Protein AF-A0A5B8XNS3-F1 (afdb_monomer_lite)

Secondary structure (DSSP, 8-state):
---------------SS---HHHHHHHHHHHHHHHTTS---------TTS-HHHHHHHHHHHHHHHHHHTT-HHHHHHHHHHHHHHHSTTS-HHHHTSTHHHHHHHHHHHHHHHHHTTS-HHHHHHHT----BS---HHHHHHHHHHHHHHHHHHH-S-HHHHHHHHHHHHHHHHHHHHH-GGGGGBEEE-SSSS-EEEHHHHHHHHHHHHHHHHHHHHHSPPPPP--PEEEEEEEEEEEEEEEEEEETTEEPPPEEEEE-SS--TT----GGGS-SS--S-HHHHHHHHHH-TT--TT-EEEESSPPEEEESSSEEEEEEEEEEEEEEEEEEBHHHHS-TTEE-GGGT-HHHHHHHHHHHHHHHHHHHHHTT-HHHHHHHHHHHHHHH----TT--S-EEE-TTS-EEEHHHHHHHHHHHHHHHHHHHHSSGGGS--

pLDDT: mean 73.72, std 17.29, range [24.98, 94.31]

Organism: NCBI:txid2600177

Structure (mmCIF, N/CA/C/O backbone):
data_AF-A0A5B8XNS3-F1
#
_entry.id   AF-A0A5B8XNS3-F1
#
loop_
_atom_site.group_PDB
_atom_site.id
_atom_site.type_symbol
_atom_site.label_atom_id
_atom_site.label_alt_id
_atom_site.label_comp_id
_atom_site.label_asym_id
_atom_site.label_entity_id
_atom_site.label_seq_id
_atom_site.pdbx_PDB_ins_code
_atom_site.Cartn_x
_atom_site.Cartn_y
_atom_site.Cartn_z
_atom_site.occupancy
_atom_site.B_iso_or_equiv
_atom_site.auth_seq_id
_atom_site.auth_comp_id
_atom_site.auth_asym_id
_atom_site.auth_atom_id
_atom_site.pdbx_PDB_model_num
ATOM 1 N N . MET A 1 1 ? -44.202 -43.237 -17.912 1.00 30.80 1 MET A N 1
ATOM 2 C CA . MET A 1 1 ? -42.971 -44.054 -17.966 1.00 30.80 1 MET A CA 1
ATOM 3 C C . MET A 1 1 ? -41.785 -43.108 -17.882 1.00 30.80 1 MET A C 1
ATOM 5 O O . MET A 1 1 ? -41.734 -42.214 -18.707 1.00 30.80 1 MET A O 1
ATOM 9 N N . LYS A 1 2 ? -40.957 -43.282 -16.835 1.00 29.45 2 LYS A N 1
ATOM 10 C CA . LYS A 1 2 ? -39.509 -42.985 -16.684 1.00 29.45 2 LYS A CA 1
ATOM 11 C C . LYS A 1 2 ? -38.965 -41.811 -17.534 1.00 29.45 2 LYS A C 1
ATOM 13 O O . LYS A 1 2 ? -38.929 -41.929 -18.744 1.00 29.45 2 LYS A O 1
ATOM 18 N N . GLY A 1 3 ? -38.547 -40.660 -17.005 1.00 25.95 3 GLY A N 1
ATOM 19 C CA . GLY A 1 3 ? -37.703 -40.430 -15.831 1.00 25.95 3 GLY A CA 1
ATOM 20 C C . GLY A 1 3 ? -36.228 -40.412 -16.247 1.00 25.95 3 GLY A C 1
ATOM 21 O O . GLY A 1 3 ? -35.748 -41.456 -16.666 1.00 25.95 3 GLY A O 1
ATOM 22 N N . ILE A 1 4 ? -35.558 -39.257 -16.131 1.00 28.42 4 ILE A N 1
ATOM 23 C CA . ILE A 1 4 ? -34.195 -39.064 -15.592 1.00 28.42 4 ILE A CA 1
ATOM 24 C C . ILE A 1 4 ? -34.043 -37.573 -15.239 1.00 28.42 4 ILE A C 1
ATOM 26 O O . ILE A 1 4 ? -34.190 -36.687 -16.076 1.00 28.42 4 ILE A O 1
ATOM 30 N N . TRP A 1 5 ? -33.792 -37.357 -13.952 1.00 27.88 5 TRP A N 1
ATOM 31 C CA . TRP A 1 5 ? -33.310 -36.152 -13.289 1.00 27.88 5 TRP A CA 1
ATOM 32 C C . TRP A 1 5 ? -31.791 -36.264 -13.155 1.00 27.88 5 TRP A C 1
ATOM 34 O O . TRP A 1 5 ? -31.366 -37.275 -12.608 1.00 27.88 5 TRP A O 1
ATOM 44 N N . ILE A 1 6 ? -31.033 -35.239 -13.560 1.00 28.30 6 ILE A N 1
ATOM 45 C CA . ILE A 1 6 ? -29.702 -34.812 -13.061 1.00 28.30 6 ILE A CA 1
ATOM 46 C C . ILE A 1 6 ? -29.585 -33.343 -13.543 1.00 28.30 6 ILE A C 1
ATOM 48 O O . ILE A 1 6 ? -29.667 -33.118 -14.742 1.00 28.30 6 ILE A O 1
ATOM 52 N N . GLY A 1 7 ? -29.515 -32.258 -12.767 1.00 25.66 7 GLY A N 1
ATOM 53 C CA . GLY A 1 7 ? -29.164 -32.072 -11.367 1.00 25.66 7 GLY A CA 1
ATOM 54 C C . GLY A 1 7 ? -27.653 -31.956 -11.203 1.00 25.66 7 GLY A C 1
ATOM 55 O O . GLY A 1 7 ? -27.042 -32.993 -11.017 1.00 25.66 7 GLY A O 1
ATOM 56 N N . VAL A 1 8 ? -27.078 -30.743 -11.278 1.00 25.08 8 VAL A N 1
ATOM 57 C CA . VAL A 1 8 ? -25.917 -30.267 -10.480 1.00 25.08 8 VAL A CA 1
ATOM 58 C C . VAL A 1 8 ? -25.556 -28.807 -10.839 1.00 25.08 8 VAL A C 1
ATOM 60 O O . VAL A 1 8 ? -25.318 -28.491 -11.999 1.00 25.08 8 VAL A O 1
ATOM 63 N N . ALA A 1 9 ? -25.541 -27.983 -9.777 1.00 25.55 9 ALA A N 1
ATOM 64 C CA . ALA A 1 9 ? -24.765 -26.763 -9.473 1.00 25.55 9 ALA A CA 1
ATOM 65 C C . ALA A 1 9 ? -24.735 -25.616 -10.513 1.00 25.55 9 ALA A C 1
ATOM 67 O O . ALA A 1 9 ? -24.146 -25.751 -11.575 1.00 25.55 9 ALA A O 1
ATOM 68 N N . LEU A 1 10 ? -25.334 -24.433 -10.301 1.00 28.95 10 LEU A N 1
ATOM 69 C CA . LEU A 1 10 ? -25.136 -23.475 -9.190 1.00 28.95 10 LEU A CA 1
ATOM 70 C C . LEU A 1 10 ? -23.656 -23.313 -8.804 1.00 28.95 10 LEU A C 1
ATOM 72 O O . LEU A 1 10 ? -23.165 -23.963 -7.889 1.00 28.95 10 LEU A O 1
ATOM 76 N N . GLY A 1 11 ? -22.975 -22.417 -9.519 1.00 24.98 11 GLY A N 1
ATOM 77 C CA . GLY A 1 11 ? -21.607 -21.971 -9.254 1.00 24.98 11 GLY A CA 1
ATOM 78 C C . GLY A 1 11 ? -21.342 -20.603 -9.886 1.00 24.98 11 GLY A C 1
ATOM 79 O O . GLY A 1 11 ? -20.404 -20.440 -10.653 1.00 24.98 11 GLY A O 1
ATOM 80 N N . ILE A 1 12 ? -22.223 -19.634 -9.629 1.00 31.39 12 ILE A N 1
ATOM 81 C CA . ILE A 1 12 ? -22.000 -18.212 -9.919 1.00 31.39 12 ILE A CA 1
ATOM 82 C C . ILE A 1 12 ? -22.088 -17.507 -8.565 1.00 31.39 12 ILE A C 1
ATOM 84 O O . ILE A 1 12 ? -23.030 -17.765 -7.821 1.00 31.39 12 ILE A O 1
ATOM 88 N N . VAL A 1 13 ? -21.111 -16.634 -8.291 1.00 30.30 13 VAL A N 1
ATOM 89 C CA . VAL A 1 13 ? -20.838 -15.869 -7.051 1.00 30.30 13 VAL A CA 1
ATOM 90 C C . VAL A 1 13 ? -19.699 -16.462 -6.206 1.00 30.30 13 VAL A C 1
ATOM 92 O O . VAL A 1 13 ? -19.932 -17.092 -5.183 1.00 30.30 13 VAL A O 1
ATOM 95 N N . ALA A 1 14 ? -18.457 -16.212 -6.642 1.00 25.92 14 ALA A N 1
ATOM 96 C CA . ALA A 1 14 ? -17.296 -15.909 -5.787 1.00 25.92 14 ALA A CA 1
ATOM 97 C C . ALA A 1 14 ? -16.065 -15.588 -6.663 1.00 25.92 14 ALA A C 1
ATOM 99 O O . ALA A 1 14 ? -15.126 -16.369 -6.755 1.00 25.92 14 ALA A O 1
ATOM 100 N N . SER A 1 15 ? -16.059 -14.434 -7.333 1.00 28.81 15 SER A N 1
ATOM 101 C CA . SER A 1 15 ? -14.832 -13.842 -7.887 1.00 28.81 15 SER A CA 1
ATOM 102 C C . SER A 1 15 ? -14.519 -12.561 -7.117 1.00 28.81 15 SER A C 1
ATOM 104 O O . SER A 1 15 ? -14.557 -11.458 -7.657 1.00 28.81 15 SER A O 1
ATOM 106 N N . ALA A 1 16 ? -14.296 -12.718 -5.814 1.00 28.72 16 ALA A N 1
ATOM 107 C CA . ALA A 1 16 ? -13.692 -11.699 -4.973 1.00 28.72 16 ALA A CA 1
ATOM 108 C C . ALA A 1 16 ? -12.197 -12.023 -4.889 1.00 28.72 16 ALA A C 1
ATOM 110 O O . ALA A 1 16 ? -11.837 -13.098 -4.424 1.00 28.72 16 ALA A O 1
ATOM 111 N N . CYS A 1 17 ? -11.357 -11.119 -5.398 1.00 33.66 17 CYS A N 1
ATOM 112 C CA . CYS A 1 17 ? -9.919 -11.035 -5.120 1.00 33.66 17 CYS A CA 1
ATOM 113 C C . CYS A 1 17 ? -9.168 -12.380 -5.079 1.00 33.66 17 CYS A C 1
ATOM 115 O O . CYS A 1 17 ? -8.578 -12.738 -4.067 1.00 33.66 17 CYS A O 1
ATOM 117 N N . GLY A 1 18 ? -9.184 -13.131 -6.178 1.00 25.58 18 GLY A N 1
ATOM 118 C CA . GLY A 1 18 ? -8.418 -14.367 -6.312 1.00 25.58 18 GLY A CA 1
ATOM 119 C C . GLY A 1 18 ? -7.465 -14.255 -7.486 1.00 25.58 18 GLY A C 1
ATOM 120 O O . GLY A 1 18 ? -7.905 -14.180 -8.633 1.00 25.58 18 GLY A O 1
ATOM 121 N N . VAL A 1 19 ? -6.164 -14.230 -7.206 1.00 32.72 19 VAL A N 1
ATOM 122 C CA . VAL A 1 19 ? -5.131 -14.501 -8.206 1.00 32.72 19 VAL A CA 1
ATOM 123 C C . VAL A 1 19 ? -5.515 -15.806 -8.907 1.00 32.72 19 VAL A C 1
ATOM 125 O O . VAL A 1 19 ? -5.674 -16.832 -8.253 1.00 32.72 19 VAL A O 1
ATOM 128 N N . ASN A 1 20 ? -5.738 -15.753 -10.221 1.00 31.56 20 ASN A N 1
ATOM 129 C CA . ASN A 1 20 ? -6.123 -16.926 -10.998 1.00 31.56 20 ASN A CA 1
ATOM 130 C C . ASN A 1 20 ? -4.999 -17.986 -10.885 1.00 31.56 20 ASN A C 1
ATOM 132 O O . ASN A 1 20 ? -3.880 -17.696 -11.316 1.00 31.56 20 ASN A O 1
ATOM 136 N N . PRO A 1 21 ? -5.247 -19.178 -10.313 1.00 33.03 21 PRO A N 1
ATOM 137 C CA . PRO A 1 21 ? -4.211 -20.192 -10.101 1.00 33.03 21 PRO A CA 1
ATOM 138 C C . PRO A 1 21 ? -3.582 -20.678 -11.417 1.00 33.03 21 PRO A C 1
ATOM 140 O O . PRO A 1 21 ? -2.380 -20.944 -11.451 1.00 33.03 21 PRO A O 1
ATOM 143 N N . ASP A 1 22 ? -4.328 -20.654 -12.527 1.00 34.59 22 ASP A N 1
ATOM 144 C CA . ASP A 1 22 ? -3.790 -20.966 -13.859 1.00 34.59 22 ASP A CA 1
ATOM 145 C C . ASP A 1 22 ? -2.800 -19.896 -14.346 1.00 34.59 22 ASP A C 1
ATOM 147 O O . ASP A 1 22 ? -1.862 -20.193 -15.084 1.00 34.59 22 ASP A O 1
ATOM 151 N N . ARG A 1 23 ? -2.946 -18.641 -13.893 1.00 34.03 23 ARG A N 1
ATOM 152 C CA . ARG A 1 23 ? -1.952 -17.590 -14.159 1.00 34.03 23 ARG A CA 1
ATOM 153 C C . ARG A 1 23 ? -0.684 -17.795 -13.337 1.00 34.03 23 ARG A C 1
ATOM 155 O O . ARG A 1 23 ? 0.389 -17.543 -13.869 1.00 34.03 23 ARG A O 1
ATOM 162 N N . MET A 1 24 ? -0.774 -18.276 -12.095 1.00 35.28 24 MET A N 1
ATOM 163 C CA . MET A 1 24 ? 0.408 -18.528 -11.255 1.00 35.28 24 MET A CA 1
ATOM 164 C C . MET A 1 24 ? 1.273 -19.669 -11.787 1.00 35.28 24 MET A C 1
ATOM 166 O O . MET A 1 24 ? 2.489 -19.525 -11.829 1.00 35.28 24 MET A O 1
ATOM 170 N N . ALA A 1 25 ? 0.666 -20.748 -12.284 1.00 35.47 25 ALA A N 1
ATOM 171 C CA . ALA A 1 25 ? 1.408 -21.851 -12.897 1.00 35.47 25 ALA A CA 1
ATOM 172 C C . ALA A 1 25 ? 2.137 -21.420 -14.186 1.00 35.47 25 ALA A C 1
ATOM 174 O O . ALA A 1 25 ? 3.296 -21.771 -14.401 1.00 35.47 25 ALA A O 1
ATOM 175 N N . VAL A 1 26 ? 1.495 -20.588 -15.017 1.00 38.47 26 VAL A N 1
ATOM 176 C CA . VAL A 1 26 ? 2.131 -19.990 -16.206 1.00 38.47 26 VAL A CA 1
ATOM 177 C C . VAL A 1 26 ? 3.239 -19.005 -15.812 1.00 38.47 26 VAL A C 1
ATOM 179 O O . VAL A 1 26 ? 4.270 -18.947 -16.480 1.00 38.47 26 VAL A O 1
ATOM 182 N N . ILE A 1 27 ? 3.059 -18.256 -14.718 1.00 38.19 27 ILE A N 1
ATOM 183 C CA . ILE A 1 27 ? 4.078 -17.364 -14.148 1.00 38.19 27 ILE A CA 1
ATOM 184 C C . ILE A 1 27 ? 5.279 -18.166 -13.643 1.00 38.19 27 ILE A C 1
ATOM 186 O O . ILE A 1 27 ? 6.401 -17.785 -13.942 1.00 38.19 27 ILE A O 1
ATOM 190 N N . GLU A 1 28 ? 5.086 -19.272 -12.927 1.00 40.06 28 GLU A N 1
ATOM 191 C CA . GLU A 1 28 ? 6.187 -20.111 -12.436 1.00 40.06 28 GLU A CA 1
ATOM 192 C C . GLU A 1 28 ? 6.934 -20.818 -13.567 1.00 40.06 28 GLU A C 1
ATOM 194 O O . GLU A 1 28 ? 8.165 -20.831 -13.575 1.00 40.06 28 GLU A O 1
ATOM 199 N N . GLN A 1 29 ? 6.215 -21.327 -14.569 1.00 38.41 29 GLN A N 1
ATOM 200 C CA . GLN A 1 29 ? 6.833 -21.939 -15.742 1.00 38.41 29 GLN A CA 1
ATOM 201 C C . GLN A 1 29 ? 7.651 -20.915 -16.543 1.00 38.41 29 GLN A C 1
ATOM 203 O O . GLN A 1 29 ? 8.795 -21.187 -16.907 1.00 38.41 29 GLN A O 1
ATOM 208 N N . ARG A 1 30 ? 7.117 -19.703 -16.755 1.00 42.75 30 ARG A N 1
ATOM 209 C CA . ARG A 1 30 ? 7.867 -18.625 -17.416 1.00 42.75 30 ARG A CA 1
ATOM 210 C C . ARG A 1 30 ? 9.005 -18.092 -16.547 1.00 42.75 30 ARG A C 1
ATOM 212 O O . ARG A 1 30 ? 10.066 -17.822 -17.091 1.00 42.75 30 ARG A O 1
ATOM 219 N N . LYS A 1 31 ? 8.849 -18.007 -15.219 1.00 42.84 31 LYS A N 1
ATOM 220 C CA . LYS A 1 31 ? 9.939 -17.695 -14.274 1.00 42.84 31 LYS A CA 1
ATOM 221 C C . LYS A 1 31 ? 11.070 -18.713 -14.384 1.00 42.84 31 LYS A C 1
ATOM 223 O O . LYS A 1 31 ? 12.221 -18.306 -14.430 1.00 42.84 31 LYS A O 1
ATOM 228 N N . ALA A 1 32 ? 10.769 -20.007 -14.485 1.00 39.75 32 ALA A N 1
ATOM 229 C CA . ALA A 1 32 ? 11.778 -21.053 -14.649 1.00 39.75 32 ALA A CA 1
ATOM 230 C C . ALA A 1 32 ? 12.489 -20.977 -16.015 1.00 39.75 32 ALA A C 1
ATOM 232 O O . ALA A 1 32 ? 13.714 -21.075 -16.083 1.00 39.75 32 ALA A O 1
ATOM 233 N N . GLU A 1 33 ? 11.745 -20.735 -17.100 1.00 40.38 33 GLU A N 1
ATOM 234 C CA . GLU A 1 33 ? 12.305 -20.542 -18.448 1.00 40.38 33 GLU A CA 1
ATOM 235 C C . GLU A 1 33 ? 13.146 -19.253 -18.570 1.00 40.38 33 GLU A C 1
ATOM 237 O O . GLU A 1 33 ? 14.108 -19.208 -19.340 1.00 40.38 33 GLU A O 1
ATOM 242 N N . LEU A 1 34 ? 12.812 -18.214 -17.798 1.00 43.25 34 LEU A N 1
ATOM 243 C CA . LEU A 1 34 ? 13.505 -16.922 -17.770 1.00 43.25 34 LEU A CA 1
ATOM 244 C C . LEU A 1 34 ? 14.703 -16.906 -16.806 1.00 43.25 34 LEU A C 1
ATOM 246 O O . LEU A 1 34 ? 15.757 -16.380 -17.163 1.00 43.25 34 LEU A O 1
ATOM 250 N N . ALA A 1 35 ? 14.601 -17.548 -15.640 1.00 40.31 35 ALA A N 1
ATOM 251 C CA . ALA A 1 35 ? 15.712 -17.749 -14.707 1.00 40.31 35 ALA A CA 1
ATOM 252 C C . ALA A 1 35 ? 16.836 -18.582 -15.343 1.00 40.31 35 ALA A C 1
ATOM 254 O O . ALA A 1 35 ? 18.013 -18.312 -15.112 1.00 40.31 35 ALA A O 1
ATOM 255 N N . ALA A 1 36 ? 16.486 -19.527 -16.224 1.00 38.59 36 ALA A N 1
ATOM 256 C CA . ALA A 1 36 ? 17.448 -20.275 -17.032 1.00 38.59 36 ALA A CA 1
ATOM 257 C C . ALA A 1 36 ? 18.176 -19.415 -18.092 1.00 38.59 36 ALA A C 1
ATOM 259 O O . ALA A 1 36 ? 19.214 -19.837 -18.600 1.00 38.59 36 ALA A O 1
ATOM 260 N N . LYS A 1 37 ? 17.667 -18.217 -18.426 1.00 41.91 37 LYS A N 1
ATOM 261 C CA . LYS A 1 37 ? 18.286 -17.272 -19.377 1.00 41.91 37 LYS A CA 1
ATOM 262 C C . LYS A 1 37 ? 19.039 -16.110 -18.710 1.00 41.91 37 LYS A C 1
ATOM 264 O O . LYS A 1 37 ? 19.901 -15.526 -19.358 1.00 41.91 37 LYS A O 1
ATOM 269 N N . ALA A 1 38 ? 18.766 -15.801 -17.440 1.00 47.28 38 ALA A N 1
ATOM 270 C CA . ALA A 1 38 ? 19.292 -14.622 -16.732 1.00 47.28 38 ALA A CA 1
ATOM 271 C C . ALA A 1 38 ? 20.363 -14.930 -15.652 1.00 47.28 38 ALA A C 1
ATOM 273 O O . ALA A 1 38 ? 20.669 -14.083 -14.814 1.00 47.28 38 ALA A O 1
ATOM 274 N N . SER A 1 39 ? 20.948 -16.132 -15.628 1.00 35.75 39 SER A N 1
ATOM 275 C CA . SER A 1 39 ? 21.663 -16.658 -14.449 1.00 35.75 39 SER A CA 1
ATOM 276 C C . SER A 1 39 ? 23.140 -16.243 -14.274 1.00 35.75 39 SER A C 1
ATOM 278 O O . SER A 1 39 ? 23.925 -17.012 -13.720 1.00 35.75 39 SER A O 1
ATOM 280 N N . GLY A 1 40 ? 23.563 -15.060 -14.725 1.00 50.50 40 GLY A N 1
ATOM 281 C CA . GLY A 1 40 ? 24.945 -14.589 -14.547 1.00 50.50 40 GLY A CA 1
ATOM 282 C C . GLY A 1 40 ? 25.022 -13.263 -13.797 1.00 50.50 40 GLY A C 1
ATOM 283 O O . GLY A 1 40 ? 24.508 -12.259 -14.285 1.00 50.50 40 GLY A O 1
ATOM 284 N N . LYS A 1 41 ? 25.708 -13.222 -12.645 1.00 58.50 41 LYS A N 1
ATOM 285 C CA . LYS A 1 41 ? 26.156 -11.956 -12.043 1.00 58.50 41 LYS A CA 1
ATOM 286 C C . LYS A 1 41 ? 27.191 -11.344 -12.990 1.00 58.50 41 LYS A C 1
ATOM 288 O O . LYS A 1 41 ? 28.311 -11.836 -13.083 1.00 58.50 41 LYS A O 1
ATOM 293 N N . ILE A 1 42 ? 26.791 -10.327 -13.752 1.00 64.31 42 ILE A N 1
ATOM 294 C CA . ILE A 1 42 ? 27.698 -9.596 -14.642 1.00 64.31 42 ILE A CA 1
ATOM 295 C C . ILE A 1 42 ? 28.511 -8.636 -13.769 1.00 64.31 42 ILE A C 1
ATOM 297 O O . ILE A 1 42 ? 28.032 -7.563 -13.385 1.00 64.31 42 ILE A O 1
ATOM 301 N N . GLU A 1 43 ? 29.732 -9.042 -13.427 1.00 71.44 43 GLU A N 1
ATOM 302 C CA . GLU A 1 43 ? 30.712 -8.157 -12.801 1.00 71.44 43 GLU A CA 1
ATOM 303 C C . GLU A 1 43 ? 31.215 -7.157 -13.844 1.00 71.44 43 GLU A C 1
ATOM 305 O O . GLU A 1 43 ? 31.685 -7.528 -14.921 1.00 71.44 43 GLU A O 1
ATOM 310 N N . LEU A 1 44 ? 31.036 -5.872 -13.542 1.00 78.81 44 LEU A N 1
ATOM 311 C CA . LEU A 1 44 ? 31.349 -4.777 -14.445 1.00 78.81 44 LEU A CA 1
ATOM 312 C C . LEU A 1 44 ? 32.202 -3.751 -13.704 1.00 78.81 44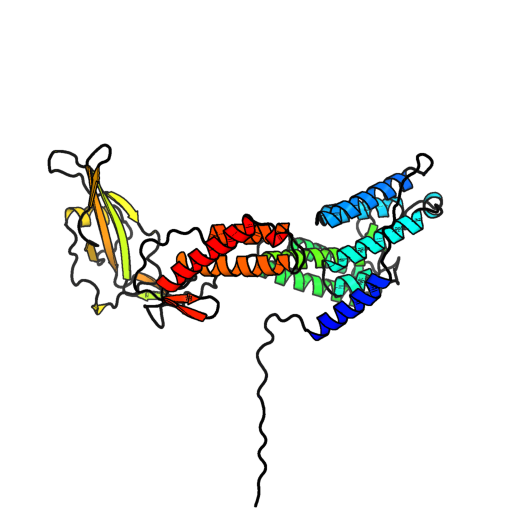 LEU A C 1
ATOM 314 O O . LEU A 1 44 ? 31.711 -3.027 -12.837 1.00 78.81 44 LEU A O 1
ATOM 318 N N . GLU A 1 45 ? 33.476 -3.697 -14.073 1.00 81.25 45 GLU A N 1
ATOM 319 C CA . GLU A 1 45 ? 34.460 -2.771 -13.517 1.00 81.25 45 GLU A CA 1
ATOM 320 C C . GLU A 1 45 ? 34.838 -1.700 -14.545 1.00 81.25 45 GLU A C 1
ATOM 322 O O . GLU A 1 45 ? 34.886 -1.947 -15.761 1.00 81.25 45 GLU A O 1
ATOM 327 N N . TYR A 1 46 ? 35.119 -0.491 -14.061 1.00 77.25 46 TYR A N 1
ATOM 328 C CA . TYR A 1 46 ? 35.671 0.574 -14.889 1.00 77.25 46 TYR A CA 1
ATOM 329 C C . TYR A 1 46 ? 37.203 0.511 -14.892 1.00 77.25 46 TYR A C 1
ATOM 331 O O . TYR A 1 46 ? 37.828 0.014 -13.961 1.00 77.25 46 TYR A O 1
ATOM 339 N N . SER A 1 47 ? 37.807 1.020 -15.961 1.00 80.88 47 SER A N 1
ATOM 340 C CA . SER A 1 47 ? 39.244 1.246 -16.076 1.00 80.88 47 SER A CA 1
ATOM 341 C C . SER A 1 47 ? 39.517 2.742 -16.187 1.00 80.88 47 SER A C 1
ATOM 343 O O . SER A 1 47 ? 38.735 3.476 -16.791 1.00 80.88 47 SER A O 1
ATOM 345 N N . ASP A 1 48 ? 40.651 3.204 -15.665 1.00 79.62 48 ASP A N 1
ATOM 346 C CA . ASP A 1 48 ? 41.065 4.609 -15.786 1.00 79.62 48 ASP A CA 1
ATOM 347 C C . ASP A 1 48 ? 41.279 5.038 -17.250 1.00 79.62 48 ASP A C 1
ATOM 349 O O . ASP A 1 48 ? 41.219 6.227 -17.569 1.00 79.62 48 ASP A O 1
ATOM 353 N N . SER A 1 49 ? 41.480 4.074 -18.156 1.00 83.62 49 SER A N 1
ATOM 354 C CA . SER A 1 49 ? 41.575 4.297 -19.601 1.00 83.62 49 SER A CA 1
ATOM 355 C C . SER A 1 49 ? 40.223 4.363 -20.321 1.00 83.62 49 SER A C 1
ATOM 357 O O . SER A 1 49 ? 40.195 4.772 -21.482 1.00 83.62 49 SER A O 1
ATOM 359 N N . ASP A 1 50 ? 39.111 3.993 -19.672 1.00 87.38 50 ASP A N 1
ATOM 360 C CA . ASP A 1 50 ? 37.782 4.084 -20.283 1.00 87.38 50 ASP A CA 1
ATOM 361 C C . ASP A 1 50 ? 37.385 5.560 -20.482 1.00 87.38 50 ASP A C 1
ATOM 363 O O . ASP A 1 50 ? 37.669 6.390 -19.615 1.00 87.38 50 ASP A O 1
ATOM 367 N N . PRO A 1 51 ? 36.663 5.922 -21.555 1.00 88.88 51 PRO A N 1
ATOM 368 C CA . PRO A 1 51 ? 36.084 7.256 -21.689 1.00 88.88 51 PRO A CA 1
ATOM 369 C C . PRO A 1 51 ? 35.187 7.613 -20.494 1.00 88.88 51 PRO A C 1
ATOM 371 O O . PRO A 1 51 ? 34.479 6.753 -19.969 1.00 88.88 51 PRO A O 1
ATOM 374 N N . GLN A 1 52 ? 35.152 8.893 -20.098 1.00 90.12 52 GLN A N 1
ATOM 375 C CA . GLN A 1 52 ? 34.334 9.353 -18.962 1.00 90.12 52 GLN A CA 1
ATOM 376 C C . GLN A 1 52 ? 32.868 8.868 -19.029 1.00 90.12 52 GLN A C 1
ATOM 378 O O . GLN A 1 52 ? 32.412 8.321 -18.028 1.00 90.12 52 GLN A O 1
ATOM 383 N N . PRO A 1 53 ? 32.160 8.933 -20.180 1.00 87.94 53 PRO A N 1
ATOM 384 C CA . PRO A 1 53 ? 30.786 8.427 -20.267 1.00 87.94 53 PRO A CA 1
ATOM 385 C C . PRO A 1 53 ? 30.656 6.931 -19.948 1.00 87.94 53 PRO A C 1
ATOM 387 O O . PRO A 1 53 ? 29.673 6.506 -19.350 1.00 87.94 53 PRO A O 1
ATOM 390 N N . ILE A 1 54 ? 31.658 6.121 -20.304 1.00 89.62 54 ILE A N 1
ATOM 391 C CA . ILE A 1 54 ? 31.666 4.687 -19.994 1.00 89.62 54 ILE A CA 1
ATOM 392 C C . ILE A 1 54 ? 31.843 4.471 -18.492 1.00 89.62 54 ILE A C 1
ATOM 394 O O . ILE A 1 54 ? 31.130 3.653 -17.915 1.00 89.62 54 ILE A O 1
ATOM 398 N N . ARG A 1 55 ? 32.738 5.223 -17.840 1.00 89.81 55 ARG A N 1
ATOM 399 C CA . ARG A 1 55 ? 32.920 5.145 -16.381 1.00 89.81 55 ARG A CA 1
ATOM 400 C C . ARG A 1 55 ? 31.649 5.533 -15.629 1.00 89.81 55 ARG A C 1
ATOM 402 O O . ARG A 1 55 ? 31.212 4.782 -14.759 1.00 89.81 55 ARG A O 1
ATOM 409 N N . ASP A 1 56 ? 31.029 6.645 -16.019 1.00 89.44 56 ASP A N 1
ATOM 410 C CA . ASP A 1 56 ? 29.790 7.140 -15.409 1.00 89.44 56 ASP A CA 1
ATOM 411 C C . ASP A 1 56 ? 28.646 6.127 -15.561 1.00 89.44 56 ASP A C 1
ATOM 413 O O . ASP A 1 56 ? 27.877 5.895 -14.623 1.00 89.44 56 ASP A O 1
ATOM 417 N N . ALA A 1 57 ? 28.557 5.473 -16.725 1.00 88.31 57 ALA A N 1
ATOM 418 C CA . ALA A 1 57 ? 27.567 4.435 -16.981 1.00 88.31 57 ALA A CA 1
ATOM 419 C C . ALA A 1 57 ? 27.797 3.179 -16.133 1.00 88.31 57 ALA A C 1
ATOM 421 O O . ALA A 1 57 ? 26.847 2.661 -15.549 1.00 88.31 57 ALA A O 1
ATOM 422 N N . VAL A 1 58 ? 29.044 2.705 -16.023 1.00 89.94 58 VAL A N 1
ATOM 423 C CA . VAL A 1 58 ? 29.400 1.553 -15.175 1.00 89.94 58 VAL A CA 1
ATOM 424 C C . VAL A 1 58 ? 29.043 1.831 -13.715 1.00 89.94 58 VAL A C 1
ATOM 426 O O . VAL A 1 58 ? 28.384 1.006 -13.081 1.00 89.94 58 VAL A O 1
ATOM 429 N N . GLN A 1 59 ? 29.422 3.004 -13.196 1.00 91.31 59 GLN A N 1
ATOM 430 C CA . GLN A 1 59 ? 29.080 3.408 -11.833 1.00 91.31 59 GLN A CA 1
ATOM 431 C C . GLN A 1 59 ? 27.561 3.442 -11.632 1.00 91.31 59 GLN A C 1
ATOM 433 O O . GLN A 1 59 ? 27.049 2.832 -10.696 1.00 91.31 59 GLN A O 1
ATOM 438 N N . SER A 1 60 ? 26.835 4.097 -12.540 1.00 91.38 60 SER A N 1
ATOM 439 C CA . SER A 1 60 ? 25.382 4.247 -12.438 1.00 91.38 60 SER A CA 1
ATOM 440 C C . SER A 1 60 ? 24.649 2.901 -12.488 1.00 91.38 60 SER A C 1
ATOM 442 O O . SER A 1 60 ? 23.697 2.693 -11.739 1.00 91.38 60 SER A O 1
ATOM 444 N N . VAL A 1 61 ? 25.088 1.945 -13.314 1.00 89.88 61 VAL A N 1
ATOM 445 C CA . VAL A 1 61 ? 24.483 0.600 -13.350 1.00 89.88 61 VAL A CA 1
ATOM 446 C C . VAL A 1 61 ? 24.755 -0.188 -12.072 1.00 89.88 61 VAL A C 1
ATOM 448 O O . VAL A 1 61 ? 23.850 -0.854 -11.574 1.00 89.88 61 VAL A O 1
ATOM 451 N N . ASN A 1 62 ? 25.964 -0.106 -11.515 1.00 87.56 62 ASN A N 1
ATOM 452 C CA . ASN A 1 62 ? 26.275 -0.775 -10.251 1.00 87.56 62 ASN A CA 1
ATOM 453 C C . ASN A 1 62 ? 25.472 -0.173 -9.086 1.00 87.56 62 ASN A C 1
ATOM 455 O O . ASN A 1 62 ? 24.915 -0.911 -8.282 1.00 87.56 62 ASN A O 1
ATOM 459 N N . GLU A 1 63 ? 25.321 1.153 -9.039 1.00 89.38 63 GLU A N 1
ATOM 460 C CA . GLU A 1 63 ? 24.452 1.814 -8.058 1.00 89.38 63 GLU A CA 1
ATOM 461 C C . GLU A 1 63 ? 22.975 1.433 -8.253 1.00 89.38 63 GLU A C 1
ATOM 463 O O . GLU A 1 63 ? 22.257 1.263 -7.273 1.00 89.38 63 GLU A O 1
ATOM 468 N N . SER A 1 64 ? 22.517 1.250 -9.499 1.00 86.25 64 SER A N 1
ATOM 469 C CA . SER A 1 64 ? 21.150 0.787 -9.795 1.00 86.25 64 SER A CA 1
ATOM 470 C C . SER A 1 64 ? 20.879 -0.602 -9.210 1.00 86.25 64 SER A C 1
ATOM 472 O O . SER A 1 64 ? 19.804 -0.835 -8.667 1.00 86.25 64 SER A O 1
ATOM 474 N N . GLU A 1 65 ? 21.849 -1.515 -9.298 1.00 83.56 65 GLU A N 1
ATOM 475 C CA . GLU A 1 65 ? 21.761 -2.858 -8.713 1.00 83.56 65 GLU A CA 1
ATOM 476 C C . GLU A 1 65 ? 21.601 -2.792 -7.189 1.00 83.56 65 GLU A C 1
ATOM 478 O O . GLU A 1 65 ? 20.657 -3.371 -6.658 1.00 83.56 65 GLU A O 1
ATOM 483 N N . THR A 1 66 ? 22.428 -1.996 -6.501 1.00 81.62 66 THR A N 1
ATOM 484 C CA . THR A 1 66 ? 22.290 -1.767 -5.052 1.00 81.62 66 THR A CA 1
ATOM 485 C C . THR A 1 66 ? 20.936 -1.156 -4.695 1.00 81.62 66 THR A C 1
ATOM 487 O O . THR A 1 66 ? 20.287 -1.604 -3.756 1.00 81.62 66 THR A O 1
ATOM 490 N N . LYS A 1 67 ? 20.457 -0.165 -5.460 1.00 80.31 67 LYS A N 1
ATOM 491 C CA . LYS A 1 67 ? 19.143 0.449 -5.211 1.00 80.31 67 LYS A CA 1
ATOM 492 C C . LYS A 1 67 ? 17.989 -0.527 -5.367 1.00 80.31 67 LYS A C 1
ATOM 494 O O . LYS A 1 67 ? 17.034 -0.470 -4.596 1.00 80.31 67 LYS A O 1
ATOM 499 N N . LEU A 1 68 ? 18.091 -1.437 -6.328 1.00 73.12 68 LEU A N 1
ATOM 500 C CA . LEU A 1 68 ? 17.104 -2.490 -6.503 1.00 73.12 68 LEU A CA 1
ATOM 501 C C . LEU A 1 68 ? 17.105 -3.471 -5.318 1.00 73.12 68 LEU A C 1
ATOM 503 O O . LEU A 1 68 ? 16.033 -3.850 -4.856 1.00 73.12 68 LEU A O 1
ATOM 507 N N . GLU A 1 69 ? 18.280 -3.834 -4.794 1.00 73.12 69 GLU A N 1
ATOM 508 C CA . GLU A 1 69 ? 18.423 -4.674 -3.591 1.00 73.12 69 GLU A CA 1
ATOM 509 C C . GLU A 1 69 ? 17.865 -3.990 -2.328 1.00 73.12 69 GLU A C 1
ATOM 511 O O . GLU A 1 69 ? 17.225 -4.641 -1.507 1.00 73.12 69 GLU A O 1
ATOM 516 N N . GLU A 1 70 ? 18.027 -2.669 -2.207 1.00 71.69 70 GLU A N 1
ATOM 517 C CA . GLU A 1 70 ? 17.462 -1.839 -1.129 1.00 71.69 70 GLU A CA 1
ATOM 518 C C . GLU A 1 70 ? 15.948 -1.578 -1.279 1.00 71.69 70 GLU A C 1
ATOM 520 O O . GLU A 1 70 ? 15.353 -0.905 -0.439 1.00 71.69 70 GLU A O 1
ATOM 525 N N . SER A 1 71 ? 15.305 -2.069 -2.348 1.00 66.75 71 SER A N 1
ATOM 526 C CA . SER A 1 71 ? 13.920 -1.718 -2.717 1.00 66.75 71 SER A CA 1
ATOM 527 C C . SER A 1 71 ? 13.679 -0.205 -2.909 1.00 66.75 71 SER A C 1
ATOM 529 O O . SER A 1 71 ? 12.545 0.272 -2.838 1.00 66.75 71 SER A O 1
ATOM 531 N N . ASP A 1 72 ? 14.732 0.565 -3.193 1.00 70.81 72 ASP A N 1
ATOM 532 C CA . ASP A 1 72 ? 14.679 1.996 -3.506 1.00 70.81 72 ASP A CA 1
ATOM 533 C C . ASP A 1 72 ? 14.405 2.186 -5.005 1.00 70.81 72 ASP A C 1
ATOM 535 O O . ASP A 1 72 ? 15.303 2.421 -5.820 1.00 70.81 72 ASP A O 1
ATOM 539 N N . PHE A 1 73 ? 13.136 2.039 -5.391 1.00 75.50 73 PHE A N 1
ATOM 540 C CA . PHE A 1 73 ? 12.731 2.050 -6.798 1.00 75.50 73 PHE A CA 1
ATOM 541 C C . PHE A 1 73 ? 12.959 3.407 -7.487 1.00 75.50 73 PHE A C 1
ATOM 543 O O . PHE A 1 73 ? 13.368 3.443 -8.650 1.00 75.50 73 PHE A O 1
ATOM 550 N N . ASP A 1 74 ? 12.727 4.522 -6.784 1.00 76.06 74 ASP A N 1
ATOM 551 C CA . ASP A 1 74 ? 12.988 5.869 -7.315 1.00 76.06 74 ASP A CA 1
ATOM 552 C C . ASP A 1 74 ? 14.508 6.081 -7.521 1.00 76.06 74 ASP A C 1
ATOM 554 O O . ASP A 1 74 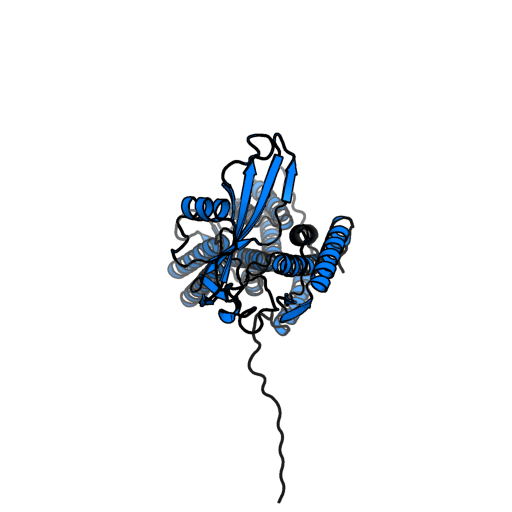? 14.941 6.625 -8.548 1.00 76.06 74 ASP A O 1
ATOM 558 N N . GLY A 1 75 ? 15.336 5.589 -6.588 1.00 80.38 75 GLY A N 1
ATOM 559 C CA . GLY A 1 75 ? 16.792 5.567 -6.712 1.00 80.38 75 GLY A CA 1
ATOM 560 C C . GLY A 1 75 ? 17.274 4.709 -7.884 1.00 80.38 75 GLY A C 1
ATOM 561 O O . GLY A 1 75 ? 18.107 5.165 -8.672 1.00 80.38 75 GLY A O 1
ATOM 562 N N . TYR A 1 76 ? 16.712 3.510 -8.051 1.00 84.88 76 TYR A N 1
ATOM 563 C CA . TYR A 1 76 ? 17.004 2.619 -9.175 1.00 84.88 76 TYR A CA 1
ATOM 564 C C . TYR A 1 76 ? 16.718 3.299 -10.523 1.00 84.88 76 TYR A C 1
ATOM 566 O O . TYR A 1 76 ? 17.616 3.375 -11.362 1.00 84.88 76 TYR A O 1
ATOM 574 N N . MET A 1 77 ? 15.528 3.881 -10.719 1.00 82.12 77 MET A N 1
ATOM 575 C CA . MET A 1 77 ? 15.177 4.550 -11.983 1.00 82.12 77 MET A CA 1
ATOM 576 C C . MET A 1 77 ? 16.084 5.742 -12.293 1.00 82.12 77 MET A C 1
ATOM 578 O O . MET A 1 77 ? 16.491 5.938 -13.441 1.00 82.12 77 MET A O 1
ATOM 582 N N . THR A 1 78 ? 16.440 6.523 -11.273 1.00 85.88 78 THR A N 1
ATOM 583 C CA . THR A 1 78 ? 17.343 7.672 -11.425 1.00 85.88 78 THR A CA 1
ATOM 584 C C . THR A 1 78 ? 18.711 7.231 -11.948 1.00 85.88 78 THR A C 1
ATOM 586 O O . THR A 1 78 ? 19.230 7.800 -12.912 1.00 85.88 78 THR A O 1
ATOM 589 N N . ARG A 1 79 ? 19.290 6.188 -11.343 1.00 90.44 79 ARG A N 1
ATOM 590 C CA . ARG A 1 79 ? 20.606 5.658 -11.725 1.00 90.44 79 ARG A CA 1
ATOM 591 C C . ARG A 1 79 ? 20.567 4.934 -13.067 1.00 90.44 79 ARG A C 1
ATOM 593 O O . ARG A 1 79 ? 21.448 5.142 -13.901 1.00 90.44 79 ARG A O 1
ATOM 600 N N . ARG A 1 80 ? 19.492 4.198 -13.342 1.00 88.56 80 ARG A N 1
ATOM 601 C CA . ARG A 1 80 ? 19.231 3.578 -14.643 1.00 88.56 80 ARG A CA 1
ATOM 602 C C . ARG A 1 80 ? 19.242 4.612 -15.769 1.00 88.56 80 ARG A C 1
ATOM 604 O O . ARG A 1 80 ? 19.919 4.420 -16.779 1.00 88.56 80 ARG A O 1
ATOM 611 N N . TYR A 1 81 ? 18.532 5.730 -15.604 1.00 85.00 81 TYR A N 1
ATOM 612 C CA . TYR A 1 81 ? 18.508 6.784 -16.619 1.00 85.00 81 TYR A CA 1
ATOM 613 C C . TYR A 1 81 ? 19.840 7.508 -16.775 1.00 85.00 81 TYR A C 1
ATOM 615 O O . TYR A 1 81 ? 20.196 7.852 -17.901 1.00 85.00 81 TYR A O 1
ATOM 623 N N . ALA A 1 82 ? 20.594 7.700 -15.690 1.00 86.31 82 ALA A N 1
ATOM 624 C CA . ALA A 1 82 ? 21.948 8.239 -15.773 1.00 86.31 82 ALA A CA 1
ATOM 625 C C . ALA A 1 82 ? 22.857 7.338 -16.630 1.00 86.31 82 ALA A C 1
ATOM 627 O O . ALA A 1 82 ? 23.553 7.834 -17.516 1.00 86.31 82 ALA A O 1
ATOM 628 N N . ALA A 1 83 ? 22.770 6.014 -16.454 1.00 87.94 83 ALA A N 1
ATOM 629 C CA . ALA A 1 83 ? 23.498 5.064 -17.290 1.00 87.94 83 ALA A CA 1
ATOM 630 C C . ALA A 1 83 ? 23.066 5.131 -18.765 1.00 87.94 83 ALA A C 1
ATOM 632 O O . ALA A 1 83 ? 23.907 5.249 -19.656 1.00 87.94 83 ALA A O 1
ATOM 633 N N . LEU A 1 84 ? 21.758 5.114 -19.042 1.00 84.38 84 LEU A N 1
ATOM 634 C CA . LEU A 1 84 ? 21.241 5.184 -20.413 1.00 84.38 84 LEU A CA 1
ATOM 635 C C . LEU A 1 84 ? 21.512 6.530 -21.096 1.00 84.38 84 LEU A C 1
ATOM 637 O O . LEU A 1 84 ? 21.671 6.573 -22.311 1.00 84.38 84 LEU A O 1
ATOM 641 N N . ALA A 1 85 ? 21.590 7.634 -20.357 1.00 81.62 85 ALA A N 1
ATOM 642 C CA . ALA A 1 85 ? 21.983 8.919 -20.928 1.00 81.62 85 ALA A CA 1
ATOM 643 C C . ALA A 1 85 ? 23.445 8.906 -21.406 1.00 81.62 85 ALA A C 1
ATOM 645 O O . ALA A 1 85 ? 23.768 9.554 -22.400 1.00 81.62 85 ALA A O 1
ATOM 646 N N . ALA A 1 86 ? 24.308 8.149 -20.724 1.00 83.31 86 ALA A N 1
ATOM 647 C CA . ALA A 1 86 ? 25.725 8.050 -21.045 1.00 83.31 86 ALA A CA 1
ATOM 648 C C . ALA A 1 86 ? 26.031 7.076 -22.199 1.00 83.31 86 ALA A C 1
ATOM 650 O O . ALA A 1 86 ? 26.946 7.342 -22.976 1.00 83.31 86 ALA A O 1
ATOM 651 N N . VAL A 1 87 ? 25.279 5.972 -22.334 1.00 79.19 87 VAL A N 1
ATOM 652 C CA . VAL A 1 87 ? 25.564 4.909 -23.331 1.00 79.19 87 VAL A CA 1
ATOM 653 C C . VAL A 1 87 ? 24.376 4.484 -24.201 1.00 79.19 87 VAL A C 1
ATOM 655 O O . VAL A 1 87 ? 24.456 3.497 -24.928 1.00 79.19 87 VAL A O 1
ATOM 658 N N . GLY A 1 88 ? 23.251 5.187 -24.112 1.00 70.25 88 GLY A N 1
ATOM 659 C CA . GLY A 1 88 ? 22.048 4.890 -24.884 1.00 70.25 88 GLY A CA 1
ATOM 660 C C . GLY A 1 88 ? 22.088 5.437 -26.315 1.00 70.25 88 GLY A C 1
ATOM 661 O O . GLY A 1 88 ? 23.104 5.977 -26.751 1.00 70.25 88 GLY A O 1
ATOM 662 N N . PRO A 1 89 ? 20.958 5.381 -27.047 1.00 63.66 89 PRO A N 1
ATOM 663 C CA . PRO A 1 89 ? 20.870 5.719 -28.478 1.00 63.66 89 PRO A CA 1
ATOM 664 C C . PRO A 1 89 ? 21.289 7.148 -28.863 1.00 63.66 89 PRO A C 1
ATOM 666 O O . PRO A 1 89 ? 21.336 7.485 -30.041 1.00 63.66 89 PRO A O 1
ATOM 669 N N . LEU A 1 90 ? 21.527 8.010 -27.873 1.00 64.25 90 LEU A N 1
ATOM 670 C CA . LEU A 1 90 ? 21.906 9.412 -28.037 1.00 64.25 90 LEU A CA 1
ATOM 671 C C . LEU A 1 90 ? 23.392 9.675 -27.753 1.00 64.25 90 LEU A C 1
ATOM 673 O O . LEU A 1 90 ? 23.824 10.823 -27.861 1.00 64.25 90 LEU A O 1
ATOM 677 N N . ALA A 1 91 ? 24.155 8.650 -27.367 1.00 73.88 91 ALA A N 1
ATOM 678 C CA . ALA A 1 91 ? 25.593 8.751 -27.164 1.00 73.88 91 ALA A CA 1
ATOM 679 C C . ALA A 1 91 ? 26.332 8.969 -28.500 1.00 73.88 91 ALA A C 1
ATOM 681 O O . ALA A 1 91 ? 25.800 8.697 -29.578 1.00 73.88 91 ALA A O 1
ATOM 682 N N . SER A 1 92 ? 27.564 9.483 -28.438 1.00 77.69 92 SER A N 1
ATOM 683 C CA . SER A 1 92 ? 28.391 9.657 -29.639 1.00 77.69 92 SER A CA 1
ATOM 684 C C . SER A 1 92 ? 28.747 8.306 -30.267 1.00 77.69 92 SER A C 1
ATOM 686 O O . SER A 1 92 ? 28.833 7.298 -29.567 1.00 77.69 92 SER A O 1
ATOM 688 N N . GLU A 1 93 ? 29.017 8.280 -31.577 1.00 78.94 93 GLU A N 1
ATOM 689 C CA . GLU A 1 93 ? 29.443 7.053 -32.275 1.00 78.94 93 GLU A CA 1
ATOM 690 C C . GLU A 1 93 ? 30.681 6.411 -31.627 1.00 78.94 93 GLU A C 1
ATOM 692 O O . GLU A 1 93 ? 30.753 5.191 -31.514 1.00 78.94 93 GLU A O 1
ATOM 697 N N . GLU A 1 94 ? 31.619 7.228 -31.136 1.00 80.06 94 GLU A N 1
ATOM 698 C CA . GLU A 1 94 ? 32.811 6.773 -30.409 1.00 80.06 94 GLU A CA 1
ATOM 699 C C . GLU A 1 94 ? 32.454 6.017 -29.121 1.00 80.06 94 GLU A C 1
ATOM 701 O O . GLU A 1 94 ? 33.026 4.966 -28.836 1.00 80.06 94 GLU A O 1
ATOM 706 N N . VAL A 1 95 ? 31.479 6.521 -28.358 1.00 80.88 95 VAL A N 1
ATOM 707 C CA . VAL A 1 95 ? 30.999 5.856 -27.141 1.00 80.88 95 VAL A CA 1
ATOM 708 C C . VAL A 1 95 ? 30.226 4.592 -27.502 1.00 80.88 95 VAL A C 1
ATOM 710 O O . VAL A 1 95 ? 30.481 3.546 -26.915 1.00 80.88 95 VAL A O 1
ATOM 713 N N . LEU A 1 96 ? 29.331 4.653 -28.493 1.00 76.81 96 LEU A N 1
ATOM 714 C CA . LEU A 1 96 ? 28.523 3.511 -28.935 1.00 76.81 96 LEU A CA 1
ATOM 715 C C . LEU A 1 96 ? 29.367 2.352 -29.485 1.00 76.81 96 LEU A C 1
ATOM 717 O O . LEU A 1 96 ? 28.982 1.194 -29.336 1.00 76.81 96 LEU A O 1
ATOM 721 N N . ALA A 1 97 ? 30.524 2.645 -30.082 1.00 80.31 97 ALA A N 1
ATOM 722 C CA . ALA A 1 97 ? 31.468 1.640 -30.566 1.00 80.31 97 ALA A CA 1
ATOM 723 C C . ALA A 1 97 ? 32.278 0.962 -29.442 1.00 80.31 97 ALA A C 1
ATOM 725 O O . ALA A 1 97 ? 32.994 -0.009 -29.700 1.00 80.31 97 ALA A O 1
ATOM 726 N N . HIS A 1 98 ? 32.197 1.450 -28.199 1.00 85.88 98 HIS A N 1
ATOM 727 C CA . HIS A 1 98 ? 32.989 0.924 -27.094 1.00 85.88 98 HIS A CA 1
ATOM 728 C C . HIS A 1 98 ? 32.517 -0.486 -26.673 1.00 85.88 98 HIS A C 1
ATOM 730 O O . HIS A 1 98 ? 31.324 -0.697 -26.437 1.00 85.88 98 HIS A O 1
ATOM 736 N N . PRO A 1 99 ? 33.426 -1.460 -26.465 1.00 85.44 99 PRO A N 1
ATOM 737 C CA . PRO A 1 99 ? 33.067 -2.862 -26.209 1.00 85.44 99 PRO A CA 1
ATOM 738 C C . PRO A 1 99 ? 32.285 -3.091 -24.908 1.00 85.44 99 PRO A C 1
ATOM 740 O O . PRO A 1 99 ? 31.618 -4.113 -24.762 1.00 85.44 99 PRO A O 1
ATOM 743 N N . LYS A 1 100 ? 32.340 -2.146 -23.960 1.00 85.62 100 LYS A N 1
ATOM 744 C CA . LYS A 1 100 ? 31.554 -2.213 -22.716 1.00 85.62 100 LYS A CA 1
ATOM 745 C C . LYS A 1 100 ? 30.092 -1.794 -22.891 1.00 85.62 100 LYS A C 1
ATOM 747 O O . LYS A 1 100 ? 29.281 -2.182 -22.058 1.00 85.62 100 LYS A O 1
ATOM 752 N N . VAL A 1 101 ? 29.730 -1.053 -23.944 1.00 78.81 101 VAL A N 1
ATOM 753 C CA . VAL A 1 101 ? 28.344 -0.586 -24.142 1.00 78.81 101 VAL A CA 1
ATOM 754 C C . VAL A 1 101 ? 27.349 -1.747 -24.229 1.00 78.81 101 VAL A C 1
ATOM 756 O O . VAL A 1 101 ? 26.397 -1.745 -23.450 1.00 78.81 101 VAL A O 1
ATOM 759 N N . PRO A 1 102 ? 27.569 -2.794 -25.049 1.00 76.44 102 PRO A N 1
ATOM 760 C CA . PRO A 1 102 ? 26.673 -3.951 -25.073 1.00 76.44 102 PRO A CA 1
ATOM 761 C C . PRO A 1 102 ? 26.534 -4.650 -23.712 1.00 76.44 102 PRO A C 1
ATOM 763 O O . PRO A 1 102 ? 25.449 -5.115 -23.365 1.00 76.44 102 PRO A O 1
ATOM 766 N N . ILE A 1 103 ? 27.609 -4.699 -22.917 1.00 81.69 103 ILE A N 1
ATOM 767 C CA . ILE A 1 103 ? 27.615 -5.331 -21.587 1.00 81.69 103 ILE A CA 1
ATOM 768 C C . ILE A 1 103 ? 26.793 -4.497 -20.596 1.00 81.69 103 ILE A C 1
ATOM 770 O O . ILE A 1 103 ? 25.965 -5.047 -19.873 1.00 81.69 103 ILE A O 1
ATOM 774 N N . ILE A 1 104 ? 26.977 -3.172 -20.603 1.00 81.62 104 ILE A N 1
ATOM 775 C CA . ILE A 1 104 ? 26.205 -2.224 -19.788 1.00 81.62 104 ILE A CA 1
ATOM 776 C C . ILE A 1 104 ? 24.712 -2.351 -20.104 1.00 81.62 104 ILE A C 1
ATOM 778 O O . ILE A 1 104 ? 23.908 -2.539 -19.194 1.00 81.62 104 ILE A O 1
ATOM 782 N N . LEU A 1 105 ? 24.341 -2.313 -21.388 1.00 80.12 105 LEU A N 1
ATOM 783 C CA . LEU A 1 105 ? 22.946 -2.429 -21.822 1.00 80.12 105 LEU A CA 1
ATOM 784 C C . LEU A 1 105 ? 22.336 -3.788 -21.448 1.00 80.12 105 LEU A C 1
ATOM 786 O O . LEU A 1 105 ? 21.191 -3.843 -21.009 1.00 80.12 105 LEU A O 1
ATOM 790 N N . THR A 1 106 ? 23.112 -4.872 -21.545 1.00 79.25 106 THR A N 1
ATOM 791 C CA . THR A 1 106 ? 22.681 -6.210 -21.102 1.00 79.25 106 THR A CA 1
ATOM 792 C C . THR A 1 106 ? 22.442 -6.248 -19.593 1.00 79.25 106 THR A C 1
ATOM 794 O O . THR A 1 106 ? 21.440 -6.795 -19.136 1.00 79.25 106 THR A O 1
ATOM 797 N N . LYS A 1 107 ? 23.330 -5.639 -18.797 1.00 84.25 107 LYS A N 1
ATOM 798 C CA . LYS A 1 107 ? 23.160 -5.568 -17.342 1.00 84.25 107 LYS A CA 1
ATOM 799 C C . LYS A 1 107 ? 21.929 -4.739 -16.961 1.00 84.25 107 LYS A C 1
ATOM 801 O O . LYS A 1 107 ? 21.179 -5.175 -16.094 1.00 84.25 107 LYS A O 1
ATOM 806 N N . ILE A 1 108 ? 21.674 -3.615 -17.637 1.00 82.81 108 ILE A N 1
ATOM 807 C CA . ILE A 1 108 ? 20.444 -2.823 -17.453 1.00 82.81 108 ILE A CA 1
ATOM 808 C C . ILE A 1 108 ? 19.213 -3.675 -17.758 1.00 82.81 108 ILE A C 1
ATOM 810 O O . ILE A 1 108 ? 18.339 -3.770 -16.909 1.00 82.81 108 ILE A O 1
ATOM 814 N N . ALA A 1 109 ? 19.173 -4.370 -18.897 1.00 76.31 109 ALA A N 1
ATOM 815 C CA . ALA A 1 109 ? 18.042 -5.229 -19.250 1.00 76.31 109 ALA A CA 1
ATOM 816 C C . ALA A 1 109 ? 17.775 -6.329 -18.201 1.00 76.31 109 ALA A C 1
ATOM 818 O O . ALA A 1 109 ? 16.624 -6.587 -17.855 1.00 76.31 109 ALA A O 1
ATOM 819 N N . ASN A 1 110 ? 18.827 -6.933 -17.636 1.00 79.50 110 ASN A N 1
ATOM 820 C CA . ASN A 1 110 ? 18.688 -7.910 -16.552 1.00 79.50 110 ASN A CA 1
ATOM 821 C C . ASN A 1 110 ? 18.123 -7.281 -15.268 1.00 79.50 110 ASN A C 1
ATOM 823 O O . ASN A 1 110 ? 17.309 -7.902 -14.585 1.00 79.50 110 ASN A O 1
ATOM 827 N N . LEU A 1 111 ? 18.554 -6.065 -14.923 1.00 81.94 111 LEU A N 1
ATOM 828 C CA . LEU A 1 111 ? 18.019 -5.336 -13.772 1.00 81.94 111 LEU A CA 1
ATOM 829 C C . LEU A 1 111 ? 16.563 -4.920 -14.004 1.00 81.94 111 LEU A C 1
ATOM 831 O O . LEU A 1 111 ? 15.754 -5.085 -13.101 1.00 81.94 111 LEU A O 1
ATOM 835 N N . ASP A 1 112 ? 16.215 -4.467 -15.209 1.00 79.81 112 ASP A N 1
ATOM 836 C CA . ASP A 1 112 ? 14.840 -4.140 -15.603 1.00 79.81 112 ASP A CA 1
ATOM 837 C C . ASP A 1 112 ? 13.928 -5.361 -15.482 1.00 79.81 112 ASP A C 1
ATOM 839 O O . ASP A 1 112 ? 12.795 -5.246 -15.023 1.00 79.81 112 ASP A O 1
ATOM 843 N N . GLN A 1 113 ? 14.426 -6.543 -15.851 1.00 74.75 113 GLN A N 1
ATOM 844 C CA . GLN A 1 113 ? 13.688 -7.790 -15.705 1.00 74.75 113 GLN A CA 1
ATOM 845 C C . GLN A 1 113 ? 13.478 -8.159 -14.230 1.00 74.75 113 GLN A C 1
ATOM 847 O O . GLN A 1 113 ? 12.345 -8.425 -13.837 1.00 74.75 113 GLN A O 1
ATOM 852 N N . LYS A 1 114 ? 14.533 -8.117 -13.402 1.00 75.50 114 LYS A N 1
ATOM 853 C CA . LYS A 1 114 ? 14.420 -8.326 -11.944 1.00 75.50 114 LYS A CA 1
ATOM 854 C C . LYS A 1 114 ? 13.457 -7.327 -11.306 1.00 75.50 114 LYS A C 1
ATOM 856 O O . LYS A 1 114 ? 12.670 -7.673 -10.435 1.00 75.50 114 LYS A O 1
ATOM 861 N N . PHE A 1 115 ? 13.504 -6.080 -11.750 1.00 74.25 115 PHE A N 1
ATOM 862 C CA . PHE A 1 115 ? 12.612 -5.038 -11.282 1.00 74.25 115 PHE A CA 1
ATOM 863 C C . PHE A 1 115 ? 11.159 -5.289 -11.726 1.00 74.25 115 PHE A C 1
ATOM 865 O O . PHE A 1 115 ? 10.235 -5.157 -10.927 1.00 74.25 115 PHE A O 1
ATOM 872 N N . ALA A 1 116 ? 10.937 -5.732 -12.966 1.00 68.25 116 ALA A N 1
ATOM 873 C CA . ALA A 1 116 ? 9.612 -6.090 -13.468 1.00 68.25 116 ALA A CA 1
ATOM 874 C C . ALA A 1 116 ? 8.982 -7.275 -12.715 1.00 68.25 116 ALA A C 1
ATOM 876 O O . ALA A 1 116 ? 7.756 -7.349 -12.625 1.00 68.25 116 ALA A O 1
ATOM 877 N N . GLU A 1 117 ? 9.788 -8.168 -12.132 1.00 67.69 117 GLU A N 1
ATOM 878 C CA . GLU A 1 117 ? 9.307 -9.239 -11.246 1.00 67.69 117 GLU A CA 1
ATOM 879 C C . GLU A 1 117 ? 8.665 -8.709 -9.953 1.00 67.69 117 GLU A C 1
ATOM 881 O O . GLU A 1 117 ? 7.823 -9.402 -9.380 1.00 67.69 117 GLU A O 1
ATOM 886 N N . ALA A 1 118 ? 8.994 -7.483 -9.526 1.00 62.28 118 ALA A N 1
ATOM 887 C CA . ALA A 1 118 ? 8.313 -6.791 -8.427 1.00 62.28 118 ALA A CA 1
ATOM 888 C C . ALA A 1 118 ? 6.960 -6.170 -8.845 1.00 62.28 118 ALA A C 1
ATOM 890 O O . ALA A 1 118 ? 6.182 -5.732 -7.995 1.00 62.28 118 ALA A O 1
ATOM 891 N N . GLY A 1 119 ? 6.681 -6.109 -10.150 1.00 63.22 119 GLY A N 1
ATOM 892 C CA . GLY A 1 119 ? 5.415 -5.663 -10.725 1.00 63.22 119 GLY A CA 1
ATOM 893 C C . GLY A 1 119 ? 4.422 -6.802 -10.946 1.00 63.22 119 GLY A C 1
ATOM 894 O O . GLY A 1 119 ? 4.265 -7.703 -10.124 1.00 63.22 119 GLY A O 1
ATOM 895 N N . ASN A 1 120 ? 3.706 -6.752 -12.068 1.00 63.59 120 ASN A N 1
ATOM 896 C CA . ASN A 1 120 ? 2.746 -7.782 -12.459 1.00 63.59 120 ASN A CA 1
ATOM 897 C C . ASN A 1 120 ? 3.167 -8.474 -13.768 1.00 63.59 120 ASN A C 1
ATOM 899 O O . ASN A 1 120 ? 4.173 -8.139 -14.389 1.00 63.59 120 ASN A O 1
ATOM 903 N N . ALA A 1 121 ? 2.379 -9.455 -14.215 1.00 63.59 121 ALA A N 1
ATOM 904 C CA . ALA A 1 121 ? 2.673 -10.197 -15.444 1.00 63.59 121 ALA A CA 1
ATOM 905 C C . ALA A 1 121 ? 2.808 -9.291 -16.686 1.00 63.59 121 ALA A C 1
ATOM 907 O O . ALA A 1 121 ? 3.618 -9.589 -17.562 1.00 63.59 121 ALA A O 1
ATOM 908 N N . ARG A 1 122 ? 2.068 -8.170 -16.737 1.00 66.25 122 ARG A N 1
ATOM 909 C CA . ARG A 1 122 ? 2.163 -7.179 -17.819 1.00 66.25 122 ARG A CA 1
ATOM 910 C C . ARG A 1 122 ? 3.522 -6.474 -17.799 1.00 66.25 122 ARG A C 1
ATOM 912 O O . ARG A 1 122 ? 4.100 -6.296 -18.862 1.00 66.25 122 ARG A O 1
ATOM 919 N N . SER A 1 123 ? 4.063 -6.137 -16.624 1.00 68.62 123 SER A N 1
ATOM 920 C CA . SER A 1 123 ? 5.410 -5.550 -16.467 1.00 68.62 123 SER A CA 1
ATOM 921 C C . SER A 1 123 ? 6.497 -6.432 -17.074 1.00 68.62 123 SER A C 1
ATOM 923 O O . SER A 1 123 ? 7.357 -5.953 -17.809 1.00 68.62 123 SER A O 1
ATOM 925 N N . ILE A 1 124 ? 6.436 -7.732 -16.778 1.00 66.25 124 ILE A N 1
ATOM 926 C CA . ILE A 1 124 ? 7.397 -8.715 -17.285 1.00 66.25 124 ILE A CA 1
ATOM 927 C C . ILE A 1 124 ? 7.285 -8.808 -18.809 1.00 66.25 124 ILE A C 1
ATOM 929 O O . ILE A 1 124 ? 8.298 -8.805 -19.501 1.00 66.25 124 ILE A O 1
ATOM 933 N N . GLU A 1 125 ? 6.060 -8.854 -19.336 1.00 70.56 125 GLU A N 1
ATOM 934 C CA . GLU A 1 125 ? 5.799 -8.954 -20.772 1.00 70.56 125 GLU A CA 1
ATOM 935 C C . GLU A 1 125 ? 6.337 -7.751 -21.558 1.00 70.56 125 GLU A C 1
ATOM 937 O O . GLU A 1 125 ? 7.018 -7.942 -22.566 1.00 70.56 125 GLU A O 1
ATOM 942 N N . VAL A 1 126 ? 6.092 -6.521 -21.089 1.00 72.69 126 VAL A N 1
ATOM 943 C CA . VAL A 1 126 ? 6.541 -5.316 -21.807 1.00 72.69 126 VAL A CA 1
ATOM 944 C C . VAL A 1 126 ? 8.060 -5.143 -21.766 1.00 72.69 126 VAL A C 1
ATOM 946 O O . VAL A 1 126 ? 8.653 -4.774 -22.777 1.00 72.69 126 VAL A O 1
ATOM 949 N N . VAL A 1 127 ? 8.717 -5.457 -20.642 1.00 75.69 127 VAL A N 1
ATOM 950 C CA . VAL A 1 127 ? 10.184 -5.349 -20.519 1.00 75.69 127 VAL A CA 1
ATOM 951 C C . VAL A 1 127 ? 10.893 -6.433 -21.323 1.00 75.69 127 VAL A C 1
ATOM 953 O O . VAL A 1 127 ? 11.902 -6.146 -21.972 1.00 75.69 127 VAL A O 1
ATOM 956 N N . ALA A 1 128 ? 10.347 -7.652 -21.328 1.00 67.06 128 ALA A N 1
ATOM 957 C CA . ALA A 1 128 ? 10.897 -8.786 -22.063 1.00 67.06 128 ALA A CA 1
ATOM 958 C C . ALA A 1 128 ? 10.685 -8.695 -23.582 1.00 67.06 128 ALA A C 1
ATOM 960 O O . ALA A 1 128 ? 11.202 -9.551 -24.302 1.00 67.06 128 ALA A O 1
ATOM 961 N N . ASN A 1 129 ? 9.946 -7.696 -24.080 1.00 68.44 129 ASN A N 1
ATOM 962 C CA . ASN A 1 129 ? 9.761 -7.504 -25.511 1.00 68.44 129 ASN A CA 1
ATOM 963 C C . ASN A 1 129 ? 11.112 -7.164 -26.187 1.00 68.44 129 ASN A C 1
ATOM 965 O O . ASN A 1 129 ? 11.689 -6.103 -25.906 1.00 68.44 129 ASN A O 1
ATOM 969 N N . PRO A 1 130 ? 11.631 -8.041 -27.073 1.00 60.16 130 PRO A N 1
ATOM 970 C CA . PRO A 1 130 ? 12.901 -7.814 -27.756 1.00 60.16 130 PRO A CA 1
ATOM 971 C C . PRO A 1 130 ? 12.788 -6.777 -28.882 1.00 60.16 130 PRO A C 1
ATOM 973 O O . PRO A 1 130 ? 13.802 -6.231 -29.318 1.00 60.16 130 PRO A O 1
ATOM 976 N N . GLU A 1 131 ? 11.578 -6.497 -29.365 1.00 69.56 131 GLU A N 1
ATOM 977 C CA . GLU A 1 131 ? 11.332 -5.513 -30.412 1.00 69.56 131 GLU A CA 1
ATOM 978 C C . GLU A 1 131 ? 11.253 -4.128 -29.771 1.00 69.56 131 GLU A C 1
ATOM 980 O O . GLU A 1 131 ? 10.218 -3.728 -29.247 1.00 69.56 131 GLU A O 1
ATOM 985 N N . ARG A 1 132 ? 12.376 -3.402 -29.773 1.00 78.12 132 ARG A N 1
ATOM 986 C CA . ARG A 1 132 ? 12.433 -1.994 -29.356 1.00 78.12 132 ARG A CA 1
ATOM 987 C C . ARG A 1 132 ? 12.334 -1.087 -30.576 1.00 78.12 132 ARG A C 1
ATOM 989 O O . ARG A 1 132 ? 13.006 -1.315 -31.580 1.00 78.12 132 ARG A O 1
ATOM 996 N N . SER A 1 133 ? 11.516 -0.044 -30.475 1.00 77.88 133 SER A N 1
ATOM 997 C CA . SER A 1 133 ? 11.303 0.937 -31.540 1.00 77.88 133 SER A CA 1
ATOM 998 C C . SER A 1 133 ? 11.914 2.289 -31.180 1.00 77.88 133 SER A C 1
ATOM 1000 O O . SER A 1 133 ? 11.735 2.788 -30.072 1.00 77.88 133 SER A O 1
ATOM 1002 N N . GLY A 1 134 ? 12.590 2.921 -32.141 1.00 77.50 134 GLY A N 1
ATOM 1003 C CA . GLY A 1 134 ? 13.021 4.322 -32.044 1.00 77.50 134 GLY A CA 1
ATOM 1004 C C . GLY A 1 134 ? 11.982 5.324 -32.562 1.00 77.50 134 GLY A C 1
ATOM 1005 O O . GLY A 1 134 ? 12.261 6.521 -32.603 1.00 77.50 134 GLY A O 1
ATOM 1006 N N . ALA A 1 135 ? 10.811 4.852 -32.999 1.00 80.44 135 ALA A N 1
ATOM 1007 C CA . ALA A 1 135 ? 9.767 5.666 -33.609 1.00 80.44 135 ALA A CA 1
ATOM 1008 C C . ALA A 1 135 ? 8.382 5.319 -33.045 1.00 80.44 135 ALA A C 1
ATOM 1010 O O . ALA A 1 135 ? 7.991 4.155 -32.994 1.00 80.44 135 ALA A O 1
ATOM 1011 N N . ALA A 1 136 ? 7.640 6.350 -32.650 1.00 86.69 136 ALA A N 1
ATOM 1012 C CA . ALA A 1 136 ? 6.238 6.271 -32.263 1.00 86.69 136 ALA A CA 1
ATOM 1013 C C . ALA A 1 136 ? 5.556 7.613 -32.565 1.00 86.69 136 ALA A C 1
ATOM 1015 O O . ALA A 1 136 ? 6.216 8.657 -32.623 1.00 86.69 136 ALA A O 1
ATOM 1016 N N . SER A 1 137 ? 4.241 7.599 -32.766 1.00 89.62 137 SER A N 1
ATOM 1017 C CA . SER A 1 137 ? 3.464 8.823 -32.962 1.00 89.62 137 SER A CA 1
ATOM 1018 C C . SER A 1 137 ? 3.479 9.710 -31.710 1.00 89.62 137 SER A C 1
ATOM 1020 O O . SER A 1 137 ? 3.421 9.229 -30.575 1.00 89.62 137 SER A O 1
ATOM 1022 N N . ALA A 1 138 ? 3.530 11.031 -31.911 1.00 87.44 138 ALA A N 1
ATOM 1023 C CA . ALA A 1 138 ? 3.514 11.993 -30.809 1.00 87.44 138 ALA A CA 1
ATOM 1024 C C . ALA A 1 138 ? 2.228 11.882 -29.970 1.00 87.44 138 ALA A C 1
ATOM 1026 O O . ALA A 1 138 ? 2.300 11.918 -28.746 1.00 87.44 138 ALA A O 1
ATOM 1027 N N . ASP A 1 139 ? 1.076 11.670 -30.612 1.00 88.69 139 ASP A N 1
ATOM 1028 C CA . ASP A 1 139 ? -0.217 11.518 -29.933 1.00 88.69 139 ASP A CA 1
ATOM 1029 C C . ASP A 1 139 ? -0.251 10.283 -29.021 1.00 88.69 139 ASP A C 1
ATOM 1031 O O . ASP A 1 139 ? -0.748 10.357 -27.894 1.00 88.69 139 ASP A O 1
ATOM 1035 N N . ALA A 1 140 ? 0.325 9.157 -29.461 1.00 91.81 140 ALA A N 1
ATOM 1036 C CA . ALA A 1 140 ? 0.456 7.977 -28.614 1.00 91.81 140 ALA A CA 1
ATOM 1037 C C . ALA A 1 140 ? 1.415 8.229 -27.441 1.00 91.81 140 ALA A C 1
ATOM 1039 O O . ALA A 1 140 ? 1.116 7.830 -26.316 1.00 91.81 140 ALA A O 1
ATOM 1040 N N . LEU A 1 141 ? 2.528 8.937 -27.665 1.00 90.12 141 LEU A N 1
ATOM 1041 C CA . LEU A 1 141 ? 3.470 9.289 -26.597 1.00 90.12 141 LEU A CA 1
ATOM 1042 C C . LEU A 1 141 ? 2.856 10.240 -25.561 1.00 90.12 141 LEU A C 1
ATOM 1044 O O . LEU A 1 141 ? 3.095 10.059 -24.368 1.00 90.12 141 LEU A O 1
ATOM 1048 N N . TYR A 1 142 ? 2.027 11.201 -25.976 1.00 89.56 142 TYR A N 1
ATOM 1049 C CA . TYR A 1 142 ? 1.275 12.041 -25.041 1.00 89.56 142 TYR A CA 1
ATOM 1050 C C . TYR A 1 142 ? 0.266 11.224 -24.228 1.00 89.56 142 TYR A C 1
ATOM 1052 O O . TYR A 1 142 ? 0.170 11.413 -23.020 1.00 89.56 142 TYR A O 1
ATOM 1060 N N . ALA A 1 143 ? -0.427 10.263 -24.846 1.00 90.12 143 ALA A N 1
ATOM 1061 C CA . ALA A 1 143 ? -1.329 9.371 -24.120 1.00 90.12 143 ALA A CA 1
ATOM 1062 C C . ALA A 1 143 ? -0.590 8.466 -23.113 1.00 90.12 143 ALA A C 1
ATOM 1064 O O . ALA A 1 143 ? -1.099 8.250 -22.011 1.00 90.12 143 ALA A O 1
ATOM 1065 N N . VAL A 1 144 ? 0.614 7.980 -23.447 1.00 90.94 144 VAL A N 1
ATOM 1066 C CA . VAL A 1 144 ? 1.487 7.282 -22.487 1.00 90.94 144 VAL A CA 1
ATOM 1067 C C . VAL A 1 144 ? 1.862 8.211 -21.339 1.00 90.94 144 VAL A C 1
ATOM 1069 O O . VAL A 1 144 ? 1.746 7.813 -20.183 1.00 90.94 144 VAL A O 1
ATOM 1072 N N . GLN A 1 145 ? 2.271 9.444 -21.634 1.00 89.31 145 GLN A N 1
ATOM 1073 C CA . GLN A 1 145 ? 2.670 10.404 -20.610 1.00 89.31 145 GLN A CA 1
ATOM 1074 C C . GLN A 1 145 ? 1.511 10.757 -19.664 1.00 89.31 145 GLN A C 1
ATOM 1076 O O . GLN A 1 145 ? 1.692 10.683 -18.452 1.00 89.31 145 GLN A O 1
ATOM 1081 N N . ASP A 1 146 ? 0.303 10.996 -20.188 1.00 88.50 146 ASP A N 1
ATOM 1082 C CA . ASP A 1 146 ? -0.921 11.148 -19.383 1.00 88.50 146 ASP A CA 1
ATOM 1083 C C . ASP A 1 146 ? -1.148 9.933 -18.465 1.00 88.50 146 ASP A C 1
ATOM 1085 O O . ASP A 1 146 ? -1.564 10.063 -17.309 1.00 88.50 146 ASP A O 1
ATOM 1089 N N . GLY A 1 147 ? -0.900 8.726 -18.985 1.00 91.75 147 GLY A N 1
ATOM 1090 C CA . GLY A 1 147 ? -0.954 7.484 -18.222 1.00 91.75 147 GLY A CA 1
ATOM 1091 C C . GLY A 1 147 ? 0.050 7.481 -17.071 1.00 91.75 147 GLY A C 1
ATOM 1092 O O . GLY A 1 147 ? -0.343 7.296 -15.919 1.00 91.75 147 GLY A O 1
ATOM 1093 N N . LEU A 1 148 ? 1.329 7.704 -17.365 1.00 90.25 148 LEU A N 1
ATOM 1094 C CA . LEU A 1 148 ? 2.408 7.695 -16.375 1.00 90.25 148 LEU A CA 1
ATOM 1095 C C . LEU A 1 148 ? 2.202 8.763 -15.291 1.00 90.25 148 LEU A C 1
ATOM 1097 O O . LEU A 1 148 ? 2.342 8.458 -14.107 1.00 90.25 148 LEU A O 1
ATOM 1101 N N . ASP A 1 149 ? 1.766 9.969 -15.661 1.00 89.69 149 ASP A N 1
ATOM 1102 C CA . ASP A 1 149 ? 1.424 11.034 -14.711 1.00 89.69 149 ASP A CA 1
ATOM 1103 C C . ASP A 1 149 ? 0.251 10.618 -13.806 1.00 89.69 149 ASP A C 1
ATOM 1105 O O . ASP A 1 149 ? 0.253 10.855 -12.593 1.00 89.69 149 ASP A O 1
ATOM 1109 N N . THR A 1 150 ? -0.748 9.934 -14.370 1.00 90.75 150 THR A N 1
ATOM 1110 C CA . THR A 1 150 ? -1.864 9.369 -13.599 1.00 90.75 150 THR A CA 1
ATOM 1111 C C . THR A 1 150 ? -1.383 8.289 -12.630 1.00 90.75 150 THR A C 1
ATOM 1113 O O . THR A 1 150 ? -1.834 8.246 -11.484 1.00 90.75 150 THR A O 1
ATOM 1116 N N . CYS A 1 151 ? -0.437 7.449 -13.045 1.00 89.50 151 CYS A N 1
ATOM 1117 C CA . CYS A 1 151 ? 0.151 6.440 -12.176 1.00 89.50 151 CYS A CA 1
ATOM 1118 C C . CYS A 1 151 ? 0.978 7.043 -11.035 1.00 89.50 151 CYS A C 1
ATOM 1120 O O . CYS A 1 151 ? 0.851 6.614 -9.888 1.00 89.50 151 CYS A O 1
ATOM 1122 N N . ALA A 1 152 ? 1.772 8.079 -11.313 1.00 87.00 152 ALA A N 1
ATOM 1123 C CA . ALA A 1 152 ? 2.505 8.807 -10.281 1.00 87.00 152 ALA A CA 1
ATOM 1124 C C . ALA A 1 152 ? 1.546 9.368 -9.216 1.00 87.00 152 ALA A C 1
ATOM 1126 O O . ALA A 1 152 ? 1.800 9.243 -8.016 1.00 87.00 152 ALA A O 1
ATOM 1127 N N . ARG A 1 153 ? 0.392 9.902 -9.642 1.00 86.06 153 ARG A N 1
ATOM 1128 C CA . ARG A 1 153 ? -0.679 10.338 -8.733 1.00 86.06 153 ARG A CA 1
ATOM 1129 C C . ARG A 1 153 ? -1.306 9.179 -7.960 1.00 86.06 153 ARG A C 1
ATOM 1131 O O . ARG A 1 153 ? -1.568 9.338 -6.774 1.00 86.06 153 ARG A O 1
ATOM 1138 N N . ALA A 1 154 ? -1.522 8.026 -8.595 1.00 83.31 154 ALA A N 1
ATOM 1139 C CA . ALA A 1 154 ? -2.033 6.831 -7.924 1.00 83.31 154 ALA A CA 1
ATOM 1140 C C . ALA A 1 154 ? -1.080 6.363 -6.813 1.00 83.31 154 ALA A C 1
ATOM 1142 O O . ALA A 1 154 ? -1.514 6.099 -5.699 1.00 83.31 154 ALA A O 1
ATOM 1143 N N . TYR A 1 155 ? 0.229 6.338 -7.072 1.00 80.31 155 TYR A N 1
ATOM 1144 C CA . TYR A 1 155 ? 1.224 5.986 -6.058 1.00 80.31 155 TYR A CA 1
ATOM 1145 C C . TYR A 1 155 ? 1.284 6.995 -4.897 1.00 80.31 155 TYR A C 1
ATOM 1147 O O . TYR A 1 155 ? 1.418 6.602 -3.731 1.00 80.31 155 TYR A O 1
ATOM 1155 N N . ALA A 1 156 ? 1.178 8.289 -5.214 1.00 82.19 156 ALA A N 1
ATOM 1156 C CA . ALA A 1 156 ? 1.177 9.377 -4.238 1.00 82.19 156 ALA A CA 1
ATOM 1157 C C . ALA A 1 156 ? -0.139 9.495 -3.449 1.00 82.19 156 ALA A C 1
ATOM 1159 O O . ALA A 1 156 ? -0.171 10.184 -2.430 1.00 82.19 156 ALA A O 1
ATOM 1160 N N . SER A 1 157 ? -1.212 8.834 -3.895 1.00 80.75 157 SER A N 1
ATOM 1161 C CA . SER A 1 157 ? -2.494 8.856 -3.199 1.00 80.75 157 SER A CA 1
ATOM 1162 C C . SER A 1 157 ? -2.373 8.261 -1.794 1.00 80.75 157 SER A C 1
ATOM 1164 O O . SER A 1 157 ? -1.615 7.318 -1.526 1.00 80.75 157 SER A O 1
ATOM 1166 N N . THR A 1 158 ? -3.153 8.834 -0.883 1.00 75.94 158 THR A N 1
ATOM 1167 C CA . THR A 1 158 ? -3.303 8.370 0.497 1.00 75.94 158 THR A CA 1
ATOM 1168 C C . THR A 1 158 ? -4.504 7.441 0.677 1.00 75.94 158 THR A C 1
ATOM 1170 O O . THR A 1 158 ? -4.670 6.871 1.750 1.00 75.94 158 THR A O 1
ATOM 1173 N N . SER A 1 159 ? -5.322 7.238 -0.362 1.00 77.50 159 SER A N 1
ATOM 1174 C CA . SER A 1 159 ? -6.542 6.429 -0.313 1.00 77.50 159 SER A CA 1
ATOM 1175 C C . SER A 1 159 ? -6.478 5.249 -1.279 1.00 77.50 159 SER A C 1
ATOM 1177 O O . SER A 1 159 ? -6.110 5.394 -2.447 1.00 77.50 159 SER A O 1
ATOM 1179 N N . ARG A 1 160 ? -6.917 4.071 -0.817 1.00 75.25 160 ARG A N 1
ATOM 1180 C CA . ARG A 1 160 ? -7.044 2.875 -1.662 1.00 75.25 160 ARG A CA 1
ATOM 1181 C C . ARG A 1 160 ? -8.015 3.103 -2.823 1.00 75.25 160 ARG A C 1
ATOM 1183 O O . ARG A 1 160 ? -7.707 2.744 -3.954 1.00 75.25 160 ARG A O 1
ATOM 1190 N N . THR A 1 161 ? -9.162 3.730 -2.556 1.00 74.12 161 THR A N 1
ATOM 1191 C CA . THR A 1 161 ? -10.196 3.983 -3.573 1.00 74.12 161 THR A CA 1
ATOM 1192 C C . THR A 1 161 ? -9.683 4.910 -4.669 1.00 74.12 161 THR A C 1
ATOM 1194 O O . THR A 1 161 ? -9.860 4.618 -5.850 1.00 74.12 161 THR A O 1
ATOM 1197 N N . GLU A 1 162 ? -9.012 5.997 -4.286 1.00 79.19 162 GLU A N 1
ATOM 1198 C CA . GLU A 1 162 ? -8.419 6.931 -5.247 1.00 79.19 162 GLU A CA 1
ATOM 1199 C C . GLU A 1 162 ? -7.277 6.264 -6.029 1.00 79.19 162 GLU A C 1
ATOM 1201 O O . GLU A 1 162 ? -7.211 6.407 -7.249 1.00 79.19 162 GLU A O 1
ATOM 1206 N N . THR A 1 163 ? -6.434 5.461 -5.369 1.00 80.38 163 THR A N 1
ATOM 1207 C CA . THR A 1 163 ? -5.393 4.668 -6.043 1.00 80.38 163 THR A CA 1
ATOM 1208 C C . THR A 1 163 ? -5.991 3.747 -7.106 1.00 80.38 163 THR A C 1
ATOM 1210 O O . THR A 1 163 ? -5.520 3.735 -8.242 1.00 80.38 163 THR A O 1
ATOM 1213 N N . ASP A 1 164 ? -7.039 2.989 -6.772 1.00 81.88 164 ASP A N 1
ATOM 1214 C CA . ASP A 1 164 ? -7.675 2.047 -7.697 1.00 81.88 164 ASP A CA 1
ATOM 1215 C C . ASP A 1 164 ? -8.416 2.746 -8.848 1.00 81.88 164 ASP A C 1
ATOM 1217 O O . ASP A 1 164 ? -8.522 2.190 -9.946 1.00 81.88 164 ASP A O 1
ATOM 1221 N N . GLU A 1 165 ? -8.945 3.950 -8.622 1.00 84.12 165 GLU A N 1
ATOM 1222 C CA . GLU A 1 165 ? -9.542 4.773 -9.674 1.00 84.12 165 GLU A CA 1
ATOM 1223 C C . GLU A 1 165 ? -8.478 5.332 -10.625 1.00 84.12 165 GLU A C 1
ATOM 1225 O O . GLU A 1 165 ? -8.599 5.198 -11.845 1.00 84.12 165 GLU A O 1
ATOM 1230 N N . LEU A 1 166 ? -7.420 5.937 -10.080 1.00 89.06 166 LEU A N 1
ATOM 1231 C CA . LEU A 1 166 ? -6.324 6.492 -10.868 1.00 89.06 166 LEU A CA 1
ATOM 1232 C C . LEU A 1 166 ? -5.594 5.389 -11.641 1.00 89.06 166 LEU A C 1
ATOM 1234 O O . LEU A 1 166 ? -5.299 5.568 -12.819 1.00 89.06 166 LEU A O 1
ATOM 1238 N N . TYR A 1 167 ? -5.393 4.214 -11.043 1.00 87.88 167 TYR A N 1
ATOM 1239 C CA . TYR A 1 167 ? -4.802 3.079 -11.746 1.00 87.88 167 TYR A CA 1
ATOM 1240 C C . TYR A 1 167 ? -5.650 2.635 -12.948 1.00 87.88 167 TYR A C 1
ATOM 1242 O O . TYR A 1 167 ? -5.113 2.462 -14.037 1.00 87.88 167 TYR A O 1
ATOM 1250 N N . ARG A 1 168 ? -6.983 2.563 -12.814 1.00 86.31 168 ARG A N 1
ATOM 1251 C CA . ARG A 1 168 ? -7.877 2.278 -13.956 1.00 86.31 168 ARG A CA 1
ATOM 1252 C C . ARG A 1 168 ? -7.770 3.323 -15.070 1.00 86.31 168 ARG A C 1
ATOM 1254 O O . ARG A 1 168 ? -7.813 2.981 -16.253 1.00 86.31 168 ARG A O 1
ATOM 1261 N N . ARG A 1 169 ? -7.619 4.602 -14.712 1.00 88.56 169 ARG A N 1
ATOM 1262 C CA . ARG A 1 169 ? -7.403 5.683 -15.690 1.00 88.56 169 ARG A CA 1
ATOM 1263 C C . ARG A 1 169 ? -6.052 5.550 -16.396 1.00 88.56 169 ARG A C 1
ATOM 1265 O O . ARG A 1 169 ? -5.983 5.771 -17.601 1.00 88.56 169 ARG A O 1
ATOM 1272 N N . TYR A 1 170 ? -5.006 5.152 -15.674 1.00 93.12 170 TYR A N 1
ATOM 1273 C CA . TYR A 1 170 ? -3.709 4.817 -16.261 1.00 93.12 170 TYR A CA 1
ATOM 1274 C C . TYR A 1 170 ? -3.837 3.682 -17.290 1.00 93.12 170 TYR A C 1
ATOM 1276 O O . TYR A 1 170 ? -3.387 3.850 -18.422 1.00 93.12 170 TYR A O 1
ATOM 1284 N N . GLU A 1 171 ? -4.532 2.589 -16.958 1.00 90.06 171 GLU A N 1
ATOM 1285 C CA . GLU A 1 171 ? -4.752 1.473 -17.893 1.00 90.06 171 GLU A CA 1
ATOM 1286 C C . GLU A 1 171 ? -5.503 1.921 -19.152 1.00 90.06 171 GLU A C 1
ATOM 1288 O O . GLU A 1 171 ? -5.080 1.628 -20.268 1.00 90.06 171 GLU A O 1
ATOM 1293 N N . THR A 1 172 ? -6.550 2.732 -18.980 1.00 90.44 172 THR A N 1
ATOM 1294 C CA . THR A 1 172 ? -7.320 3.305 -20.098 1.00 90.44 172 THR A CA 1
ATOM 1295 C C . THR A 1 172 ? -6.440 4.166 -21.016 1.00 90.44 172 THR A C 1
ATOM 1297 O O . THR A 1 172 ? -6.582 4.139 -22.239 1.00 90.44 172 THR A O 1
ATOM 1300 N N . ASN A 1 173 ? -5.510 4.938 -20.446 1.00 90.50 173 ASN A N 1
ATOM 1301 C CA . ASN A 1 173 ? -4.581 5.762 -21.217 1.00 90.50 173 ASN A CA 1
ATOM 1302 C C . ASN A 1 173 ? -3.572 4.922 -22.008 1.00 90.50 173 ASN A C 1
ATOM 1304 O O . ASN A 1 173 ? -3.282 5.265 -23.156 1.00 90.50 173 ASN A O 1
ATOM 1308 N N . LEU A 1 174 ? -3.083 3.816 -21.440 1.00 92.38 174 LEU A N 1
ATOM 1309 C CA . LEU A 1 174 ? -2.216 2.885 -22.162 1.00 92.38 174 LEU A CA 1
ATOM 1310 C C . LEU A 1 174 ? -2.956 2.183 -23.304 1.00 92.38 174 LEU A C 1
ATOM 1312 O O . LEU A 1 174 ? -2.427 2.094 -24.410 1.00 92.38 174 LEU A O 1
ATOM 1316 N N . GLU A 1 175 ? -4.192 1.739 -23.076 1.00 90.69 175 GLU A N 1
ATOM 1317 C CA . GLU A 1 175 ? -5.028 1.154 -24.130 1.00 90.69 175 GLU A CA 1
ATOM 1318 C C . GLU A 1 175 ? -5.257 2.147 -25.274 1.00 90.69 175 GLU A C 1
ATOM 1320 O O . GLU A 1 175 ? -5.084 1.799 -26.444 1.00 90.69 175 GLU A O 1
ATOM 1325 N N . ARG A 1 176 ? -5.564 3.408 -24.941 1.00 90.31 176 ARG A N 1
ATOM 1326 C CA . ARG A 1 176 ? -5.686 4.500 -25.915 1.00 90.31 176 ARG A CA 1
ATOM 1327 C C . ARG A 1 176 ? -4.389 4.709 -26.696 1.00 90.31 176 ARG A C 1
ATOM 1329 O O . ARG A 1 176 ? -4.440 4.821 -27.916 1.00 90.31 176 ARG A O 1
ATOM 1336 N N . ALA A 1 177 ? -3.241 4.752 -26.022 1.00 92.81 177 ALA A N 1
ATOM 1337 C CA . ALA A 1 177 ? -1.949 4.933 -26.676 1.00 92.81 177 ALA A CA 1
ATOM 1338 C C . ALA A 1 177 ? -1.646 3.792 -27.660 1.00 92.81 177 ALA A C 1
ATOM 1340 O O . ALA A 1 177 ? -1.299 4.054 -28.810 1.00 92.81 177 ALA A O 1
ATOM 1341 N N . ASN A 1 178 ? -1.851 2.543 -27.234 1.00 90.94 178 ASN A N 1
ATOM 1342 C CA . ASN A 1 178 ? -1.635 1.357 -28.061 1.00 90.94 178 ASN A CA 1
ATOM 1343 C C . ASN A 1 178 ? -2.589 1.296 -29.268 1.00 90.94 178 ASN A C 1
ATOM 1345 O O . ASN A 1 178 ? -2.202 0.840 -30.340 1.00 90.94 178 ASN A O 1
ATOM 1349 N N . ALA A 1 179 ? -3.832 1.763 -29.108 1.00 92.69 179 ALA A N 1
ATOM 1350 C CA . ALA A 1 179 ? -4.796 1.855 -30.203 1.00 92.69 179 ALA A CA 1
ATOM 1351 C C . ALA A 1 179 ? -4.427 2.938 -31.230 1.00 92.69 179 ALA A C 1
ATOM 1353 O O . ALA A 1 179 ? -4.696 2.768 -32.419 1.00 92.69 179 ALA A O 1
ATOM 1354 N N . THR A 1 180 ? -3.818 4.040 -30.783 1.00 93.56 180 THR A N 1
ATOM 1355 C CA . THR A 1 180 ? -3.309 5.101 -31.664 1.00 93.56 180 THR A CA 1
ATOM 1356 C C . THR A 1 180 ? -2.073 4.640 -32.435 1.00 93.56 180 THR A C 1
ATOM 1358 O O . THR A 1 180 ? -1.985 4.858 -33.641 1.00 93.56 180 THR A O 1
ATOM 1361 N N . ASP A 1 181 ? -1.120 4.009 -31.749 1.00 92.12 181 ASP A N 1
ATOM 1362 C CA . ASP A 1 181 ? 0.096 3.464 -32.348 1.00 92.12 181 ASP A CA 1
ATOM 1363 C C . ASP A 1 181 ? 0.638 2.306 -31.505 1.00 92.12 181 ASP A C 1
ATOM 1365 O O . ASP A 1 181 ? 1.162 2.508 -30.409 1.00 92.12 181 ASP A O 1
ATOM 1369 N N . SER A 1 182 ? 0.571 1.085 -32.035 1.00 87.50 182 SER A N 1
ATOM 1370 C CA . SER A 1 182 ? 1.026 -0.106 -31.315 1.00 87.50 182 SER A CA 1
ATOM 1371 C C . SER A 1 182 ? 2.539 -0.131 -31.073 1.00 87.50 182 SER A C 1
ATOM 1373 O O . SER A 1 182 ? 3.004 -0.835 -30.180 1.00 87.50 182 SER A O 1
ATOM 1375 N N . GLN A 1 183 ? 3.329 0.633 -31.841 1.00 88.19 183 GLN A N 1
ATOM 1376 C CA . GLN A 1 183 ? 4.780 0.735 -31.645 1.00 88.19 183 GLN A CA 1
ATOM 1377 C C . GLN A 1 183 ? 5.140 1.538 -30.386 1.00 88.19 183 GLN A C 1
ATOM 1379 O O . GLN A 1 183 ? 6.263 1.427 -29.891 1.00 88.19 183 GLN A O 1
ATOM 1384 N N . VAL A 1 184 ? 4.201 2.312 -29.822 1.00 88.88 184 VAL A N 1
ATOM 1385 C CA . VAL A 1 184 ? 4.456 3.144 -28.636 1.00 88.88 184 VAL A CA 1
ATOM 1386 C C . VAL A 1 184 ? 4.858 2.313 -27.418 1.00 88.88 184 VAL A C 1
ATOM 1388 O O . VAL A 1 184 ? 5.706 2.735 -26.636 1.00 88.88 184 VAL A O 1
ATOM 1391 N N . MET A 1 185 ? 4.316 1.098 -27.289 1.00 87.62 185 MET A N 1
ATOM 1392 C CA . MET A 1 185 ? 4.614 0.195 -26.175 1.00 87.62 185 MET A CA 1
ATOM 1393 C C . MET A 1 185 ? 6.021 -0.394 -26.252 1.00 87.62 185 MET A C 1
ATOM 1395 O O . MET A 1 185 ? 6.479 -0.960 -25.273 1.00 87.62 185 MET A O 1
ATOM 1399 N N . ALA A 1 186 ? 6.709 -0.248 -27.384 1.00 86.69 186 ALA A N 1
ATOM 1400 C CA . ALA A 1 186 ? 8.090 -0.662 -27.606 1.00 86.69 186 ALA A CA 1
ATOM 1401 C C . ALA A 1 186 ? 9.067 0.529 -27.653 1.00 86.69 186 ALA A C 1
ATOM 1403 O O . ALA A 1 186 ? 10.259 0.341 -27.917 1.00 86.69 186 ALA A O 1
ATOM 1404 N N . TYR A 1 187 ? 8.578 1.757 -27.451 1.00 87.31 187 TYR A N 1
ATOM 1405 C CA . TYR A 1 187 ? 9.338 2.967 -27.746 1.00 87.31 187 TYR A CA 1
ATOM 1406 C C . TYR A 1 187 ? 10.477 3.222 -26.753 1.00 87.31 187 TYR A C 1
ATOM 1408 O O . TYR A 1 187 ? 10.270 3.288 -25.538 1.00 87.31 187 TYR A O 1
ATOM 1416 N N . VAL A 1 188 ? 11.671 3.454 -27.301 1.00 85.12 188 VAL A N 1
ATOM 1417 C CA . VAL A 1 188 ? 12.857 3.939 -26.593 1.00 85.12 188 VAL A CA 1
ATOM 1418 C C . VAL A 1 188 ? 13.464 5.081 -27.405 1.00 85.12 188 VAL A C 1
ATOM 1420 O O . VAL A 1 188 ? 13.988 4.875 -28.500 1.00 85.12 188 VAL A O 1
ATOM 1423 N N . GLY A 1 189 ? 13.408 6.306 -26.889 1.00 79.88 189 GLY A N 1
ATOM 1424 C CA . GLY A 1 189 ? 13.840 7.471 -27.659 1.00 79.88 189 GLY A CA 1
ATOM 1425 C C . GLY A 1 189 ? 13.769 8.780 -26.890 1.00 79.88 189 GLY A C 1
ATOM 1426 O O . GLY A 1 189 ? 13.757 8.795 -25.663 1.00 79.88 189 GLY A O 1
ATOM 1427 N N . LYS A 1 190 ? 13.757 9.912 -27.601 1.00 79.00 190 LYS A N 1
ATOM 1428 C CA . LYS A 1 190 ? 13.622 11.231 -26.963 1.00 79.00 190 LYS A CA 1
ATOM 1429 C C . LYS A 1 190 ? 12.183 11.476 -26.518 1.00 79.00 190 LYS A C 1
ATOM 1431 O O . LYS A 1 190 ? 11.241 11.073 -27.201 1.00 79.00 190 LYS A O 1
ATOM 1436 N N . LYS A 1 191 ? 12.019 12.178 -25.397 1.00 73.62 191 LYS A N 1
ATOM 1437 C CA . LYS A 1 191 ? 10.711 12.679 -24.959 1.00 73.62 191 LYS A CA 1
ATOM 1438 C C . LYS A 1 191 ? 10.141 13.677 -25.984 1.00 73.62 191 LYS A C 1
ATOM 1440 O O . LYS A 1 191 ? 10.913 14.468 -26.529 1.00 73.62 191 LYS A O 1
ATOM 1445 N N . PRO A 1 192 ? 8.813 13.697 -26.215 1.00 70.81 192 PRO A N 1
ATOM 1446 C CA . PRO A 1 192 ? 8.178 14.672 -27.109 1.00 70.81 192 PRO A CA 1
ATOM 1447 C C . PRO A 1 192 ? 8.338 16.120 -26.627 1.00 70.81 192 PRO A C 1
ATOM 1449 O O . PRO A 1 192 ? 8.552 17.029 -27.424 1.00 70.81 192 PRO A O 1
ATOM 1452 N N . SER A 1 193 ? 8.247 16.341 -25.311 1.00 64.31 193 SER A N 1
ATOM 1453 C CA . SER A 1 193 ? 8.316 17.659 -24.678 1.00 64.31 193 SER A CA 1
ATOM 1454 C C . SER A 1 193 ? 9.551 17.777 -23.778 1.00 64.31 193 SER A C 1
ATOM 1456 O O . SER A 1 193 ? 9.465 17.607 -22.562 1.00 64.31 193 SER A O 1
ATOM 1458 N N . GLY A 1 194 ? 10.716 18.053 -24.367 1.00 61.91 194 GLY A N 1
ATOM 1459 C CA . GLY A 1 194 ? 11.933 18.413 -23.628 1.00 61.91 194 GLY A CA 1
ATOM 1460 C C . GLY A 1 194 ? 13.184 17.621 -24.009 1.00 61.91 194 GLY A C 1
ATOM 1461 O O . GLY A 1 194 ? 13.181 16.790 -24.914 1.00 61.91 194 GLY A O 1
ATOM 1462 N N . ALA A 1 195 ? 14.282 17.901 -23.304 1.00 58.91 195 ALA A N 1
ATOM 1463 C CA . ALA A 1 195 ? 15.514 17.127 -23.400 1.00 58.91 195 ALA A CA 1
ATOM 1464 C C . ALA A 1 195 ? 15.441 15.931 -22.437 1.00 58.91 195 ALA A C 1
ATOM 1466 O O . ALA A 1 195 ? 15.273 16.117 -21.235 1.00 58.91 195 ALA A O 1
ATOM 1467 N N . GLY A 1 196 ? 15.549 14.707 -22.953 1.00 68.94 196 GLY A N 1
ATOM 1468 C CA . GLY A 1 196 ? 15.600 13.496 -22.130 1.00 68.94 196 GLY A CA 1
ATOM 1469 C C . GLY A 1 196 ? 15.235 12.232 -22.904 1.00 68.94 196 GLY A C 1
ATOM 1470 O O . GLY A 1 196 ? 14.489 12.298 -23.882 1.00 68.94 196 GLY A O 1
ATOM 1471 N N . LEU A 1 197 ? 15.773 11.094 -22.463 1.00 75.38 197 LEU A N 1
ATOM 1472 C CA . LEU A 1 197 ? 15.389 9.766 -22.940 1.00 75.38 197 LEU A CA 1
ATOM 1473 C C . LEU A 1 197 ? 14.087 9.326 -22.240 1.00 75.38 197 LEU A C 1
ATOM 1475 O O . LEU A 1 197 ? 13.866 9.662 -21.077 1.00 75.38 197 LEU A O 1
ATOM 1479 N N . ILE A 1 198 ? 13.239 8.577 -22.936 1.00 81.31 198 ILE A N 1
ATOM 1480 C CA . ILE A 1 198 ? 12.131 7.806 -22.370 1.00 81.31 198 ILE A CA 1
ATOM 1481 C C . ILE A 1 198 ? 12.221 6.374 -22.887 1.00 81.31 198 ILE A C 1
ATOM 1483 O O . ILE A 1 198 ? 12.461 6.151 -24.074 1.00 81.31 198 ILE A O 1
ATOM 1487 N N . ASP A 1 199 ? 12.037 5.425 -21.978 1.00 86.19 199 ASP A N 1
ATOM 1488 C CA . ASP A 1 199 ? 11.888 4.003 -22.268 1.00 86.19 199 ASP A CA 1
ATOM 1489 C C . ASP A 1 199 ? 10.503 3.586 -21.774 1.00 86.19 199 ASP A C 1
ATOM 1491 O O . ASP A 1 199 ? 10.295 3.396 -20.576 1.00 86.19 199 ASP A O 1
ATOM 1495 N N . VAL A 1 200 ? 9.537 3.533 -22.693 1.00 87.94 200 VAL A N 1
ATOM 1496 C CA . VAL A 1 200 ? 8.126 3.309 -22.351 1.00 87.94 200 VAL A CA 1
ATOM 1497 C C . VAL A 1 200 ? 7.922 1.971 -21.628 1.00 87.94 200 VAL A C 1
ATOM 1499 O O . VAL A 1 200 ? 7.301 1.991 -20.564 1.00 87.94 200 VAL A O 1
ATOM 1502 N N . PRO A 1 201 ? 8.470 0.832 -22.102 1.00 86.44 201 PRO A N 1
ATOM 1503 C CA . PRO A 1 201 ? 8.445 -0.424 -21.350 1.00 86.44 201 PRO A CA 1
ATOM 1504 C C . PRO A 1 201 ? 8.913 -0.311 -19.900 1.00 86.44 201 PRO A C 1
ATOM 1506 O O . PRO A 1 201 ? 8.246 -0.824 -19.000 1.00 86.44 201 PRO A O 1
ATOM 1509 N N . ALA A 1 202 ? 10.043 0.361 -19.667 1.00 81.94 202 ALA A N 1
ATOM 1510 C CA . ALA A 1 202 ? 10.602 0.490 -18.327 1.00 81.94 202 ALA A CA 1
ATOM 1511 C C . ALA A 1 202 ? 9.737 1.381 -17.424 1.00 81.94 202 ALA A C 1
ATOM 1513 O O . ALA A 1 202 ? 9.513 1.040 -16.267 1.00 81.94 202 ALA A O 1
ATOM 1514 N N . GLU A 1 203 ? 9.198 2.483 -17.949 1.00 86.56 203 GLU A N 1
ATOM 1515 C CA . GLU A 1 203 ? 8.293 3.374 -17.209 1.00 86.56 203 GLU A CA 1
ATOM 1516 C C . GLU A 1 203 ? 6.967 2.696 -16.844 1.00 86.56 203 GLU A C 1
ATOM 1518 O O . GLU A 1 203 ? 6.461 2.857 -15.732 1.00 86.56 203 GLU A O 1
ATOM 1523 N N . ILE A 1 204 ? 6.418 1.894 -17.760 1.00 87.62 204 ILE A N 1
ATOM 1524 C CA . ILE A 1 204 ? 5.237 1.070 -17.497 1.00 87.62 204 ILE A CA 1
ATOM 1525 C C . ILE A 1 204 ? 5.561 0.078 -16.383 1.00 87.62 204 ILE A C 1
ATOM 1527 O O . ILE A 1 204 ? 4.881 0.077 -15.361 1.00 87.62 204 ILE A O 1
ATOM 1531 N N . ALA A 1 205 ? 6.629 -0.715 -16.518 1.00 81.81 205 ALA A N 1
ATOM 1532 C CA . ALA A 1 205 ? 7.033 -1.656 -15.474 1.00 81.81 205 ALA A CA 1
ATOM 1533 C C . ALA A 1 205 ? 7.249 -0.965 -14.119 1.00 81.81 205 ALA A C 1
ATOM 1535 O O . ALA A 1 205 ? 6.840 -1.497 -13.086 1.00 81.81 205 ALA A O 1
ATOM 1536 N N . PHE A 1 206 ? 7.809 0.246 -14.129 1.00 81.69 206 PHE A N 1
ATOM 1537 C CA . PHE A 1 206 ? 8.011 1.060 -12.937 1.00 81.69 206 PHE A CA 1
ATOM 1538 C C . PHE A 1 206 ? 6.717 1.466 -12.259 1.00 81.69 206 PHE A C 1
ATOM 1540 O O . PHE A 1 206 ? 6.549 1.255 -11.055 1.00 81.69 206 PHE A O 1
ATOM 1547 N N . CYS A 1 207 ? 5.770 1.973 -13.037 1.00 85.19 207 CYS A N 1
ATOM 1548 C CA . CYS A 1 207 ? 4.430 2.240 -12.556 1.00 85.19 207 CYS A CA 1
ATOM 1549 C C . CYS A 1 207 ? 3.787 0.983 -11.939 1.00 85.19 207 CYS A C 1
ATOM 1551 O O . CYS A 1 207 ? 3.308 1.023 -10.804 1.00 85.19 207 CYS A O 1
ATOM 1553 N N . GLU A 1 208 ? 3.807 -0.148 -12.647 1.00 82.00 208 GLU A N 1
ATOM 1554 C CA . GLU A 1 208 ? 3.184 -1.388 -12.173 1.00 82.00 208 GLU A CA 1
ATOM 1555 C C . GLU A 1 208 ? 3.787 -1.893 -10.857 1.00 82.00 208 GLU A C 1
ATOM 1557 O O . GLU A 1 208 ? 3.045 -2.322 -9.969 1.00 82.00 208 GLU A O 1
ATOM 1562 N N . ALA A 1 209 ? 5.112 -1.832 -10.710 1.00 73.19 209 ALA A N 1
ATOM 1563 C CA . ALA A 1 209 ? 5.808 -2.214 -9.484 1.00 73.19 209 ALA A CA 1
ATOM 1564 C C . ALA A 1 209 ? 5.446 -1.287 -8.320 1.00 73.19 209 ALA A C 1
ATOM 1566 O O . ALA A 1 209 ? 5.090 -1.763 -7.242 1.00 73.19 209 ALA A O 1
ATOM 1567 N N . ARG A 1 210 ? 5.421 0.034 -8.545 1.00 77.19 210 ARG A N 1
ATOM 1568 C CA . ARG A 1 210 ? 4.982 1.005 -7.532 1.00 77.19 210 ARG A CA 1
ATOM 1569 C C . ARG A 1 210 ? 3.563 0.735 -7.069 1.00 77.19 210 ARG A C 1
ATOM 1571 O O . ARG A 1 210 ? 3.313 0.726 -5.869 1.00 77.19 210 ARG A O 1
ATOM 1578 N N . ILE A 1 211 ? 2.634 0.505 -7.992 1.00 80.38 211 ILE A N 1
ATOM 1579 C CA . ILE A 1 211 ? 1.235 0.249 -7.639 1.00 80.38 211 ILE A CA 1
ATOM 1580 C C . ILE A 1 211 ? 1.077 -1.099 -6.948 1.00 80.38 211 ILE A C 1
ATOM 1582 O O . ILE A 1 211 ? 0.317 -1.188 -5.987 1.00 80.38 211 ILE A O 1
ATOM 1586 N N . SER A 1 212 ? 1.805 -2.127 -7.381 1.00 72.44 212 SER A N 1
ATOM 1587 C CA . SER A 1 212 ? 1.796 -3.444 -6.735 1.00 72.44 212 SER A CA 1
ATOM 1588 C C . SER A 1 212 ? 2.336 -3.365 -5.309 1.00 72.44 212 SER A C 1
ATOM 1590 O O . SER A 1 212 ? 1.682 -3.855 -4.391 1.00 72.44 212 SER A O 1
ATOM 1592 N N . TYR A 1 213 ? 3.448 -2.656 -5.099 1.00 69.44 213 TYR A N 1
ATOM 1593 C CA . TYR A 1 213 ? 3.987 -2.366 -3.772 1.00 69.44 213 TYR A CA 1
ATOM 1594 C C . TYR A 1 213 ? 2.971 -1.629 -2.907 1.00 69.44 213 TYR A C 1
ATOM 1596 O O . TYR A 1 213 ? 2.663 -2.049 -1.798 1.00 69.44 213 TYR A O 1
ATOM 1604 N N . LYS A 1 214 ? 2.396 -0.544 -3.426 1.00 70.94 214 LYS A N 1
ATOM 1605 C CA . LYS A 1 214 ? 1.449 0.277 -2.676 1.00 70.94 214 LYS A CA 1
ATOM 1606 C C . LYS A 1 214 ? 0.216 -0.586 -2.325 1.00 70.94 214 LYS A C 1
ATOM 1608 O O . LYS A 1 214 ? -0.161 -0.638 -1.161 1.00 70.94 214 LYS A O 1
ATOM 1613 N N . ARG A 1 215 ? -0.328 -1.383 -3.264 1.00 71.44 215 ARG A N 1
ATOM 1614 C CA . ARG A 1 215 ? -1.382 -2.410 -3.042 1.00 71.44 215 ARG A CA 1
ATOM 1615 C C . ARG A 1 215 ? -1.025 -3.433 -1.976 1.00 71.44 215 ARG A C 1
ATOM 1617 O O . ARG A 1 215 ? -1.899 -3.767 -1.181 1.00 71.44 215 ARG A O 1
ATOM 1624 N N . ALA A 1 216 ? 0.223 -3.884 -1.932 1.00 65.75 216 ALA A N 1
ATOM 1625 C CA . ALA A 1 216 ? 0.715 -4.733 -0.859 1.00 65.75 216 ALA A CA 1
ATOM 1626 C C . ALA A 1 216 ? 0.726 -3.988 0.485 1.00 65.75 216 ALA A C 1
ATOM 1628 O O . ALA A 1 216 ? 0.270 -4.554 1.466 1.00 65.75 216 ALA A O 1
ATOM 1629 N N . VAL A 1 217 ? 1.118 -2.709 0.521 1.00 63.91 217 VAL A N 1
ATOM 1630 C CA . VAL A 1 217 ? 1.056 -1.869 1.731 1.00 63.91 217 VAL A CA 1
ATOM 1631 C C . VAL A 1 217 ? -0.385 -1.691 2.226 1.00 63.91 217 VAL A C 1
ATOM 1633 O O . VAL A 1 217 ? -0.642 -1.869 3.409 1.00 63.91 217 VAL A O 1
ATOM 1636 N N . TRP A 1 218 ? -1.364 -1.428 1.355 1.00 66.25 218 TRP A N 1
ATOM 1637 C CA . TRP A 1 218 ? -2.778 -1.404 1.781 1.00 66.25 218 TRP A CA 1
ATOM 1638 C C . TRP A 1 218 ? -3.336 -2.783 2.149 1.00 66.25 218 TRP A C 1
ATOM 1640 O O . TRP A 1 218 ? -4.430 -2.854 2.698 1.00 66.25 218 TRP A O 1
ATOM 1650 N N . ALA A 1 219 ? -2.647 -3.866 1.789 1.00 65.19 219 ALA A N 1
ATOM 1651 C CA . ALA A 1 219 ? -2.964 -5.212 2.254 1.00 65.19 219 ALA A CA 1
ATOM 1652 C C . ALA A 1 219 ? -2.193 -5.593 3.528 1.00 65.19 219 ALA A C 1
ATOM 1654 O O . ALA A 1 219 ? -2.570 -6.575 4.156 1.00 65.19 219 ALA A O 1
ATOM 1655 N N . ASP A 1 220 ? -1.125 -4.862 3.864 1.00 68.56 220 ASP A N 1
ATOM 1656 C CA . ASP A 1 220 ? -0.393 -4.947 5.130 1.00 68.56 220 ASP A CA 1
ATOM 1657 C C . ASP A 1 220 ? -1.117 -4.189 6.246 1.00 68.56 220 ASP A C 1
ATOM 1659 O O . ASP A 1 220 ? -0.942 -4.525 7.411 1.00 68.56 220 ASP A O 1
ATOM 1663 N N . GLU A 1 221 ? -1.921 -3.183 5.896 1.00 74.50 221 GLU A N 1
ATOM 1664 C CA . GLU A 1 221 ? -2.838 -2.518 6.817 1.00 74.50 221 GLU A CA 1
ATOM 1665 C C . GLU A 1 221 ? -4.202 -3.234 6.816 1.00 74.50 221 GLU A C 1
ATOM 1667 O O . GLU A 1 221 ? -4.745 -3.537 5.743 1.00 74.50 221 GLU A O 1
ATOM 1672 N N . PRO A 1 222 ? -4.803 -3.493 7.992 1.00 65.12 222 PRO A N 1
ATOM 1673 C CA . PRO A 1 222 ? -6.144 -4.044 8.058 1.00 65.12 222 PRO A CA 1
ATOM 1674 C C . PRO A 1 222 ? -7.112 -3.070 7.382 1.00 65.12 222 PRO A C 1
ATOM 1676 O O . PRO A 1 222 ? -7.006 -1.852 7.535 1.00 65.12 222 PRO A O 1
ATOM 1679 N N . ALA A 1 223 ? -8.072 -3.601 6.621 1.00 60.09 223 ALA A N 1
ATOM 1680 C CA . ALA A 1 223 ? -9.134 -2.763 6.082 1.00 60.09 223 ALA A CA 1
ATOM 1681 C C . ALA A 1 223 ? -9.827 -2.049 7.248 1.00 60.09 223 ALA A C 1
ATOM 1683 O O . ALA A 1 223 ? -10.225 -2.710 8.208 1.00 60.09 223 ALA A O 1
ATOM 1684 N N . GLU A 1 224 ? -9.986 -0.725 7.159 1.00 57.34 224 GLU A N 1
ATOM 1685 C CA . GLU A 1 224 ? -10.836 -0.010 8.107 1.00 57.34 224 GLU A CA 1
ATOM 1686 C C . GLU A 1 224 ? -12.207 -0.687 8.099 1.00 57.34 224 GLU A C 1
ATOM 1688 O O . GLU A 1 224 ? -12.795 -0.898 7.029 1.00 57.34 224 GLU A O 1
ATOM 1693 N N . ALA A 1 225 ? -12.682 -1.095 9.281 1.00 53.59 225 ALA A N 1
ATOM 1694 C CA . ALA A 1 225 ? -14.001 -1.688 9.407 1.00 53.59 225 ALA A CA 1
ATOM 1695 C C . ALA A 1 225 ? -14.998 -0.735 8.745 1.00 53.59 225 ALA A C 1
ATOM 1697 O O . ALA A 1 225 ? -15.103 0.426 9.141 1.00 53.59 225 ALA A O 1
ATOM 1698 N N . ALA A 1 226 ? -15.676 -1.211 7.694 1.00 44.16 226 ALA A N 1
ATOM 1699 C CA . ALA A 1 226 ? -16.650 -0.393 6.991 1.00 44.16 226 ALA A CA 1
ATOM 1700 C C . ALA A 1 226 ? -17.625 0.168 8.029 1.00 44.16 226 ALA A C 1
ATOM 1702 O O . ALA A 1 226 ? -18.174 -0.609 8.819 1.00 44.16 226 ALA A O 1
ATOM 1703 N N . ASP A 1 227 ? -17.816 1.491 8.036 1.00 46.44 227 ASP A N 1
ATOM 1704 C CA . ASP A 1 227 ? -18.828 2.126 8.873 1.00 46.44 227 ASP A CA 1
ATOM 1705 C C . ASP A 1 227 ? -20.201 1.673 8.357 1.00 46.44 227 ASP A C 1
ATOM 1707 O O . ASP A 1 227 ? -20.819 2.284 7.488 1.00 46.44 227 ASP A O 1
ATOM 1711 N N . LEU A 1 228 ? -20.630 0.507 8.836 1.00 47.06 228 LEU A N 1
ATOM 1712 C CA . LEU A 1 228 ? -21.955 -0.051 8.619 1.00 47.06 228 LEU A CA 1
ATOM 1713 C C . LEU A 1 228 ? -22.930 0.505 9.659 1.00 47.06 228 LEU A C 1
ATOM 1715 O O . LEU A 1 228 ? -23.994 -0.091 9.856 1.00 47.06 228 LEU A O 1
ATOM 1719 N N . SER A 1 229 ? -22.568 1.592 10.356 1.00 50.53 229 SER A N 1
ATOM 1720 C CA . SER A 1 229 ? -23.486 2.238 11.269 1.00 50.53 229 SER A CA 1
ATOM 1721 C C . SER A 1 229 ? -24.603 2.933 10.502 1.00 50.53 229 SER A C 1
ATOM 1723 O O . SER A 1 229 ? -24.405 3.649 9.524 1.00 50.53 229 SER A O 1
ATOM 1725 N N . THR A 1 230 ? -25.820 2.658 10.936 1.00 52.50 230 THR A N 1
ATOM 1726 C CA . THR A 1 230 ? -27.000 3.430 10.596 1.00 52.50 230 THR A CA 1
ATOM 1727 C C . THR A 1 230 ? -27.255 4.361 11.766 1.00 52.50 230 THR A C 1
ATOM 1729 O O . THR A 1 230 ? -27.354 3.902 12.909 1.00 52.50 230 THR A O 1
ATOM 1732 N N . ASP A 1 231 ? -27.343 5.655 11.483 1.00 60.56 231 ASP A N 1
ATOM 1733 C CA . ASP A 1 231 ? -27.782 6.635 12.466 1.00 60.56 231 ASP A CA 1
ATOM 1734 C C . ASP A 1 231 ? -29.289 6.470 12.700 1.00 60.56 231 ASP A C 1
ATOM 1736 O O . ASP A 1 231 ? -30.082 6.415 11.756 1.00 60.56 231 ASP A O 1
ATOM 1740 N N . TYR A 1 232 ? -29.701 6.410 13.960 1.00 59.50 232 TYR A N 1
ATOM 1741 C CA . TYR A 1 232 ? -31.107 6.458 14.349 1.00 59.50 232 TYR A CA 1
ATOM 1742 C C . TYR A 1 232 ? -31.259 7.142 15.707 1.00 59.50 232 TYR A C 1
ATOM 1744 O O . TYR A 1 232 ? -30.319 7.226 16.494 1.00 59.50 232 TYR A O 1
ATOM 1752 N N . ASN A 1 233 ? -32.463 7.630 15.996 1.00 67.50 233 ASN A N 1
ATOM 1753 C CA . ASN A 1 233 ? -32.780 8.199 17.301 1.00 67.50 233 ASN A CA 1
ATOM 1754 C C . ASN A 1 233 ? -33.485 7.145 18.160 1.00 67.50 233 ASN A C 1
ATOM 1756 O O . ASN A 1 233 ? -34.445 6.520 17.702 1.00 67.50 233 ASN A O 1
ATOM 1760 N N . GLY A 1 234 ? -33.032 6.964 19.400 1.00 71.50 234 GLY A N 1
ATOM 1761 C CA . GLY A 1 234 ? -33.617 6.004 20.339 1.00 71.50 234 GLY A CA 1
ATOM 1762 C C . GLY A 1 234 ? -33.279 6.297 21.800 1.00 71.50 234 GLY A C 1
ATOM 1763 O O . GLY A 1 234 ? -32.665 7.310 22.123 1.00 71.50 234 GLY A O 1
ATOM 1764 N N . CYS A 1 235 ? -33.678 5.403 22.704 1.00 77.19 235 CYS A N 1
ATOM 1765 C CA . CYS A 1 235 ? -33.401 5.547 24.132 1.00 77.19 235 CYS A CA 1
ATOM 1766 C C . CYS A 1 235 ? -31.964 5.095 24.465 1.00 77.19 235 CYS A C 1
ATOM 1768 O O . CYS A 1 235 ? -31.568 3.976 24.137 1.00 77.19 235 CYS A O 1
ATOM 1770 N N . GLY A 1 236 ? -31.178 5.944 25.133 1.00 77.62 236 GLY A N 1
ATOM 1771 C CA . GLY A 1 236 ? -29.763 5.686 25.445 1.00 77.62 236 GLY A CA 1
ATOM 1772 C C . GLY A 1 236 ? -29.257 6.473 26.656 1.00 77.62 236 GLY A C 1
ATOM 1773 O O . GLY A 1 236 ? -30.014 7.242 27.252 1.00 77.62 236 GLY A O 1
ATOM 1774 N N . TYR A 1 237 ? -27.985 6.289 27.035 1.00 76.31 237 TYR A N 1
ATOM 1775 C CA . TYR A 1 237 ? -27.342 7.107 28.071 1.00 76.31 237 TYR A CA 1
ATOM 1776 C C . TYR A 1 237 ? -25.899 7.518 27.747 1.00 76.31 237 TYR A C 1
ATOM 1778 O O . TYR A 1 237 ? -25.198 6.851 26.990 1.00 76.31 237 TYR A O 1
ATOM 1786 N N . PHE A 1 238 ? -25.453 8.605 28.378 1.00 75.75 238 PHE A N 1
ATOM 1787 C CA . PHE A 1 238 ? -24.069 9.093 28.385 1.00 75.75 238 PHE A CA 1
ATOM 1788 C C . PHE A 1 238 ? -23.474 8.921 29.782 1.00 75.75 238 PHE A C 1
ATOM 1790 O O . PHE A 1 238 ? -24.176 9.164 30.763 1.00 75.75 238 PHE A O 1
ATOM 1797 N N . GLU A 1 239 ? -22.201 8.541 29.892 1.00 80.44 239 GLU A N 1
ATOM 1798 C CA . GLU A 1 239 ? -21.500 8.491 31.182 1.00 80.44 239 GLU A CA 1
ATOM 1799 C C . GLU A 1 239 ? -20.604 9.718 31.367 1.00 80.44 239 GLU A C 1
ATOM 1801 O O . GLU A 1 239 ? -19.808 10.089 30.499 1.00 80.44 239 GLU A O 1
ATOM 1806 N N . VAL A 1 240 ? -20.755 10.354 32.526 1.00 82.88 240 VAL A N 1
ATOM 1807 C CA . VAL A 1 240 ? -20.040 11.563 32.925 1.00 82.88 240 VAL A CA 1
ATOM 1808 C C . VAL A 1 240 ? -19.368 11.302 34.262 1.00 82.88 240 VAL A C 1
ATOM 1810 O O . VAL A 1 240 ? -20.026 10.983 35.250 1.00 82.88 240 VAL A O 1
ATOM 1813 N N . ASN A 1 241 ? -18.052 11.457 34.298 1.00 85.44 241 ASN A N 1
ATOM 1814 C CA . ASN A 1 241 ? -17.268 11.369 35.516 1.00 85.44 241 ASN A CA 1
ATOM 1815 C C . ASN A 1 241 ? -17.198 12.742 36.172 1.00 85.44 241 ASN A C 1
ATOM 1817 O O . ASN A 1 241 ? -16.807 13.736 35.549 1.00 85.44 241 ASN A O 1
ATOM 1821 N N . ILE A 1 242 ? -17.568 12.771 37.445 1.00 88.19 242 ILE A N 1
ATOM 1822 C CA . ILE A 1 242 ? -17.600 13.971 38.267 1.00 88.19 242 ILE A CA 1
ATOM 1823 C C . ILE A 1 242 ? -16.654 13.824 39.452 1.00 88.19 242 ILE A C 1
ATOM 1825 O O . ILE A 1 242 ? -16.486 12.734 40.006 1.00 88.19 242 ILE A O 1
ATOM 1829 N N . GLU A 1 243 ? -16.080 14.935 39.892 1.00 92.44 243 GLU A N 1
ATOM 1830 C CA . GLU A 1 243 ? -15.354 14.989 41.155 1.00 92.44 243 GLU A CA 1
ATOM 1831 C C . GLU A 1 243 ? -15.662 16.276 41.919 1.00 92.44 243 GLU A C 1
ATOM 1833 O O . GLU A 1 243 ? -16.036 17.291 41.342 1.00 92.44 243 GLU A O 1
ATOM 1838 N N . ALA A 1 244 ? -15.524 16.223 43.238 1.00 92.19 244 ALA A N 1
ATOM 1839 C CA . ALA A 1 244 ? -15.591 17.385 44.109 1.00 92.19 244 ALA A CA 1
ATOM 1840 C C . ALA A 1 244 ? -14.417 17.345 45.086 1.00 92.19 244 ALA A C 1
ATOM 1842 O O . ALA A 1 244 ? -14.208 16.344 45.777 1.00 92.19 244 ALA A O 1
ATOM 1843 N N . ALA A 1 245 ? -13.660 18.438 45.158 1.00 93.00 245 ALA A N 1
ATOM 1844 C CA . ALA A 1 245 ? -12.571 18.595 46.115 1.00 93.00 245 ALA A CA 1
ATOM 1845 C C . ALA A 1 245 ? -13.115 18.940 47.510 1.00 93.00 245 ALA A C 1
ATOM 1847 O O . ALA A 1 245 ? -14.059 19.722 47.647 1.00 93.00 245 ALA A O 1
ATOM 1848 N N . GLN A 1 246 ? -12.518 18.385 48.563 1.00 94.31 246 GLN A N 1
ATOM 1849 C CA . GLN A 1 246 ? -12.845 18.745 49.939 1.00 94.31 246 GLN A CA 1
ATOM 1850 C C . GLN A 1 246 ? -12.373 20.174 50.246 1.00 94.31 246 GLN A C 1
ATOM 1852 O O . GLN A 1 246 ? -11.202 20.499 50.063 1.00 94.31 246 GLN A O 1
ATOM 1857 N N . THR A 1 247 ? -13.275 21.019 50.752 1.00 91.44 247 THR A N 1
ATOM 1858 C CA . THR A 1 247 ? -12.990 22.426 51.093 1.00 91.44 247 THR A CA 1
ATOM 1859 C C . THR A 1 247 ? -12.871 22.659 52.596 1.00 91.44 247 THR A C 1
ATOM 1861 O O . THR A 1 247 ? -12.174 23.576 53.024 1.00 91.44 247 THR A O 1
ATOM 1864 N N . SER A 1 248 ? -13.522 21.830 53.418 1.00 89.38 248 SER A N 1
ATOM 1865 C CA . SER A 1 248 ? -13.352 21.812 54.877 1.00 89.38 248 SER A CA 1
ATOM 1866 C C . SER A 1 248 ? -13.757 20.442 55.461 1.00 89.38 248 SER A C 1
ATOM 1868 O O . SER A 1 248 ? -14.230 19.575 54.714 1.00 89.38 248 SER A O 1
ATOM 1870 N N . PRO A 1 249 ? -13.550 20.165 56.767 1.00 89.19 249 PRO A N 1
ATOM 1871 C CA . PRO A 1 249 ? -13.960 18.895 57.364 1.00 89.19 249 PRO A CA 1
ATOM 1872 C C . PRO A 1 249 ? -15.440 18.594 57.083 1.00 89.19 249 PRO A C 1
ATOM 1874 O O . PRO A 1 249 ? -16.319 19.356 57.472 1.00 89.19 249 PRO A O 1
ATOM 1877 N N . ASN A 1 250 ? -15.704 17.478 56.398 1.00 82.25 250 ASN A N 1
ATOM 1878 C CA . ASN A 1 250 ? -17.033 17.036 55.947 1.00 82.25 250 ASN A CA 1
ATOM 1879 C C . ASN A 1 250 ? -17.744 17.927 54.906 1.00 82.25 250 ASN A C 1
ATOM 1881 O O . ASN A 1 250 ? -18.923 17.700 54.634 1.00 82.25 250 ASN A O 1
ATOM 1885 N N . VAL A 1 251 ? -17.057 18.893 54.286 1.00 88.75 251 VAL A N 1
ATOM 1886 C CA . VAL A 1 251 ? -17.626 19.754 53.235 1.00 88.75 251 VAL A CA 1
ATOM 1887 C C . VAL A 1 251 ? -16.829 19.605 51.942 1.00 88.75 251 VAL A C 1
ATOM 1889 O O . VAL A 1 251 ? -15.608 19.755 51.929 1.00 88.75 251 VAL A O 1
ATOM 1892 N N . PHE A 1 252 ? -17.540 19.334 50.849 1.00 90.19 252 PHE A N 1
ATOM 1893 C CA . PHE A 1 252 ? -16.998 19.253 49.493 1.00 90.19 252 PHE A CA 1
ATOM 1894 C C . PHE A 1 252 ? -17.473 20.448 48.663 1.00 90.19 252 PHE A C 1
ATOM 1896 O O . PHE A 1 252 ? -18.543 20.998 48.929 1.00 90.19 252 PHE A O 1
ATOM 1903 N N . ALA A 1 253 ? -16.665 20.851 47.684 1.00 89.62 253 ALA A N 1
ATOM 1904 C CA . ALA A 1 253 ? -17.037 21.831 46.671 1.00 89.62 253 ALA A CA 1
ATOM 1905 C C . ALA A 1 253 ? -18.192 21.325 45.785 1.00 89.62 253 ALA A C 1
ATOM 1907 O O . ALA A 1 253 ? -18.597 20.161 45.860 1.00 89.62 253 ALA A O 1
ATOM 1908 N N . ASP A 1 254 ? -18.695 22.205 44.919 1.00 88.62 254 ASP A N 1
ATOM 1909 C CA . ASP A 1 254 ? -19.580 21.792 43.833 1.00 88.62 254 ASP A CA 1
ATOM 1910 C C . ASP A 1 254 ? -18.851 20.813 42.902 1.00 88.62 254 ASP A C 1
ATOM 1912 O O . ASP A 1 254 ? -17.643 20.924 42.677 1.00 88.62 254 ASP A O 1
ATOM 1916 N N . TYR A 1 255 ? -19.594 19.842 42.370 1.00 87.69 255 TYR A N 1
ATOM 1917 C CA . TYR A 1 255 ? -19.027 18.842 41.473 1.00 87.69 255 TYR A CA 1
ATOM 1918 C C . TYR A 1 255 ? -18.618 19.463 40.136 1.00 87.69 255 TYR A C 1
ATOM 1920 O O . TYR A 1 255 ? -19.379 20.205 39.511 1.00 87.69 255 TYR A O 1
ATOM 1928 N N . THR A 1 256 ? -17.433 19.103 39.665 1.00 87.44 256 THR A N 1
ATOM 1929 C CA . THR A 1 256 ? -16.920 19.439 38.338 1.00 87.44 256 THR A CA 1
ATOM 1930 C C . THR A 1 256 ? -16.829 18.192 37.475 1.00 87.44 256 THR A C 1
ATOM 1932 O O . THR A 1 256 ? -16.689 17.073 37.973 1.00 87.44 256 THR A O 1
ATOM 1935 N N . ILE A 1 257 ? -16.931 18.381 36.163 1.00 82.25 257 ILE A N 1
ATOM 1936 C CA . ILE A 1 257 ? -16.778 17.301 35.190 1.00 82.25 257 ILE A CA 1
ATOM 1937 C C . ILE A 1 257 ? -15.295 17.116 34.892 1.00 82.25 257 ILE A C 1
ATOM 1939 O O . ILE A 1 257 ? -14.619 18.057 34.484 1.00 82.25 257 ILE A O 1
ATOM 1943 N N . VAL A 1 258 ? -14.800 15.893 35.074 1.00 79.75 258 VAL A N 1
ATOM 1944 C CA . VAL A 1 258 ? -13.383 15.542 34.849 1.00 79.75 258 VAL A CA 1
ATOM 1945 C C . VAL A 1 258 ? -13.165 14.532 33.739 1.00 79.75 258 VAL A C 1
ATOM 1947 O O . VAL A 1 258 ? -12.036 14.277 33.332 1.00 79.75 258 VAL A O 1
ATOM 1950 N N . GLY A 1 259 ? -14.253 13.997 33.201 1.00 64.94 259 GLY A N 1
ATOM 1951 C CA . GLY A 1 259 ? -14.252 13.214 31.982 1.00 64.94 259 GLY A CA 1
ATOM 1952 C C . GLY A 1 259 ? -15.680 12.985 31.520 1.00 64.94 259 GLY A C 1
ATOM 1953 O O . GLY A 1 259 ? -16.579 12.776 32.328 1.00 64.94 259 GLY A O 1
ATOM 1954 N N . SER A 1 260 ? -15.893 13.008 30.217 1.00 60.81 260 SER A N 1
ATOM 1955 C CA . SER A 1 260 ? -17.141 12.575 29.595 1.00 60.81 260 SER A CA 1
ATOM 1956 C C . SER A 1 260 ? -16.777 11.672 28.434 1.00 60.81 260 SER A C 1
ATOM 1958 O O . SER A 1 260 ? -15.776 11.937 27.761 1.00 60.81 260 SER A O 1
ATOM 1960 N N . SER A 1 261 ? -17.584 10.655 28.140 1.00 55.75 261 SER A N 1
ATOM 1961 C CA . SER A 1 261 ? -17.510 10.069 26.805 1.00 55.75 261 SER A CA 1
ATOM 1962 C C . SER A 1 261 ? -17.862 11.181 25.800 1.00 55.75 261 SER A C 1
ATOM 1964 O O . SER A 1 261 ? -18.942 11.764 25.859 1.00 55.75 261 SER A O 1
ATOM 1966 N N . SER A 1 262 ? -16.920 11.562 24.929 1.00 39.03 262 SER A N 1
ATOM 1967 C CA . SER A 1 262 ? -17.103 12.621 23.914 1.00 39.03 262 SER A CA 1
ATOM 1968 C C . SER A 1 262 ? -18.132 12.246 22.840 1.00 39.03 262 SER A C 1
ATOM 1970 O O . SER A 1 262 ? -18.537 13.081 22.033 1.00 39.03 262 SER A O 1
ATOM 1972 N N . GLN A 1 263 ? -18.571 10.991 22.858 1.00 44.50 263 GLN A N 1
ATOM 1973 C CA . GLN A 1 263 ? -19.660 10.424 22.083 1.00 44.50 263 GLN A CA 1
ATOM 1974 C C . GLN A 1 263 ? -20.588 9.656 23.045 1.00 44.50 263 GLN A C 1
ATOM 1976 O O . GLN A 1 263 ? -20.137 9.257 24.129 1.00 44.50 263 GLN A O 1
ATOM 1981 N N . PRO A 1 264 ? -21.877 9.441 22.709 1.00 45.31 264 PRO A N 1
ATOM 1982 C CA . PRO A 1 264 ? -22.649 8.385 23.367 1.00 45.31 264 PRO A CA 1
ATOM 1983 C C . PRO A 1 264 ? -21.812 7.108 23.330 1.00 45.31 264 PRO A C 1
ATOM 1985 O O . PRO A 1 264 ? -21.132 6.882 22.329 1.00 45.31 264 PRO A O 1
ATOM 1988 N N . GLN A 1 265 ? -21.814 6.299 24.395 1.00 49.62 265 GLN A N 1
ATOM 1989 C CA . GLN A 1 265 ? -21.197 4.979 24.285 1.00 49.62 265 GLN A CA 1
ATOM 1990 C C . GLN A 1 265 ? -21.914 4.255 23.146 1.00 49.62 265 GLN A C 1
ATOM 1992 O O . GLN A 1 265 ? -23.094 3.910 23.248 1.00 49.62 265 GLN A O 1
ATOM 1997 N N . THR A 1 266 ? -21.216 4.151 22.021 1.00 42.59 266 THR A N 1
ATOM 1998 C CA . THR A 1 266 ? -21.700 3.575 20.780 1.00 42.59 266 THR A CA 1
ATOM 1999 C C . THR A 1 266 ? -22.221 2.177 21.100 1.00 42.59 266 THR A C 1
ATOM 2001 O O . THR A 1 266 ? -21.525 1.361 21.700 1.00 42.59 266 THR A O 1
ATOM 2004 N N . GLY A 1 267 ? -23.498 1.936 20.796 1.00 45.59 267 GLY A N 1
ATOM 2005 C CA . GLY A 1 267 ? -24.102 0.605 20.890 1.00 45.59 267 GLY A CA 1
ATOM 2006 C C . GLY A 1 267 ? -24.919 0.255 22.142 1.00 45.59 267 GLY A C 1
ATOM 2007 O O . GLY A 1 267 ? -25.403 -0.869 22.206 1.00 45.59 267 GLY A O 1
ATOM 2008 N N . ILE A 1 268 ? -25.156 1.139 23.125 1.00 51.94 268 ILE A N 1
ATOM 2009 C CA . ILE A 1 268 ? -26.067 0.794 24.247 1.00 51.94 268 ILE A CA 1
ATOM 2010 C C . ILE A 1 268 ? -27.455 1.405 24.037 1.00 51.94 268 ILE A C 1
ATOM 2012 O O . ILE A 1 268 ? -27.822 2.405 24.656 1.00 51.94 268 ILE A O 1
ATOM 2016 N N . ALA A 1 269 ? -28.250 0.771 23.173 1.00 58.06 269 ALA A N 1
ATOM 2017 C CA . ALA A 1 269 ? -29.690 0.992 23.161 1.00 58.06 269 ALA A CA 1
ATOM 2018 C C . ALA A 1 269 ? -30.265 0.509 24.501 1.00 58.06 269 ALA A C 1
ATOM 2020 O O . ALA A 1 269 ? -30.244 -0.683 24.818 1.00 58.06 269 ALA A O 1
ATOM 2021 N N . VAL A 1 270 ? -30.770 1.432 25.315 1.00 64.75 270 VAL A N 1
ATOM 2022 C CA . VAL A 1 270 ? -31.555 1.064 26.492 1.00 64.75 270 VAL A CA 1
ATOM 2023 C C . VAL A 1 270 ? -32.971 0.835 25.998 1.00 64.75 270 VAL A C 1
ATOM 2025 O O . VAL A 1 270 ? -33.545 1.706 25.350 1.00 64.75 270 VAL A O 1
ATOM 2028 N N . ALA A 1 271 ? -33.567 -0.318 26.303 1.00 65.94 271 ALA A N 1
ATOM 2029 C CA . ALA A 1 271 ? -34.997 -0.485 26.067 1.00 65.94 271 ALA A CA 1
ATOM 2030 C C . ALA A 1 271 ? -35.730 0.669 26.771 1.00 65.94 271 ALA A C 1
ATOM 2032 O O . ALA A 1 271 ? -35.506 0.879 27.960 1.00 65.94 271 ALA A O 1
ATOM 2033 N N . CYS A 1 272 ? -36.568 1.436 26.068 1.00 70.56 272 CYS A N 1
ATOM 2034 C CA . CYS A 1 272 ? -37.182 2.644 26.640 1.00 70.56 272 CYS A CA 1
ATOM 2035 C C . CYS A 1 272 ? -37.967 2.356 27.934 1.00 70.56 272 CYS A C 1
ATOM 2037 O O . CYS A 1 272 ? -38.017 3.184 28.834 1.00 70.56 272 CYS A O 1
ATOM 2039 N N . GLU A 1 273 ? -38.510 1.143 28.065 1.00 73.75 273 GLU A N 1
ATOM 2040 C CA . GLU A 1 273 ? -39.163 0.635 29.279 1.00 73.75 273 GLU A CA 1
ATOM 2041 C C . GLU A 1 273 ? -38.221 0.452 30.488 1.00 73.75 273 GLU A C 1
ATOM 2043 O O . GLU A 1 273 ? -38.680 0.410 31.625 1.00 73.75 273 GLU A O 1
ATOM 2048 N N . LYS A 1 274 ? -36.908 0.337 30.251 1.00 71.94 274 LYS A N 1
ATOM 2049 C CA . LYS A 1 274 ? -35.847 0.212 31.262 1.00 71.94 274 LYS A CA 1
ATOM 2050 C C . LYS A 1 274 ? -35.172 1.545 31.585 1.00 71.94 274 LYS A C 1
ATOM 2052 O O . LYS A 1 274 ? -34.252 1.562 32.404 1.00 71.94 274 LYS A O 1
ATOM 2057 N N . MET A 1 275 ? -35.580 2.648 30.953 1.00 77.62 275 MET A N 1
ATOM 2058 C CA . MET A 1 275 ? -35.140 3.965 31.406 1.00 77.62 275 MET A CA 1
ATOM 2059 C C . MET A 1 275 ? -35.618 4.186 32.846 1.00 77.62 275 MET A C 1
ATOM 2061 O O . MET A 1 275 ? -36.720 3.758 33.202 1.00 77.62 275 MET A O 1
ATOM 2065 N N . PRO A 1 276 ? -34.811 4.843 33.694 1.00 79.88 276 PRO A N 1
ATOM 2066 C CA . PRO A 1 276 ? -35.259 5.179 35.033 1.00 79.88 276 PRO A CA 1
ATOM 2067 C C . PRO A 1 276 ? -36.528 6.045 34.954 1.00 79.88 276 PRO A C 1
ATOM 2069 O O . PRO A 1 276 ? -36.640 6.884 34.064 1.00 79.88 276 PRO A O 1
ATOM 2072 N N . PRO A 1 277 ? -37.498 5.877 35.865 1.00 77.19 277 PRO A N 1
ATOM 2073 C CA . PRO A 1 277 ? -38.735 6.659 35.839 1.00 77.19 277 PRO A CA 1
ATOM 2074 C C . PRO A 1 277 ? -38.536 8.113 36.302 1.00 77.19 277 PRO A C 1
ATOM 2076 O O . PRO A 1 277 ? -39.397 8.956 36.060 1.00 77.19 277 PRO A O 1
ATOM 2079 N N . ALA A 1 278 ? -37.429 8.411 36.992 1.00 83.25 278 ALA A N 1
ATOM 2080 C CA . ALA A 1 278 ? -37.059 9.743 37.464 1.00 83.25 278 ALA A CA 1
ATOM 2081 C C . ALA A 1 278 ? -35.545 9.834 37.718 1.00 83.25 278 ALA A C 1
ATOM 2083 O O . ALA A 1 278 ? -34.886 8.815 37.924 1.00 83.25 278 ALA A O 1
ATOM 2084 N N . SER A 1 279 ? -35.005 11.057 37.747 1.00 82.56 279 SER A N 1
ATOM 2085 C CA . SER A 1 279 ? -33.623 11.309 38.174 1.00 82.56 279 SER A CA 1
ATOM 2086 C C . SER A 1 279 ? -33.431 10.943 39.648 1.00 82.56 279 SER A C 1
ATOM 2088 O O . SER A 1 279 ? -34.181 11.419 40.501 1.00 82.56 279 SER A O 1
ATOM 2090 N N . ASP A 1 280 ? -32.399 10.160 39.955 1.00 84.75 280 ASP A N 1
ATOM 2091 C CA . ASP A 1 280 ? -32.044 9.744 41.320 1.00 84.75 280 ASP A CA 1
ATOM 2092 C C . ASP A 1 280 ? -30.665 10.266 41.770 1.00 84.75 280 ASP A C 1
ATOM 2094 O O . ASP A 1 280 ? -30.262 10.065 42.918 1.00 84.75 280 ASP A O 1
ATOM 2098 N N . ALA A 1 281 ? -29.954 11.003 40.907 1.00 85.38 281 ALA A N 1
ATOM 2099 C CA . ALA A 1 281 ? -28.719 11.669 41.296 1.00 85.38 281 ALA A CA 1
ATOM 2100 C C . ALA A 1 281 ? -28.978 12.769 42.350 1.00 85.38 281 ALA A C 1
ATOM 2102 O O . ALA A 1 281 ? -29.991 13.467 42.277 1.00 85.38 281 ALA A O 1
ATOM 2103 N N . PRO A 1 282 ? -28.069 13.002 43.313 1.00 86.00 282 PRO A N 1
ATOM 2104 C CA . PRO A 1 282 ? -28.213 14.090 44.280 1.00 86.00 282 PRO A CA 1
ATOM 2105 C C . PRO A 1 282 ? -28.357 15.473 43.618 1.00 86.00 282 PRO A C 1
ATOM 2107 O O . PRO A 1 282 ? -27.720 15.755 42.604 1.00 86.00 282 PRO A O 1
ATOM 2110 N N . THR A 1 283 ? -29.138 16.387 44.204 1.00 84.69 283 THR A N 1
ATOM 2111 C CA . THR A 1 283 ? -29.384 17.732 43.632 1.00 84.69 283 THR A CA 1
ATOM 2112 C C . THR A 1 283 ? -28.098 18.531 43.397 1.00 84.69 283 THR A C 1
ATOM 2114 O O . THR A 1 283 ? -27.974 19.243 42.401 1.00 84.69 283 THR A O 1
ATOM 2117 N N . ASN A 1 284 ? -27.117 18.383 44.289 1.00 83.62 284 ASN A N 1
ATOM 2118 C CA . ASN A 1 284 ? -25.798 19.007 44.173 1.00 83.62 284 ASN A CA 1
ATOM 2119 C C . ASN A 1 284 ? -24.913 18.387 43.078 1.00 83.62 284 ASN A C 1
ATOM 2121 O O . ASN A 1 284 ? -23.869 18.944 42.778 1.00 83.62 284 ASN A O 1
ATOM 2125 N N . VAL A 1 285 ? -25.323 17.267 42.479 1.00 86.00 285 VAL A N 1
ATOM 2126 C CA . VAL A 1 285 ? -24.721 16.681 41.272 1.00 86.00 285 VAL A CA 1
ATOM 2127 C C . VAL A 1 285 ? -25.500 17.106 40.024 1.00 86.00 285 VAL A C 1
ATOM 2129 O O . VAL A 1 285 ? -24.906 17.517 39.030 1.00 86.00 285 VAL A O 1
ATOM 2132 N N . GLN A 1 286 ? -26.835 17.068 40.080 1.00 84.81 286 GLN A N 1
ATOM 2133 C CA . GLN A 1 286 ? -27.690 17.409 38.937 1.00 84.81 286 GLN A CA 1
ATOM 2134 C C . GLN A 1 286 ? -27.504 18.854 38.462 1.00 84.81 286 GLN A C 1
ATOM 2136 O O . GLN A 1 286 ? -27.457 19.104 37.259 1.00 84.81 286 GLN A O 1
ATOM 2141 N N . ARG A 1 287 ? -27.416 19.810 39.397 1.00 82.62 287 ARG A N 1
ATOM 2142 C CA . ARG A 1 287 ? -27.283 21.230 39.055 1.00 82.62 287 ARG A CA 1
ATOM 2143 C C . ARG A 1 287 ? -25.961 21.520 38.326 1.00 82.62 287 ARG A C 1
ATOM 2145 O O . ARG A 1 287 ? -26.041 22.032 37.215 1.00 82.62 287 ARG A O 1
ATOM 2152 N N . PRO A 1 288 ? -24.779 21.138 38.850 1.00 81.25 288 PRO A N 1
ATOM 2153 C CA . PRO A 1 288 ? -23.528 21.357 38.131 1.00 81.25 288 PRO A CA 1
ATOM 2154 C C . PRO A 1 288 ? -23.470 20.669 36.768 1.00 81.25 288 PRO A C 1
ATOM 2156 O O . PRO A 1 288 ? -22.917 21.242 35.837 1.00 81.25 288 PRO A O 1
ATOM 2159 N N . LEU A 1 289 ? -24.072 19.483 36.622 1.00 80.62 289 LEU A N 1
ATOM 2160 C CA . LEU A 1 289 ? -24.170 18.823 35.320 1.00 80.62 289 LEU A CA 1
ATOM 2161 C C . LEU A 1 289 ? -24.984 19.652 34.328 1.00 80.62 289 LEU A C 1
ATOM 2163 O O . LEU A 1 289 ? -24.517 19.863 33.216 1.00 80.62 289 LEU A O 1
ATOM 2167 N N . ARG A 1 290 ? -26.156 20.165 34.728 1.00 80.81 290 ARG A N 1
ATOM 2168 C CA . ARG A 1 290 ? -26.981 21.048 33.883 1.00 80.81 290 ARG A CA 1
ATOM 2169 C C . ARG A 1 290 ? -26.281 22.365 33.546 1.00 80.81 290 ARG A C 1
ATOM 2171 O O . ARG A 1 290 ? -26.440 22.853 32.434 1.00 80.81 290 ARG A O 1
ATOM 2178 N N . ASP A 1 291 ? -25.502 22.906 34.478 1.00 80.31 291 ASP A N 1
ATOM 2179 C CA . ASP A 1 291 ? -24.770 24.159 34.280 1.00 80.31 291 ASP A CA 1
ATOM 2180 C C . ASP A 1 291 ? -23.535 23.971 33.369 1.00 80.31 291 ASP A C 1
ATOM 2182 O O . ASP A 1 291 ? -23.202 24.863 32.591 1.00 80.31 291 ASP A O 1
ATOM 2186 N N . GLN A 1 292 ? -22.858 22.816 33.440 1.00 77.81 292 GLN A N 1
ATOM 2187 C CA . GLN A 1 292 ? -21.614 22.538 32.700 1.00 77.81 292 GLN A CA 1
ATOM 2188 C C . GLN A 1 292 ? -21.835 21.816 31.358 1.00 77.81 292 GLN A C 1
ATOM 2190 O O . GLN A 1 292 ? -21.055 22.014 30.427 1.00 77.81 292 GLN A O 1
ATOM 2195 N N . LEU A 1 293 ? -22.884 21.000 31.215 1.00 74.19 293 LEU A N 1
ATOM 2196 C CA . LEU A 1 293 ? -23.213 20.291 29.972 1.00 74.19 293 LEU A CA 1
ATOM 2197 C C . LEU A 1 293 ? -24.340 21.015 29.240 1.00 74.19 293 LEU A C 1
ATOM 2199 O O . LEU A 1 293 ? -25.510 20.654 29.344 1.00 74.19 293 LEU A O 1
ATOM 2203 N N . LEU A 1 294 ? -23.968 22.006 28.431 1.00 70.25 294 LEU A N 1
ATOM 2204 C CA . LEU A 1 294 ? -24.901 22.828 27.643 1.00 70.25 294 LEU A CA 1
ATOM 2205 C C . LEU A 1 294 ? -25.781 22.030 26.661 1.00 70.25 294 LEU A C 1
ATOM 2207 O O . LEU A 1 294 ? -26.740 22.569 26.115 1.00 70.25 294 LEU A O 1
ATOM 2211 N N . TRP A 1 295 ? -25.456 20.758 26.418 1.00 68.56 295 TRP A N 1
ATOM 2212 C CA . TRP A 1 295 ? -26.216 19.846 25.566 1.00 68.56 295 TRP A CA 1
ATOM 2213 C C . TRP A 1 295 ? -27.278 19.023 26.316 1.00 68.56 295 TRP A C 1
ATOM 2215 O O . TRP A 1 295 ? -28.007 18.276 25.660 1.00 68.56 295 TRP A O 1
ATOM 2225 N N . LEU A 1 296 ? -27.385 19.129 27.649 1.00 70.88 296 LEU A N 1
ATOM 2226 C CA . LEU A 1 296 ? -28.452 18.495 28.436 1.00 70.88 296 LEU A CA 1
ATOM 2227 C C . LEU A 1 296 ? -29.811 19.116 28.095 1.00 70.88 296 LEU A C 1
ATOM 2229 O O . LEU A 1 296 ? -30.039 20.311 28.289 1.00 70.88 296 LEU A O 1
ATOM 2233 N N . ALA A 1 297 ? -30.744 18.289 27.633 1.00 75.44 297 ALA A N 1
ATOM 2234 C CA . ALA A 1 297 ? -32.106 18.710 27.356 1.00 75.44 297 ALA A CA 1
ATOM 2235 C C . ALA A 1 297 ? -32.939 18.763 28.656 1.00 75.44 297 ALA A C 1
ATOM 2237 O O . ALA A 1 297 ? -32.693 17.991 29.587 1.00 75.44 297 ALA A O 1
ATOM 2238 N N . PRO A 1 298 ? -33.984 19.614 28.739 1.00 72.25 298 PRO A N 1
ATOM 2239 C CA . PRO A 1 298 ? -34.843 19.715 29.923 1.00 72.25 298 PRO A CA 1
ATOM 2240 C C . PRO A 1 298 ? -35.496 18.399 30.390 1.00 72.25 298 PRO A C 1
ATOM 2242 O O . PRO A 1 298 ? -35.867 18.315 31.561 1.00 72.25 298 PRO A O 1
ATOM 2245 N N . GLY A 1 299 ? -35.596 17.388 29.517 1.00 76.44 299 GLY A N 1
ATOM 2246 C CA . GLY A 1 299 ? -36.156 16.060 29.797 1.00 76.44 299 GLY A CA 1
ATOM 2247 C C . GLY A 1 299 ? -35.139 14.932 30.016 1.00 76.44 299 GLY A C 1
ATOM 2248 O O . GLY A 1 299 ? -35.561 13.796 30.212 1.00 76.44 299 GLY A O 1
ATOM 2249 N N . ASP A 1 300 ? -33.832 15.213 29.995 1.00 83.31 300 ASP A N 1
ATOM 2250 C CA . ASP A 1 300 ? -32.818 14.190 30.272 1.00 83.31 300 ASP A CA 1
ATOM 2251 C C . ASP A 1 300 ? -32.849 13.775 31.752 1.00 83.31 300 ASP A C 1
ATOM 2253 O O . ASP A 1 300 ? -32.963 14.612 32.660 1.00 83.31 300 ASP A O 1
ATOM 2257 N N . LEU A 1 301 ? -32.722 12.470 31.995 1.00 87.00 301 LEU A N 1
ATOM 2258 C CA . LEU A 1 301 ? -32.747 11.886 33.334 1.00 87.00 301 LEU A CA 1
ATOM 2259 C C . LEU A 1 301 ? -31.328 11.612 33.808 1.00 87.00 301 LEU A C 1
ATOM 2261 O O . LEU A 1 301 ? -30.495 11.126 33.052 1.00 87.00 301 LEU A O 1
ATOM 2265 N N . VAL A 1 302 ? -31.045 11.905 35.070 1.00 86.44 302 VAL A N 1
ATOM 2266 C CA . VAL A 1 302 ? -29.681 11.860 35.605 1.00 86.44 302 VAL A CA 1
ATOM 2267 C C . VAL A 1 302 ? -29.626 10.891 36.774 1.00 86.44 302 VAL A C 1
ATOM 2269 O O . VAL A 1 302 ? -30.367 11.058 37.746 1.00 86.44 302 VAL A O 1
ATOM 2272 N N . SER A 1 303 ? -28.739 9.901 36.687 1.00 88.25 303 SER A N 1
ATOM 2273 C CA . SER A 1 303 ? -28.621 8.844 37.688 1.00 88.25 303 SER A CA 1
ATOM 2274 C C . SER A 1 303 ? -27.186 8.512 38.061 1.00 88.25 303 SER A C 1
ATOM 2276 O O . SER A 1 303 ? -26.294 8.580 37.223 1.00 88.25 303 SER A O 1
ATOM 2278 N N . MET A 1 304 ? -26.947 8.146 39.319 1.00 87.75 304 MET A N 1
ATOM 2279 C CA . MET A 1 304 ? -25.618 7.711 39.759 1.00 87.75 304 MET A CA 1
ATOM 2280 C C . MET A 1 304 ? -25.313 6.297 39.249 1.00 87.75 304 MET A C 1
ATOM 2282 O O . MET A 1 304 ? -26.038 5.345 39.534 1.00 87.75 304 MET A O 1
ATOM 2286 N N . ALA A 1 305 ? -24.195 6.133 38.547 1.00 82.12 305 ALA A N 1
ATOM 2287 C CA . ALA A 1 305 ? -23.644 4.828 38.204 1.00 82.12 305 ALA A CA 1
ATOM 2288 C C . ALA A 1 305 ? -22.764 4.322 39.355 1.00 82.12 305 ALA A C 1
ATOM 2290 O O . ALA A 1 305 ? -21.542 4.418 39.314 1.00 82.12 305 ALA A O 1
ATOM 2291 N N . GLY A 1 306 ? -23.413 3.792 40.393 1.00 81.12 306 GLY A N 1
ATOM 2292 C CA . GLY A 1 306 ? -22.742 3.238 41.570 1.00 81.12 306 GLY A CA 1
ATOM 2293 C C . GLY A 1 306 ? -22.503 4.246 42.707 1.00 81.12 306 GLY A C 1
ATOM 2294 O O . GLY A 1 306 ? -22.972 5.387 42.651 1.00 81.12 306 GLY A O 1
ATOM 2295 N N . PRO A 1 307 ? -21.844 3.805 43.797 1.00 87.44 307 PRO A N 1
ATOM 2296 C CA . PRO A 1 307 ? -21.539 4.655 44.944 1.00 87.44 307 PRO A CA 1
ATOM 2297 C C . PRO A 1 307 ? -20.432 5.670 44.624 1.00 87.44 307 PRO A C 1
ATOM 2299 O O . PRO A 1 307 ? -19.700 5.534 43.649 1.00 87.44 307 PRO A O 1
ATOM 2302 N N . PHE A 1 308 ? -20.282 6.679 45.484 1.00 89.31 308 PHE A N 1
ATOM 2303 C CA . PHE A 1 308 ? -19.137 7.583 45.403 1.00 89.31 308 PHE A CA 1
ATOM 2304 C C . PHE A 1 308 ? -17.849 6.888 45.845 1.00 89.31 308 PHE A C 1
ATOM 2306 O O . PHE A 1 308 ? -17.828 6.175 46.851 1.00 89.31 308 PHE A O 1
ATOM 2313 N N . GLU A 1 309 ? -16.771 7.194 45.143 1.00 91.50 309 GLU A N 1
ATOM 2314 C CA . GLU A 1 309 ? -15.409 6.814 45.487 1.00 91.50 309 GLU A CA 1
ATOM 2315 C C . GLU A 1 309 ? -14.671 7.998 46.115 1.00 91.50 309 GLU A C 1
ATOM 2317 O O . GLU A 1 309 ? -15.047 9.161 45.942 1.00 91.50 309 GLU A O 1
ATOM 2322 N N . TYR A 1 310 ? -13.616 7.709 46.871 1.00 90.44 310 TYR A N 1
ATOM 2323 C CA . TYR A 1 310 ? -12.817 8.723 47.548 1.00 90.44 310 TYR A CA 1
ATOM 2324 C C . TYR A 1 310 ? -11.350 8.543 47.183 1.00 90.44 310 TYR A C 1
ATOM 2326 O O . TYR A 1 310 ? -10.795 7.461 47.358 1.00 90.44 310 TYR A O 1
ATOM 2334 N N . GLU A 1 311 ? -10.721 9.610 46.702 1.00 90.00 311 GLU A N 1
ATOM 2335 C CA . GLU A 1 311 ? -9.318 9.600 46.295 1.00 90.00 311 GLU A CA 1
ATOM 2336 C C . GLU A 1 311 ? -8.548 10.685 47.038 1.00 90.00 311 GLU A C 1
ATOM 2338 O O . GLU A 1 311 ? -8.899 11.865 46.989 1.00 90.00 311 GLU A O 1
ATOM 2343 N N . GLN A 1 312 ? -7.481 10.288 47.727 1.00 90.19 312 GLN A N 1
ATOM 2344 C CA . GLN A 1 312 ? -6.584 11.222 48.391 1.00 90.19 312 GLN A CA 1
ATOM 2345 C C . GLN A 1 312 ? -5.520 11.712 47.400 1.00 90.19 312 GLN A C 1
ATOM 2347 O O . GLN A 1 312 ? -4.694 10.927 46.939 1.00 90.19 312 GLN A O 1
ATOM 2352 N N . ARG A 1 313 ? -5.529 13.017 47.112 1.00 87.69 313 ARG A N 1
ATOM 2353 C CA . ARG A 1 313 ? -4.456 13.742 46.407 1.00 87.69 313 ARG A CA 1
ATOM 2354 C C . ARG A 1 313 ? -3.874 14.788 47.372 1.00 87.69 313 ARG A C 1
ATOM 2356 O O . ARG A 1 313 ? -3.730 14.501 48.561 1.00 87.69 313 ARG A O 1
ATOM 2363 N N . ASP A 1 314 ? -3.638 16.014 46.900 1.00 85.81 314 ASP A N 1
ATOM 2364 C CA . ASP A 1 314 ? -3.306 17.175 47.746 1.00 85.81 314 ASP A CA 1
ATOM 2365 C C . ASP A 1 314 ? -4.442 17.537 48.723 1.00 85.81 314 ASP A C 1
ATOM 2367 O O . ASP A 1 314 ? -4.208 18.028 49.825 1.00 85.81 314 ASP A O 1
ATOM 2371 N N . VAL A 1 315 ? -5.684 17.242 48.332 1.00 89.12 315 VAL A N 1
ATOM 2372 C CA . VAL A 1 315 ? -6.892 17.253 49.169 1.00 89.12 315 VAL A CA 1
ATOM 2373 C C . VAL A 1 315 ? -7.694 15.975 48.901 1.00 89.12 315 VAL A C 1
ATOM 2375 O O . VAL A 1 315 ? -7.415 15.255 47.938 1.00 89.12 315 VAL A O 1
ATOM 2378 N N . LEU A 1 316 ? -8.677 15.663 49.749 1.00 91.25 316 LEU A N 1
ATOM 2379 C CA . LEU A 1 316 ? -9.575 14.531 49.521 1.00 91.25 316 LEU A CA 1
ATOM 2380 C C . LEU A 1 316 ? -10.568 14.874 48.404 1.00 91.25 316 LEU A C 1
ATOM 2382 O O . LEU A 1 316 ? -11.272 15.879 48.487 1.00 91.25 316 LEU A O 1
ATOM 2386 N N . TYR A 1 317 ? -10.658 14.028 47.385 1.00 91.81 317 TYR A N 1
ATOM 2387 C CA . TYR A 1 317 ? -11.647 14.136 46.317 1.00 91.81 317 TYR A CA 1
ATOM 2388 C C . TYR A 1 317 ? -12.743 13.101 46.515 1.00 91.81 317 TYR A C 1
ATOM 2390 O O . TYR A 1 317 ? -12.467 11.940 46.812 1.00 91.81 317 TYR A O 1
ATOM 2398 N N . LYS A 1 318 ? -13.991 13.521 46.314 1.00 93.06 318 LYS A N 1
ATOM 2399 C CA . LYS A 1 318 ? -15.150 12.637 46.216 1.00 93.06 318 LYS A CA 1
ATOM 2400 C C . LYS A 1 318 ? -15.537 12.504 44.748 1.00 93.06 318 LYS A C 1
ATOM 2402 O O . LYS A 1 318 ? -15.890 13.498 44.117 1.00 93.06 318 LYS A O 1
ATOM 2407 N N . LYS A 1 319 ? -15.449 11.292 44.215 1.00 91.31 319 LYS A N 1
ATOM 2408 C CA . LYS A 1 319 ? -15.623 10.959 42.800 1.00 91.31 319 LYS A CA 1
ATOM 2409 C C . LYS A 1 319 ? -16.878 10.143 42.575 1.00 91.31 319 LYS A C 1
ATOM 2411 O O . LYS A 1 319 ? -17.287 9.380 43.445 1.00 91.31 319 LYS A O 1
ATOM 2416 N N . GLY A 1 320 ? -17.480 10.285 41.406 1.00 87.56 320 GLY A N 1
ATOM 2417 C CA . GLY A 1 320 ? -18.586 9.436 40.991 1.00 87.56 320 GLY A CA 1
ATOM 2418 C C . GLY A 1 320 ? -18.757 9.430 39.483 1.00 87.56 320 GLY A C 1
ATOM 2419 O O . GLY A 1 320 ? -18.245 10.302 38.780 1.00 87.56 320 GLY A O 1
ATOM 2420 N N . THR A 1 321 ? -19.521 8.460 39.004 1.00 86.25 321 THR A N 1
ATOM 2421 C CA . THR A 1 321 ? -19.946 8.381 37.609 1.00 86.25 321 THR A CA 1
ATOM 2422 C C . THR A 1 321 ? -21.448 8.600 37.548 1.00 86.25 321 THR A C 1
ATOM 2424 O O . THR A 1 321 ? -22.204 8.101 38.383 1.00 86.25 321 THR A O 1
ATOM 2427 N N . VAL A 1 322 ? -21.891 9.375 36.567 1.00 86.06 322 VAL A N 1
ATOM 2428 C CA . VAL A 1 322 ? -23.291 9.729 36.357 1.00 86.06 322 VAL A CA 1
ATOM 2429 C C . VAL A 1 322 ? -23.719 9.296 34.967 1.00 86.06 322 VAL A C 1
ATOM 2431 O O . VAL A 1 322 ? -23.029 9.572 33.992 1.00 86.06 322 VAL A O 1
ATOM 2434 N N . ARG A 1 323 ? -24.880 8.652 34.875 1.00 86.81 323 ARG A N 1
ATOM 2435 C CA . ARG A 1 323 ? -25.566 8.331 33.627 1.00 86.81 323 ARG A CA 1
ATOM 2436 C C . ARG A 1 323 ? -26.616 9.383 33.321 1.00 86.81 323 ARG A C 1
ATOM 2438 O O . ARG A 1 323 ? -27.533 9.601 34.110 1.00 86.81 323 ARG A O 1
ATOM 2445 N N . VAL A 1 324 ? -26.484 10.009 32.163 1.00 84.88 324 VAL A N 1
ATOM 2446 C CA . VAL A 1 324 ? -27.477 10.914 31.589 1.00 84.88 324 VAL A CA 1
ATOM 2447 C C . VAL A 1 324 ? -28.286 10.123 30.571 1.00 84.88 324 VAL A C 1
ATOM 2449 O O . VAL A 1 324 ? -27.786 9.841 29.490 1.00 84.88 324 VAL A O 1
ATOM 2452 N N . PHE A 1 325 ? -29.509 9.738 30.914 1.00 83.38 325 PHE A N 1
ATOM 2453 C CA . PHE A 1 325 ? -30.427 9.023 30.036 1.00 83.38 325 PHE A CA 1
ATOM 2454 C C . PHE A 1 325 ? -31.245 9.993 29.182 1.00 83.38 325 PHE A C 1
ATOM 2456 O O . PHE A 1 325 ? -31.769 10.987 29.687 1.00 83.38 325 PHE A O 1
ATOM 2463 N N . ARG A 1 326 ? -31.418 9.652 27.906 1.00 82.81 326 ARG A N 1
ATOM 2464 C CA . ARG A 1 326 ? -32.183 10.422 26.924 1.00 82.81 326 ARG A CA 1
ATOM 2465 C C . ARG A 1 326 ? -33.093 9.502 26.115 1.00 82.81 326 ARG A C 1
ATOM 2467 O O . ARG A 1 326 ? -32.707 8.382 25.788 1.00 82.81 326 ARG A O 1
ATOM 2474 N N . SER A 1 327 ? -34.299 9.979 25.813 1.00 76.75 327 SER A N 1
ATOM 2475 C CA . SER A 1 327 ? -35.319 9.214 25.071 1.00 76.75 327 SER A CA 1
ATOM 2476 C C . SER A 1 327 ? -35.165 9.275 23.543 1.00 76.75 327 SER A C 1
ATOM 2478 O O . SER A 1 327 ? -35.686 8.419 22.836 1.00 76.75 327 SER A O 1
ATOM 2480 N N . ASP A 1 328 ? -34.424 10.265 23.048 1.00 75.69 328 ASP A N 1
ATOM 2481 C CA . ASP A 1 328 ? -34.140 10.568 21.644 1.00 75.69 328 ASP A CA 1
ATOM 2482 C C . ASP A 1 328 ? -32.631 10.777 21.403 1.00 75.69 328 ASP A C 1
ATOM 2484 O O . ASP A 1 328 ? -32.200 11.693 20.703 1.00 75.69 328 ASP A O 1
ATOM 2488 N N . ALA A 1 329 ? -31.794 9.945 22.022 1.00 70.88 329 ALA A N 1
ATOM 2489 C CA . ALA A 1 329 ? -30.355 10.001 21.822 1.00 70.88 329 ALA A CA 1
ATOM 2490 C C . ALA A 1 329 ? -30.008 9.697 20.351 1.00 70.88 329 ALA A C 1
ATOM 2492 O O . ALA A 1 329 ? -30.551 8.735 19.799 1.00 70.88 329 ALA A O 1
ATOM 2493 N N . PRO A 1 330 ? -29.097 10.467 19.722 1.00 60.22 330 PRO A N 1
ATOM 2494 C CA . PRO A 1 330 ? -28.522 10.086 18.441 1.00 60.22 330 PRO A CA 1
ATOM 2495 C C . PRO A 1 330 ? -27.637 8.857 18.667 1.00 60.22 330 PRO A C 1
ATOM 2497 O O . PRO A 1 330 ? -26.606 8.933 19.339 1.00 60.22 330 PRO A O 1
ATOM 2500 N N . LEU A 1 331 ? -28.074 7.714 18.152 1.00 59.41 331 LEU A N 1
ATOM 2501 C CA . LEU A 1 331 ? -27.409 6.428 18.287 1.00 59.41 331 LEU A CA 1
ATOM 2502 C C . LEU A 1 331 ? -26.882 5.985 16.923 1.00 59.41 331 LEU A C 1
ATOM 2504 O O . LEU A 1 331 ? -27.550 6.115 15.900 1.00 59.41 331 LEU A O 1
ATOM 2508 N N . LYS A 1 332 ? -25.687 5.402 16.932 1.00 54.69 332 LYS A N 1
ATOM 2509 C CA . LYS A 1 332 ? -25.144 4.651 15.803 1.00 54.69 332 LYS A CA 1
ATOM 2510 C C . LYS A 1 332 ? -25.376 3.169 16.062 1.00 54.69 332 LYS A C 1
ATOM 2512 O O . LYS A 1 332 ? -24.873 2.644 17.052 1.00 54.69 332 LYS A O 1
ATOM 2517 N N . THR A 1 333 ? -26.140 2.503 15.200 1.00 49.19 333 THR A N 1
ATOM 2518 C CA . THR A 1 333 ? -26.251 1.032 15.189 1.00 49.19 333 THR A CA 1
ATOM 2519 C C . THR A 1 333 ? -25.441 0.470 14.054 1.00 49.19 333 THR A C 1
ATOM 2521 O O . THR A 1 333 ? -25.770 0.758 12.909 1.00 49.19 333 THR A O 1
ATOM 2524 N N . SER A 1 334 ? -24.454 -0.375 14.327 1.00 50.84 334 SER A N 1
ATOM 2525 C CA . SER A 1 334 ? -23.876 -1.198 13.267 1.00 50.84 334 SER A CA 1
ATOM 2526 C C . SER A 1 334 ? -24.782 -2.411 12.978 1.00 50.84 334 SER A C 1
ATOM 2528 O O . SER A 1 334 ? -25.771 -2.656 13.676 1.00 50.84 334 SER A O 1
ATOM 2530 N N . LYS A 1 335 ? -24.483 -3.194 11.933 1.00 50.16 335 LYS A N 1
ATOM 2531 C CA . LYS A 1 335 ? -25.133 -4.509 11.743 1.00 50.16 335 LYS A CA 1
ATOM 2532 C C . LYS A 1 335 ? -24.857 -5.478 12.900 1.00 50.16 335 LYS A C 1
ATOM 2534 O O . LYS A 1 335 ? -25.644 -6.386 13.131 1.00 50.16 335 LYS A O 1
ATOM 2539 N N . CYS A 1 336 ? -23.765 -5.282 13.630 1.00 50.44 336 CYS A N 1
ATOM 2540 C CA . CYS A 1 336 ? -23.556 -5.909 14.932 1.00 50.44 336 CYS A CA 1
ATOM 2541 C C . CYS A 1 336 ? -24.294 -5.059 15.978 1.00 50.44 336 CYS A C 1
ATOM 2543 O O . CYS A 1 336 ? -24.337 -3.847 15.824 1.00 50.44 336 CYS A O 1
ATOM 2545 N N . GLY A 1 337 ? -24.945 -5.642 16.982 1.00 47.59 337 GLY A N 1
ATOM 2546 C CA . GLY A 1 337 ? -25.648 -4.868 18.019 1.00 47.59 337 GLY A CA 1
ATOM 2547 C C . GLY A 1 337 ? -27.118 -4.525 17.721 1.00 47.59 337 GLY A C 1
ATOM 2548 O O . GLY A 1 337 ? -27.940 -4.568 18.634 1.00 47.59 337 GLY A O 1
ATOM 2549 N N . SER A 1 338 ? -27.496 -4.249 16.464 1.00 48.00 338 SER A N 1
ATOM 2550 C CA . SER A 1 338 ? -28.909 -3.993 16.095 1.00 48.00 338 SER A CA 1
ATOM 2551 C C . SER A 1 338 ? -29.775 -5.256 16.046 1.00 48.00 338 SER A C 1
ATOM 2553 O O . SER A 1 338 ? -30.947 -5.208 16.417 1.00 48.00 338 SER A O 1
ATOM 2555 N N . GLU A 1 339 ? -29.205 -6.385 15.616 1.00 53.84 339 GLU A N 1
ATOM 2556 C CA . GLU A 1 339 ? -29.886 -7.689 15.611 1.00 53.84 339 GLU A CA 1
ATOM 2557 C C . GLU A 1 339 ? -29.727 -8.437 16.948 1.00 53.84 339 GLU A C 1
ATOM 2559 O O . GLU A 1 339 ? -30.627 -9.177 17.344 1.00 53.84 339 GLU A O 1
ATOM 2564 N N . ASP A 1 340 ? -28.622 -8.204 17.669 1.00 58.12 340 ASP A N 1
ATOM 2565 C CA . ASP A 1 340 ? -28.365 -8.764 18.999 1.00 58.12 340 ASP A CA 1
ATOM 2566 C C . ASP A 1 340 ? -27.502 -7.802 19.852 1.00 58.12 340 ASP A C 1
ATOM 2568 O O . ASP A 1 340 ? -26.305 -7.655 19.578 1.00 58.12 340 ASP A O 1
ATOM 2572 N N . PRO A 1 341 ? -28.062 -7.169 20.906 1.00 58.25 341 PRO A N 1
ATOM 2573 C CA . PRO A 1 341 ? -27.352 -6.209 21.759 1.00 58.25 341 PRO A CA 1
ATOM 2574 C C . PRO A 1 341 ? -26.262 -6.849 22.635 1.00 58.25 341 PRO A C 1
ATOM 2576 O O . PRO A 1 341 ? -25.549 -6.144 23.354 1.00 58.25 341 PRO A O 1
ATOM 2579 N N . THR A 1 342 ? -26.135 -8.179 22.624 1.00 61.00 342 THR A N 1
ATOM 2580 C CA . THR A 1 342 ? -25.057 -8.892 23.317 1.00 61.00 342 THR A CA 1
ATOM 2581 C C . THR A 1 342 ? -23.764 -8.953 22.501 1.00 61.00 342 THR A C 1
ATOM 2583 O O . THR A 1 342 ? -22.720 -9.270 23.071 1.00 61.00 342 THR A O 1
ATOM 2586 N N . ILE A 1 343 ? -23.794 -8.599 21.209 1.00 61.81 343 ILE A N 1
ATOM 2587 C CA . ILE A 1 343 ? -22.647 -8.650 20.293 1.00 61.81 343 ILE A CA 1
ATOM 2588 C C . ILE A 1 343 ? -22.080 -7.241 20.063 1.00 61.81 343 ILE A C 1
ATOM 2590 O O . ILE A 1 343 ? -22.819 -6.312 19.765 1.00 61.81 343 ILE A O 1
ATOM 2594 N N . THR A 1 344 ? -20.756 -7.102 20.136 1.00 66.50 344 THR A N 1
ATOM 2595 C CA . THR A 1 344 ? -19.989 -5.879 19.831 1.00 66.50 344 THR A CA 1
ATOM 2596 C C . THR A 1 344 ? -19.019 -6.117 18.672 1.00 66.50 344 THR A C 1
ATOM 2598 O O . THR A 1 344 ? -18.609 -7.250 18.418 1.00 66.50 344 THR A O 1
ATOM 2601 N N . CYS A 1 345 ? -18.627 -5.076 17.936 1.00 64.62 345 CYS A N 1
ATOM 2602 C CA . CYS A 1 345 ? -17.642 -5.201 16.853 1.00 64.62 345 CYS A CA 1
ATOM 2603 C C . CYS A 1 345 ? -16.735 -3.967 16.730 1.00 64.62 345 CYS A C 1
ATOM 2605 O O . CYS A 1 345 ? -16.945 -2.951 17.391 1.00 64.62 345 CYS A O 1
ATOM 2607 N N . GLU A 1 346 ? -15.715 -4.058 15.872 1.00 63.81 346 GLU A N 1
ATOM 2608 C CA . GLU A 1 346 ? -14.775 -2.959 15.603 1.00 63.81 346 GLU A CA 1
ATOM 2609 C C . GLU A 1 346 ? -15.482 -1.694 15.087 1.00 63.81 346 GLU A C 1
ATOM 2611 O O . GLU A 1 346 ? -15.154 -0.594 15.525 1.00 63.81 346 GLU A O 1
ATOM 2616 N N . ALA A 1 347 ? -16.508 -1.841 14.238 1.00 56.47 347 ALA A N 1
ATOM 2617 C CA . ALA A 1 347 ? -17.273 -0.715 13.693 1.00 56.47 347 ALA A CA 1
ATOM 2618 C C . ALA A 1 347 ? -18.095 0.050 14.754 1.00 56.47 347 ALA A C 1
ATOM 2620 O O . ALA A 1 347 ? -18.514 1.177 14.506 1.00 56.47 347 ALA A O 1
ATOM 2621 N N . GLU A 1 348 ? -18.307 -0.524 15.944 1.00 57.53 348 GLU A N 1
ATOM 2622 C CA . GLU A 1 348 ? -18.941 0.158 17.085 1.00 57.53 348 GLU A CA 1
ATOM 2623 C C . GLU A 1 348 ? -17.929 0.836 18.019 1.00 57.53 348 GLU A C 1
ATOM 2625 O O . GLU A 1 348 ? -18.300 1.314 19.090 1.00 57.53 348 GLU A O 1
ATOM 2630 N N . GLY A 1 349 ? -16.648 0.880 17.639 1.00 59.59 349 GLY A N 1
ATOM 2631 C CA . GLY A 1 349 ? -15.586 1.464 18.460 1.00 59.59 349 GLY A CA 1
ATOM 2632 C C . GLY A 1 349 ? -15.099 0.544 19.582 1.00 59.59 349 GLY A C 1
ATOM 2633 O O . GLY A 1 349 ? -14.525 1.016 20.560 1.00 59.59 349 GLY A O 1
ATOM 2634 N N . SER A 1 350 ? -15.325 -0.772 19.478 1.00 71.19 350 SER A N 1
ATOM 2635 C CA . SER A 1 350 ? -14.777 -1.727 20.446 1.00 71.19 350 SER A CA 1
ATOM 2636 C C . SER A 1 350 ? -13.261 -1.863 20.273 1.00 71.19 350 SER A C 1
ATOM 2638 O O . SER A 1 350 ? -12.790 -2.550 19.364 1.00 71.19 350 SER A O 1
ATOM 2640 N N . GLU A 1 351 ? -12.496 -1.251 21.181 1.00 75.31 351 GLU A N 1
ATOM 2641 C CA . GLU A 1 351 ? -11.024 -1.315 21.202 1.00 75.31 351 GLU A CA 1
ATOM 2642 C C . GLU A 1 351 ? -10.498 -2.755 21.285 1.00 75.31 351 GLU A C 1
ATOM 2644 O O . GLU A 1 351 ? -9.498 -3.095 20.660 1.00 75.31 351 GLU A O 1
ATOM 2649 N N . LEU A 1 352 ? -11.205 -3.639 21.998 1.00 77.00 352 LEU A N 1
ATOM 2650 C CA . LEU A 1 352 ? -10.824 -5.047 22.106 1.00 77.00 352 LEU A CA 1
ATOM 2651 C C . LEU A 1 352 ? -11.062 -5.818 20.796 1.00 77.00 352 LEU A C 1
ATOM 2653 O O . LEU A 1 352 ? -10.239 -6.651 20.419 1.00 77.00 352 LEU A O 1
ATOM 2657 N N . ALA A 1 353 ? -12.166 -5.543 20.089 1.00 75.12 353 ALA A N 1
ATOM 2658 C CA . ALA A 1 353 ? -12.429 -6.145 18.780 1.00 75.12 353 ALA A CA 1
ATOM 2659 C C . ALA A 1 353 ? -11.414 -5.659 17.735 1.00 75.12 353 ALA A C 1
ATOM 2661 O O . ALA A 1 353 ? -10.882 -6.462 16.970 1.00 75.12 353 ALA A O 1
ATOM 2662 N N . LYS A 1 354 ? -11.097 -4.359 17.764 1.00 76.56 354 LYS A N 1
ATOM 2663 C CA . LYS A 1 354 ? -10.068 -3.739 16.928 1.00 76.56 354 LYS A CA 1
ATOM 2664 C C . LYS A 1 354 ? -8.695 -4.369 17.168 1.00 76.56 354 LYS A C 1
ATOM 2666 O O . LYS A 1 354 ? -8.073 -4.841 16.223 1.00 76.56 354 LYS A O 1
ATOM 2671 N N . ALA A 1 355 ? -8.269 -4.462 18.429 1.00 83.88 355 ALA A N 1
ATOM 2672 C CA . ALA A 1 355 ? -7.010 -5.096 18.817 1.00 83.88 355 ALA A CA 1
ATOM 2673 C C . ALA A 1 355 ? -6.905 -6.538 18.305 1.00 83.88 355 ALA A C 1
ATOM 2675 O O . ALA A 1 355 ? -5.892 -6.910 17.718 1.00 83.88 355 ALA A O 1
ATOM 2676 N N . PHE A 1 356 ? -7.967 -7.334 18.471 1.00 84.31 356 PHE A N 1
ATOM 2677 C CA . PHE A 1 356 ? -8.020 -8.711 17.980 1.00 84.31 356 PHE A CA 1
ATOM 2678 C C . PHE A 1 356 ? -7.871 -8.793 16.455 1.00 84.31 356 PHE A C 1
ATOM 2680 O O . PHE A 1 356 ? -6.994 -9.504 15.964 1.00 84.31 356 PHE A O 1
ATOM 2687 N N . ASN A 1 357 ? -8.701 -8.060 15.707 1.00 80.50 357 ASN A N 1
ATOM 2688 C CA . ASN A 1 357 ? -8.701 -8.110 14.244 1.00 80.50 357 ASN A CA 1
ATOM 2689 C C . ASN A 1 357 ? -7.368 -7.617 13.664 1.00 80.50 357 ASN A C 1
ATOM 2691 O O . ASN A 1 357 ? -6.830 -8.223 12.738 1.00 80.50 357 ASN A O 1
ATOM 2695 N N . HIS A 1 358 ? -6.821 -6.537 14.228 1.00 86.06 358 HIS A N 1
ATOM 2696 C CA . HIS A 1 358 ? -5.567 -5.938 13.776 1.00 86.06 358 HIS A CA 1
ATOM 2697 C C . HIS A 1 358 ? -4.385 -6.856 14.094 1.00 86.06 358 HIS A C 1
ATOM 2699 O O . HIS A 1 358 ? -3.597 -7.156 13.199 1.00 86.06 358 HIS A O 1
ATOM 2705 N N . ALA A 1 359 ? -4.292 -7.384 15.320 1.00 88.25 359 ALA A N 1
ATOM 2706 C CA . ALA A 1 359 ? -3.232 -8.321 15.692 1.00 88.25 359 ALA A CA 1
ATOM 2707 C C . ALA A 1 359 ? -3.244 -9.586 14.816 1.00 88.25 359 ALA A C 1
ATOM 2709 O O . ALA A 1 359 ? -2.195 -10.001 14.323 1.00 88.25 359 ALA A O 1
ATOM 2710 N N . GLN A 1 360 ? -4.427 -10.157 14.559 1.00 85.50 360 GLN A N 1
ATOM 2711 C CA . GLN A 1 360 ? -4.574 -11.334 13.700 1.00 85.50 360 GLN A CA 1
ATOM 2712 C C . GLN A 1 360 ? -4.157 -11.037 12.255 1.00 85.50 360 GLN A C 1
ATOM 2714 O O . GLN A 1 360 ? -3.443 -11.832 11.641 1.00 85.50 360 GLN A O 1
ATOM 2719 N N . HIS A 1 361 ? -4.579 -9.891 11.712 1.00 84.62 361 HIS A N 1
ATOM 2720 C CA . HIS A 1 361 ? -4.203 -9.459 10.371 1.00 84.62 361 HIS A CA 1
ATOM 2721 C C . HIS A 1 361 ? -2.681 -9.349 10.230 1.00 84.62 361 HIS A C 1
ATOM 2723 O O . HIS A 1 361 ? -2.095 -9.988 9.355 1.00 84.62 361 HIS A O 1
ATOM 2729 N N . TYR A 1 362 ? -2.030 -8.602 11.122 1.00 89.62 362 TYR A N 1
ATOM 2730 C CA . TYR A 1 362 ? -0.587 -8.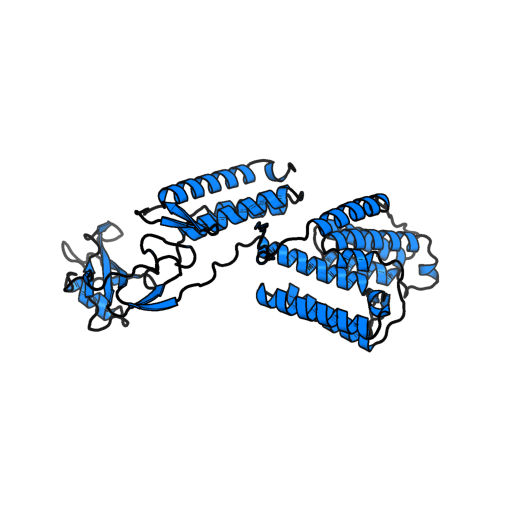394 11.065 1.00 89.62 362 TYR A CA 1
ATOM 2731 C C . TYR A 1 362 ? 0.207 -9.694 11.258 1.00 89.62 362 TYR A C 1
ATOM 2733 O O . TYR A 1 362 ? 1.204 -9.896 10.569 1.00 89.62 362 TYR A O 1
ATOM 2741 N N . LEU A 1 363 ? -0.246 -10.623 12.110 1.00 87.75 363 LEU A N 1
ATOM 2742 C CA . LEU A 1 363 ? 0.387 -11.944 12.228 1.00 87.75 363 LEU A CA 1
ATOM 2743 C C . LEU A 1 363 ? 0.299 -12.748 10.924 1.00 87.75 363 LEU A C 1
ATOM 2745 O O . LEU A 1 363 ? 1.307 -13.305 10.486 1.00 87.75 363 LEU A O 1
ATOM 2749 N N . ASN A 1 364 ? -0.860 -12.748 10.259 1.00 82.69 364 ASN A N 1
ATOM 2750 C CA . ASN A 1 364 ? -1.018 -13.404 8.957 1.00 82.69 364 ASN A CA 1
ATOM 2751 C C . ASN A 1 364 ? -0.100 -12.768 7.892 1.00 82.69 364 ASN A C 1
ATOM 2753 O O . ASN A 1 364 ? 0.462 -13.466 7.045 1.00 82.69 364 ASN A O 1
ATOM 2757 N N . ARG A 1 365 ? 0.089 -11.441 7.933 1.00 83.75 365 ARG A N 1
ATOM 2758 C CA . ARG A 1 365 ? 1.021 -10.730 7.041 1.00 83.75 365 ARG A CA 1
ATOM 2759 C C . ARG A 1 365 ? 2.482 -11.032 7.365 1.00 83.75 365 ARG A C 1
ATOM 2761 O O . ARG A 1 365 ? 3.266 -11.218 6.439 1.00 83.75 365 ARG A O 1
ATOM 2768 N N . ALA A 1 366 ? 2.852 -11.147 8.640 1.00 82.94 366 ALA A N 1
ATOM 2769 C CA . ALA A 1 366 ? 4.196 -11.556 9.045 1.00 82.94 366 ALA A CA 1
ATOM 2770 C C . ALA A 1 366 ? 4.542 -12.956 8.508 1.00 82.94 366 ALA A C 1
ATOM 2772 O O . ALA A 1 366 ? 5.627 -13.158 7.965 1.00 82.94 366 ALA A O 1
ATOM 2773 N N . GLU A 1 367 ? 3.602 -13.904 8.584 1.00 82.19 367 GLU A N 1
ATOM 2774 C CA . GLU A 1 367 ? 3.761 -15.246 8.009 1.00 82.19 367 GLU A CA 1
ATOM 2775 C C . GLU A 1 367 ? 3.882 -15.216 6.482 1.00 82.19 367 GLU A C 1
ATOM 2777 O O . GLU A 1 367 ? 4.768 -15.860 5.921 1.00 82.19 367 GLU A O 1
ATOM 2782 N N . HIS A 1 368 ? 3.067 -14.402 5.808 1.00 75.19 368 HIS A N 1
ATOM 2783 C CA . HIS A 1 368 ? 3.199 -14.196 4.369 1.00 75.19 368 HIS A CA 1
ATOM 2784 C C . HIS A 1 368 ? 4.591 -13.672 3.988 1.00 75.19 368 HIS A C 1
ATOM 2786 O O . HIS A 1 368 ? 5.248 -14.263 3.134 1.00 75.19 368 HIS A O 1
ATOM 2792 N N . HIS A 1 369 ? 5.069 -12.611 4.646 1.00 75.75 369 HIS A N 1
ATOM 2793 C CA . HIS A 1 369 ? 6.383 -12.011 4.378 1.00 75.75 369 HIS A CA 1
ATOM 2794 C C . HIS A 1 369 ? 7.546 -12.949 4.710 1.00 75.75 369 HIS A C 1
ATOM 2796 O O . HIS A 1 369 ? 8.573 -12.915 4.035 1.00 75.75 369 HIS A O 1
ATOM 2802 N N . ARG A 1 370 ? 7.377 -13.850 5.683 1.00 78.50 370 ARG A N 1
ATOM 2803 C CA . ARG A 1 370 ? 8.326 -14.941 5.937 1.00 78.50 370 ARG A CA 1
ATOM 2804 C C . ARG A 1 370 ? 8.386 -15.942 4.777 1.00 78.50 370 ARG A C 1
ATOM 2806 O O . ARG A 1 370 ? 9.473 -16.408 4.441 1.00 78.50 370 ARG A O 1
ATOM 2813 N N . ALA A 1 371 ? 7.242 -16.276 4.180 1.00 63.81 371 ALA A N 1
ATOM 2814 C CA . ALA A 1 371 ? 7.158 -17.202 3.051 1.00 63.81 371 ALA A CA 1
ATOM 2815 C C . ALA A 1 371 ? 7.713 -16.613 1.738 1.00 63.81 371 ALA A C 1
ATOM 2817 O O . ALA A 1 371 ? 8.138 -17.371 0.868 1.00 63.81 371 ALA A O 1
ATOM 2818 N N . VAL A 1 372 ? 7.742 -15.280 1.593 1.00 58.41 372 VAL A N 1
ATOM 2819 C CA . VAL A 1 372 ? 8.327 -14.563 0.437 1.00 58.41 372 VAL A CA 1
ATOM 2820 C C . VAL A 1 372 ? 9.705 -13.934 0.747 1.00 58.41 372 VAL A C 1
ATOM 2822 O O . VAL A 1 372 ? 10.007 -12.841 0.281 1.00 58.41 372 VAL A O 1
ATOM 2825 N N . PRO A 1 373 ? 10.563 -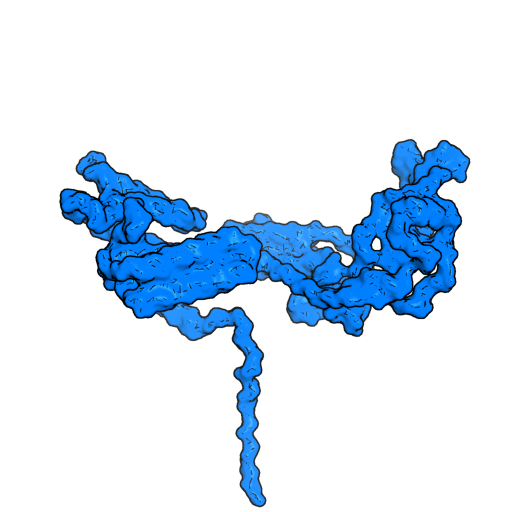14.656 1.491 1.00 68.75 373 PRO A N 1
ATOM 2826 C CA . PRO A 1 373 ? 11.774 -14.195 2.197 1.00 68.75 373 PRO A CA 1
ATOM 2827 C C . PRO A 1 373 ? 12.002 -12.675 2.345 1.00 68.75 373 PRO A C 1
ATOM 2829 O O . PRO A 1 373 ? 13.044 -12.156 1.952 1.00 68.75 373 PRO A O 1
ATOM 2832 N N . ALA A 1 374 ? 11.062 -11.963 2.974 1.00 68.62 374 ALA A N 1
ATOM 2833 C CA . ALA A 1 374 ? 11.156 -10.532 3.277 1.00 68.62 374 ALA A CA 1
ATOM 2834 C C . ALA A 1 374 ? 11.303 -10.302 4.802 1.00 68.62 374 ALA A C 1
ATOM 2836 O O . ALA A 1 374 ? 10.331 -9.941 5.476 1.00 68.62 374 ALA A O 1
ATOM 2837 N N . PRO A 1 375 ? 12.500 -10.523 5.389 1.00 75.31 375 PRO A N 1
ATOM 2838 C CA . PRO A 1 375 ? 12.692 -10.575 6.844 1.00 75.31 375 PRO A CA 1
ATOM 2839 C C . PRO A 1 375 ? 12.385 -9.249 7.555 1.00 75.31 375 PRO A C 1
ATOM 2841 O O . PRO A 1 375 ? 11.828 -9.250 8.655 1.00 75.31 375 PRO A O 1
ATOM 2844 N N . GLU A 1 376 ? 12.692 -8.114 6.925 1.00 80.62 376 GLU A N 1
ATOM 2845 C CA . GLU A 1 376 ? 12.407 -6.785 7.480 1.00 80.62 376 GLU A CA 1
ATOM 2846 C C . GLU A 1 376 ? 10.901 -6.532 7.576 1.00 80.62 376 GLU A C 1
ATOM 2848 O O . GLU A 1 376 ? 10.402 -6.132 8.627 1.00 80.62 376 GLU A O 1
ATOM 2853 N N . LYS A 1 377 ? 10.153 -6.863 6.515 1.00 79.31 377 LYS A N 1
ATOM 2854 C CA . LYS A 1 377 ? 8.691 -6.734 6.486 1.00 79.31 377 LYS A CA 1
ATOM 2855 C C . LYS A 1 377 ? 8.003 -7.707 7.432 1.00 79.31 377 LYS A C 1
ATOM 2857 O O . LYS A 1 377 ? 7.049 -7.331 8.106 1.00 79.31 377 LYS A O 1
ATOM 2862 N N . CYS A 1 378 ? 8.518 -8.928 7.542 1.00 82.00 378 CYS A N 1
ATOM 2863 C CA . CYS A 1 378 ? 8.072 -9.885 8.549 1.00 82.00 378 CYS A CA 1
ATOM 2864 C C . CYS A 1 378 ? 8.204 -9.311 9.971 1.00 82.00 378 CYS A C 1
ATOM 2866 O O . CYS A 1 378 ? 7.249 -9.355 10.748 1.00 82.00 378 CYS A O 1
ATOM 2868 N N . THR A 1 379 ? 9.356 -8.710 10.285 1.00 90.00 379 THR A N 1
ATOM 2869 C CA . THR A 1 379 ? 9.624 -8.101 11.598 1.00 90.00 379 THR A CA 1
ATOM 2870 C C . THR A 1 379 ? 8.730 -6.883 11.843 1.00 90.00 379 THR A C 1
ATOM 2872 O O . THR A 1 379 ? 8.154 -6.754 12.921 1.00 90.00 379 THR A O 1
ATOM 2875 N N . GLU A 1 380 ? 8.549 -6.023 10.834 1.00 90.31 380 GLU A N 1
ATOM 2876 C CA . GLU A 1 380 ? 7.647 -4.865 10.893 1.00 90.31 380 GLU A CA 1
ATOM 2877 C C . GLU A 1 380 ? 6.210 -5.292 11.225 1.00 90.31 380 GLU A C 1
ATOM 2879 O O . GLU A 1 380 ? 5.595 -4.748 12.143 1.00 90.31 380 GLU A O 1
ATOM 2884 N N . MET A 1 381 ? 5.680 -6.297 10.520 1.00 91.56 381 MET A N 1
ATOM 2885 C CA . MET A 1 381 ? 4.327 -6.799 10.767 1.00 91.56 381 MET A CA 1
ATOM 2886 C C . MET A 1 381 ? 4.199 -7.442 12.152 1.00 91.56 381 MET A C 1
ATOM 2888 O O . MET A 1 381 ? 3.210 -7.215 12.844 1.00 91.56 381 MET A O 1
ATOM 2892 N N . ALA A 1 382 ? 5.209 -8.188 12.610 1.00 91.62 382 ALA A N 1
ATOM 2893 C CA . ALA A 1 382 ? 5.212 -8.744 13.962 1.00 91.62 382 ALA A CA 1
ATOM 2894 C C . ALA A 1 382 ? 5.200 -7.646 15.044 1.00 91.62 382 ALA A C 1
ATOM 2896 O O . ALA A 1 382 ? 4.500 -7.786 16.047 1.00 91.62 382 ALA A O 1
ATOM 2897 N N . GLN A 1 383 ? 5.904 -6.530 14.829 1.00 94.00 383 GLN A N 1
ATOM 2898 C CA . GLN A 1 383 ? 5.869 -5.381 15.739 1.00 94.00 383 GLN A CA 1
ATOM 2899 C C . GLN A 1 383 ? 4.482 -4.729 15.764 1.00 94.00 383 GLN A C 1
ATOM 2901 O O . GLN A 1 383 ? 3.921 -4.539 16.842 1.00 94.00 383 GLN A O 1
ATOM 2906 N N . LYS A 1 384 ? 3.875 -4.482 14.595 1.00 91.38 384 LYS A N 1
ATOM 2907 C CA . LYS A 1 384 ? 2.500 -3.956 14.512 1.00 91.38 384 LYS A CA 1
ATOM 2908 C C . LYS A 1 384 ? 1.483 -4.876 15.193 1.00 91.38 384 LYS A C 1
ATOM 2910 O O . LYS A 1 384 ? 0.585 -4.389 15.876 1.00 91.38 384 LYS A O 1
ATOM 2915 N N . ALA A 1 385 ? 1.641 -6.196 15.063 1.00 91.38 385 ALA A N 1
ATOM 2916 C CA . ALA A 1 385 ? 0.807 -7.167 15.769 1.00 91.38 385 ALA A CA 1
ATOM 2917 C C . ALA A 1 385 ? 0.946 -7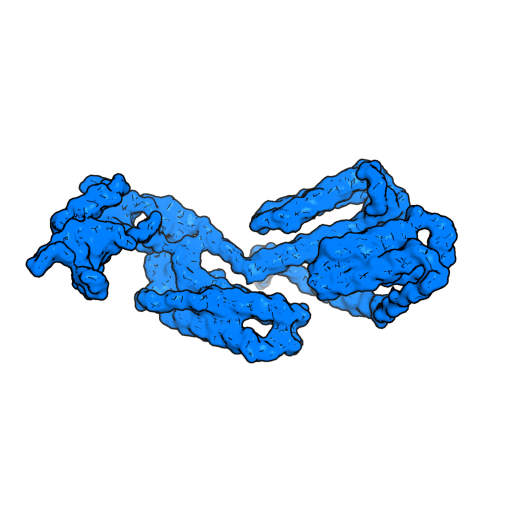.055 17.294 1.00 91.38 385 ALA A C 1
ATOM 2919 O O . ALA A 1 385 ? -0.059 -7.078 18.006 1.00 91.38 385 ALA A O 1
ATOM 2920 N N . PHE A 1 386 ? 2.179 -6.920 17.794 1.00 92.50 386 PHE A N 1
ATOM 2921 C CA . PHE A 1 386 ? 2.446 -6.743 19.220 1.00 92.50 386 PHE A CA 1
ATOM 2922 C C . PHE A 1 386 ? 1.799 -5.462 19.754 1.00 92.50 386 PHE A C 1
ATOM 2924 O O . PHE A 1 386 ? 1.117 -5.506 20.778 1.00 92.50 386 PHE A O 1
ATOM 2931 N N . ASP A 1 387 ? 1.971 -4.347 19.044 1.00 91.25 387 ASP A N 1
ATOM 2932 C CA . ASP A 1 387 ? 1.428 -3.047 19.438 1.00 91.25 387 ASP A CA 1
ATOM 2933 C C . ASP A 1 387 ? -0.106 -3.045 19.415 1.00 91.25 387 ASP A C 1
ATOM 2935 O O . ASP A 1 387 ? -0.733 -2.583 20.368 1.00 91.25 387 ASP A O 1
ATOM 2939 N N . ALA A 1 388 ? -0.719 -3.645 18.387 1.00 87.62 388 ALA A N 1
ATOM 2940 C CA . ALA A 1 388 ? -2.170 -3.804 18.296 1.00 87.62 388 ALA A CA 1
ATOM 2941 C C . ALA A 1 388 ? -2.742 -4.668 19.431 1.00 87.62 388 ALA A C 1
ATOM 2943 O O . ALA A 1 388 ? -3.805 -4.363 19.967 1.00 87.62 388 ALA A O 1
ATOM 2944 N N . ALA A 1 389 ? -2.033 -5.726 19.832 1.00 88.12 389 ALA A N 1
ATOM 2945 C CA . ALA A 1 389 ? -2.442 -6.593 20.933 1.00 88.12 389 ALA A CA 1
ATOM 2946 C C . ALA A 1 389 ? -2.152 -5.993 22.325 1.00 88.12 389 ALA A C 1
ATOM 2948 O O . ALA A 1 389 ? -2.589 -6.539 23.339 1.00 88.12 389 ALA A O 1
ATOM 2949 N N . ASN A 1 390 ? -1.426 -4.873 22.407 1.00 86.88 390 ASN A N 1
ATOM 2950 C CA . ASN A 1 390 ? -1.032 -4.240 23.663 1.00 86.88 390 ASN A CA 1
ATOM 2951 C C . ASN A 1 390 ? -2.089 -3.252 24.190 1.00 86.88 390 ASN A C 1
ATOM 2953 O O . ASN A 1 390 ? -1.789 -2.100 24.504 1.00 86.88 390 ASN A O 1
ATOM 2957 N N . VAL A 1 391 ? -3.333 -3.715 24.308 1.00 79.00 391 VAL A N 1
ATOM 2958 C CA . VAL A 1 391 ? -4.459 -2.945 24.857 1.00 79.00 391 VAL A CA 1
ATOM 2959 C C . VAL A 1 391 ? -4.802 -3.388 26.281 1.00 79.00 391 VAL A C 1
ATOM 2961 O O . VAL A 1 391 ? -4.575 -4.534 26.665 1.00 79.00 391 VAL A O 1
ATOM 2964 N N . SER A 1 392 ? -5.366 -2.481 27.087 1.00 63.88 392 SER A N 1
ATOM 2965 C CA . SER A 1 392 ? -5.865 -2.837 28.422 1.00 63.88 392 SER A CA 1
ATOM 2966 C C . SER A 1 392 ? -7.099 -3.733 28.304 1.00 63.88 392 SER A C 1
ATOM 2968 O O . SER A 1 392 ? -8.087 -3.361 27.677 1.00 63.88 392 SER A O 1
ATOM 2970 N N . THR A 1 393 ? -7.056 -4.903 28.937 1.00 63.09 393 THR A N 1
ATOM 2971 C CA . THR A 1 393 ? -8.148 -5.891 28.950 1.00 63.09 393 THR A CA 1
ATOM 2972 C C . THR A 1 393 ? -9.031 -5.793 30.205 1.00 63.09 393 THR A C 1
ATOM 2974 O O . THR A 1 393 ? -9.883 -6.653 30.439 1.00 63.09 393 THR A O 1
ATOM 2977 N N . GLN A 1 394 ? -8.856 -4.752 31.033 1.00 45.44 394 GLN A N 1
ATOM 2978 C CA . GLN A 1 394 ? -9.633 -4.557 32.262 1.00 45.44 394 GLN A CA 1
ATOM 2979 C C . GLN A 1 394 ? -11.075 -4.111 31.964 1.00 45.44 394 GLN A C 1
ATOM 2981 O O . GLN A 1 394 ? -11.295 -3.151 31.232 1.00 45.44 394 GLN A O 1
ATOM 2986 N N . GLY A 1 395 ? -12.054 -4.795 32.572 1.00 47.38 395 GLY A N 1
ATOM 2987 C CA . GLY A 1 395 ? -13.487 -4.485 32.440 1.00 47.38 395 GLY A CA 1
ATOM 2988 C C . GLY A 1 395 ? -14.311 -5.486 31.619 1.00 47.38 395 GLY A C 1
ATOM 2989 O O . GLY A 1 395 ? -15.378 -5.127 31.128 1.00 47.38 395 GLY A O 1
ATOM 2990 N N . ALA A 1 396 ? -13.838 -6.726 31.448 1.00 44.72 396 ALA A N 1
ATOM 2991 C CA . ALA A 1 396 ? -14.555 -7.760 30.702 1.00 44.72 396 ALA A CA 1
ATOM 2992 C C . ALA A 1 396 ? -15.928 -8.082 31.329 1.00 44.72 396 ALA A C 1
ATOM 2994 O O . ALA A 1 396 ? -16.003 -8.589 32.448 1.00 44.72 396 ALA A O 1
ATOM 2995 N N . GLY A 1 397 ? -17.002 -7.774 30.599 1.00 52.78 397 GLY A N 1
ATOM 2996 C CA . GLY A 1 397 ? -18.372 -8.182 30.919 1.00 52.78 397 GLY A CA 1
ATOM 2997 C C . GLY A 1 397 ? -18.820 -9.371 30.061 1.00 52.78 397 GLY A C 1
ATOM 2998 O O . GLY A 1 397 ? -18.018 -9.977 29.354 1.00 52.78 397 GLY A O 1
ATOM 2999 N N . ASP A 1 398 ? -20.119 -9.675 30.072 1.00 54.84 398 ASP A N 1
ATOM 3000 C CA . ASP A 1 398 ? -20.727 -10.810 29.345 1.00 54.84 398 ASP A CA 1
ATOM 3001 C C . ASP A 1 398 ? -20.909 -10.577 27.827 1.00 54.84 398 ASP A C 1
ATOM 3003 O O . ASP A 1 398 ? -21.731 -11.232 27.184 1.00 54.84 398 ASP A O 1
ATOM 3007 N N . LYS A 1 399 ? -20.188 -9.624 27.223 1.00 63.69 399 LYS A N 1
ATOM 3008 C CA . LYS A 1 399 ? -20.389 -9.275 25.810 1.00 63.69 399 LYS A CA 1
ATOM 3009 C C . LYS A 1 399 ? -19.715 -10.290 24.879 1.00 63.69 399 LYS A C 1
ATOM 3011 O O . LYS A 1 399 ? -18.683 -10.886 25.193 1.00 63.69 399 LYS A O 1
ATOM 3016 N N . GLN A 1 400 ? -20.305 -10.494 23.712 1.00 67.88 400 GLN A N 1
ATOM 3017 C CA . GLN A 1 400 ? -19.747 -11.272 22.611 1.00 67.88 400 GLN A CA 1
ATOM 3018 C C . GLN A 1 400 ? -19.137 -10.318 21.577 1.00 67.88 400 GLN A C 1
ATOM 3020 O O . GLN A 1 400 ? -19.526 -9.153 21.497 1.00 67.88 400 GLN A O 1
ATOM 3025 N N . ILE A 1 401 ? -18.155 -10.777 20.804 1.00 67.19 401 ILE A N 1
ATOM 3026 C CA . ILE A 1 401 ? -17.492 -9.990 19.760 1.00 67.19 401 ILE A CA 1
ATOM 3027 C C . ILE A 1 401 ? -17.638 -10.708 18.422 1.00 67.19 401 ILE A C 1
ATOM 3029 O O . ILE A 1 401 ? -17.298 -11.888 18.325 1.00 67.19 401 ILE A O 1
ATOM 3033 N N . LEU A 1 402 ? -18.108 -9.993 17.394 1.00 67.44 402 LEU A N 1
ATOM 3034 C CA . LEU A 1 402 ? -18.051 -10.467 16.011 1.00 67.44 402 LEU A CA 1
ATOM 3035 C C . LEU A 1 402 ? -16.668 -10.168 15.425 1.00 67.44 402 LEU A C 1
ATOM 3037 O O . LEU A 1 402 ? -16.262 -9.010 15.309 1.00 67.44 402 LEU A O 1
ATOM 3041 N N . THR A 1 403 ? -15.964 -11.222 15.040 1.00 63.47 403 THR A N 1
ATOM 3042 C CA . THR A 1 403 ? -14.677 -11.143 14.340 1.00 63.47 403 THR A CA 1
ATOM 3043 C C . THR A 1 403 ? -14.868 -10.803 12.858 1.00 63.47 403 THR A C 1
ATOM 3045 O O . THR A 1 403 ? -15.961 -10.961 12.307 1.00 63.47 403 THR A O 1
ATOM 3048 N N . VAL A 1 404 ? -13.800 -10.377 12.177 1.00 59.09 404 VAL A N 1
ATOM 3049 C CA . VAL A 1 404 ? -13.819 -10.147 10.714 1.00 59.09 404 VAL A CA 1
ATOM 3050 C C . VAL A 1 404 ? -14.236 -11.403 9.932 1.00 59.09 404 VAL A C 1
ATOM 3052 O O . VAL A 1 404 ? -14.928 -11.293 8.918 1.00 59.09 404 VAL A O 1
ATOM 3055 N N . ASP A 1 405 ? -13.932 -12.594 10.455 1.00 56.41 405 ASP A N 1
ATOM 3056 C CA . ASP A 1 405 ? -14.321 -13.888 9.872 1.00 56.41 405 ASP A CA 1
ATOM 3057 C C . ASP A 1 405 ? -15.763 -14.305 10.202 1.00 56.41 405 ASP A C 1
ATOM 3059 O O . ASP A 1 405 ? -16.199 -15.409 9.874 1.00 56.41 405 ASP A O 1
ATOM 3063 N N . LYS A 1 406 ? -16.538 -13.406 10.819 1.00 62.47 406 LYS A N 1
ATOM 3064 C CA . LYS A 1 406 ? -17.927 -13.615 11.244 1.00 62.47 406 LYS A CA 1
ATOM 3065 C C . LYS A 1 406 ? -18.100 -14.678 12.336 1.00 62.47 406 LYS A C 1
ATOM 3067 O O . LYS A 1 406 ? -19.223 -15.120 12.575 1.00 62.47 406 LYS A O 1
ATOM 3072 N N . GLU A 1 407 ? -17.031 -15.067 13.031 1.00 67.38 407 GLU A N 1
ATOM 3073 C CA . GLU A 1 407 ? -17.150 -15.829 14.278 1.00 67.38 407 GLU A CA 1
ATOM 3074 C C . GLU A 1 407 ? -17.633 -14.909 15.399 1.00 67.38 407 GLU A C 1
ATOM 3076 O O . GLU A 1 407 ? -17.121 -13.797 15.550 1.00 67.38 407 GLU A O 1
ATOM 3081 N N . VAL A 1 408 ? -18.573 -15.394 16.209 1.00 70.62 408 VAL A N 1
ATOM 3082 C CA . VAL A 1 408 ? -18.999 -14.736 17.446 1.00 70.62 408 VAL A CA 1
ATOM 3083 C C . VAL A 1 408 ? -18.269 -15.400 18.608 1.00 70.62 408 VAL A C 1
ATOM 3085 O O . VAL A 1 408 ? -18.481 -16.579 18.890 1.00 70.62 408 VAL A O 1
ATOM 3088 N N . LEU A 1 409 ? -17.386 -14.653 19.266 1.00 73.44 409 LEU A N 1
ATOM 3089 C CA . LEU A 1 409 ? -16.573 -15.144 20.377 1.00 73.44 409 LEU A CA 1
ATOM 3090 C C . LEU A 1 409 ? -16.972 -14.457 21.676 1.00 73.44 409 LEU A C 1
ATOM 3092 O O . LEU A 1 409 ? -17.261 -13.262 21.697 1.00 73.44 409 LEU A O 1
ATOM 3096 N N . ALA A 1 410 ? -16.934 -15.190 22.786 1.00 78.25 410 ALA A N 1
ATOM 3097 C CA . ALA A 1 410 ? -17.099 -14.571 24.096 1.00 78.25 410 ALA A CA 1
ATOM 3098 C C . ALA A 1 410 ? -15.911 -13.636 24.390 1.00 78.25 410 ALA A C 1
ATOM 3100 O O . ALA A 1 410 ? -14.769 -13.960 24.054 1.00 78.25 410 ALA A O 1
ATOM 3101 N N . GLN A 1 411 ? -16.141 -12.512 25.075 1.00 71.50 411 GLN A N 1
ATOM 3102 C CA . GLN A 1 411 ? -15.085 -11.543 25.393 1.00 71.50 411 GLN A CA 1
ATOM 3103 C C . GLN A 1 411 ? -13.877 -12.181 26.105 1.00 71.50 411 GLN A C 1
ATOM 3105 O O . GLN A 1 411 ? -12.735 -11.868 25.776 1.00 71.50 411 GLN A O 1
ATOM 3110 N N . ALA A 1 412 ? -14.100 -13.147 27.005 1.00 75.88 412 ALA A N 1
ATOM 3111 C CA . ALA A 1 412 ? -13.025 -13.898 27.661 1.00 75.88 412 ALA A CA 1
ATOM 3112 C C . ALA A 1 412 ? -12.164 -14.720 26.679 1.00 75.88 412 ALA A C 1
ATOM 3114 O O . ALA A 1 412 ? -10.950 -14.826 26.853 1.00 75.88 412 ALA A O 1
ATOM 3115 N N . GLN A 1 413 ? -12.772 -15.277 25.625 1.00 81.12 413 GLN A N 1
ATOM 3116 C CA . GLN A 1 413 ? -12.046 -15.990 24.570 1.00 81.12 413 GLN A CA 1
ATOM 3117 C C . GLN A 1 413 ? -11.220 -15.018 23.725 1.00 81.12 413 GLN A C 1
ATOM 3119 O O . GLN A 1 413 ? -10.088 -15.341 23.374 1.00 81.12 413 GLN A O 1
ATOM 3124 N N . ILE A 1 414 ? -11.751 -13.825 23.436 1.00 80.62 414 ILE A N 1
ATOM 3125 C CA . ILE A 1 414 ? -11.019 -12.781 22.707 1.00 80.62 414 ILE A CA 1
ATOM 3126 C C . ILE A 1 414 ? -9.815 -12.312 23.520 1.00 80.62 414 ILE A C 1
ATOM 3128 O O . ILE A 1 414 ? -8.719 -12.285 22.978 1.00 80.62 414 ILE A O 1
ATOM 3132 N N . VAL A 1 415 ? -9.981 -12.015 24.814 1.00 82.50 415 VAL A N 1
ATOM 3133 C CA . VAL A 1 415 ? -8.863 -11.623 25.692 1.00 82.50 415 VAL A CA 1
ATOM 3134 C C . VAL A 1 415 ? -7.767 -12.688 25.677 1.00 82.50 415 VAL A C 1
ATOM 3136 O O . VAL A 1 415 ? -6.605 -12.367 25.446 1.00 82.50 415 VAL A O 1
ATOM 3139 N N . ALA A 1 416 ? -8.133 -13.963 25.835 1.00 84.50 416 ALA A N 1
ATOM 3140 C CA . ALA A 1 416 ? -7.169 -15.058 25.773 1.00 84.50 416 ALA A CA 1
ATOM 3141 C C . ALA A 1 416 ? -6.461 -15.145 24.408 1.00 84.50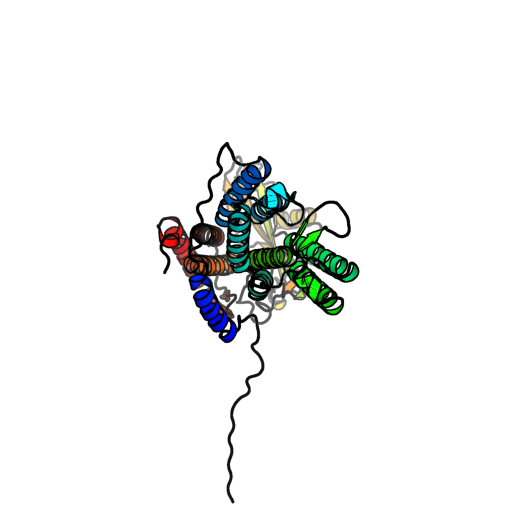 416 ALA A C 1
ATOM 3143 O O . ALA A 1 416 ? -5.254 -15.379 24.360 1.00 84.50 416 ALA A O 1
ATOM 3144 N N . ARG A 1 417 ? -7.183 -14.937 23.297 1.00 87.31 417 ARG A N 1
ATOM 3145 C CA . ARG A 1 417 ? -6.592 -14.931 21.950 1.00 87.31 417 ARG A CA 1
ATOM 3146 C C . ARG A 1 417 ? -5.694 -13.712 21.711 1.00 87.31 417 ARG A C 1
ATOM 3148 O O . ARG A 1 417 ? -4.635 -13.881 21.123 1.00 87.31 417 ARG A O 1
ATOM 3155 N N . VAL A 1 418 ? -6.067 -12.519 22.176 1.00 87.38 418 VAL A N 1
ATOM 3156 C CA . VAL A 1 418 ? -5.241 -11.301 22.081 1.00 87.38 418 VAL A CA 1
ATOM 3157 C C . VAL A 1 418 ? -3.939 -11.478 22.864 1.00 87.38 418 VAL A C 1
ATOM 3159 O O . VAL A 1 418 ? -2.869 -11.213 22.325 1.00 87.38 418 VAL A O 1
ATOM 3162 N N . GLU A 1 419 ? -3.996 -12.017 24.084 1.00 88.00 419 GLU A N 1
ATOM 3163 C CA . GLU A 1 419 ? -2.793 -12.335 24.869 1.00 88.00 419 GLU A CA 1
ATOM 3164 C C . GLU A 1 419 ? -1.924 -13.406 24.189 1.00 88.00 419 GLU A C 1
ATOM 3166 O O . GLU A 1 419 ? -0.697 -13.287 24.143 1.00 88.00 419 GLU A O 1
ATOM 3171 N N . ALA A 1 420 ? -2.542 -14.435 23.598 1.00 90.00 420 ALA A N 1
ATOM 3172 C CA . ALA A 1 420 ? -1.818 -15.446 22.830 1.00 90.00 420 ALA A CA 1
ATOM 3173 C C . ALA A 1 420 ? -1.122 -14.840 21.599 1.00 90.00 420 ALA A C 1
ATOM 3175 O O . ALA A 1 420 ? 0.052 -15.123 21.363 1.00 90.00 420 ALA A O 1
ATOM 3176 N N . MET A 1 421 ? -1.804 -13.963 20.859 1.00 93.00 421 MET A N 1
ATOM 3177 C CA . MET A 1 421 ? -1.241 -13.248 19.711 1.00 93.00 421 MET A CA 1
ATOM 3178 C C . MET A 1 421 ? -0.112 -12.301 20.117 1.00 93.00 421 MET A C 1
ATOM 3180 O O . MET A 1 421 ? 0.924 -12.274 19.457 1.00 93.00 421 MET A O 1
ATOM 3184 N N . LYS A 1 422 ? -0.254 -11.584 21.237 1.00 92.25 422 LYS A N 1
ATOM 3185 C CA . LYS A 1 422 ? 0.818 -10.762 21.813 1.00 92.25 422 LYS A CA 1
ATOM 3186 C C . LYS A 1 422 ? 2.049 -11.603 22.139 1.00 92.25 422 LYS A C 1
ATOM 3188 O O . LYS A 1 422 ? 3.171 -11.222 21.805 1.00 92.25 422 LYS A O 1
ATOM 3193 N N . SER A 1 423 ? 1.846 -12.766 22.761 1.00 91.50 423 SER A N 1
ATOM 3194 C CA . SER A 1 423 ? 2.927 -13.711 23.052 1.00 91.50 423 SER A CA 1
ATOM 3195 C C . SER A 1 423 ? 3.582 -14.230 21.770 1.00 91.50 423 SER A C 1
ATOM 3197 O O . SER A 1 423 ? 4.808 -14.227 21.673 1.00 91.50 423 SER A O 1
ATOM 3199 N N . GLN A 1 424 ? 2.790 -14.602 20.761 1.00 92.44 424 GLN A N 1
ATOM 3200 C CA . GLN A 1 424 ? 3.282 -15.052 19.458 1.00 92.44 424 GLN A CA 1
ATOM 3201 C C . GLN A 1 424 ? 4.112 -13.968 18.758 1.00 92.44 424 GLN A C 1
ATOM 3203 O O . GLN A 1 424 ? 5.233 -14.239 18.333 1.00 92.44 424 GLN A O 1
ATOM 3208 N N . ALA A 1 425 ? 3.608 -12.736 18.686 1.00 92.50 425 ALA A N 1
ATOM 3209 C CA . ALA A 1 425 ? 4.323 -11.600 18.113 1.00 92.50 425 ALA A CA 1
ATOM 3210 C C . ALA A 1 425 ? 5.649 -11.342 18.849 1.00 92.50 425 ALA A C 1
ATOM 3212 O O . ALA A 1 425 ? 6.698 -11.216 18.220 1.00 92.50 425 ALA A O 1
ATOM 3213 N N . SER A 1 426 ? 5.638 -11.370 20.186 1.00 92.62 426 SER A N 1
ATOM 3214 C CA . SER A 1 426 ? 6.854 -11.236 20.995 1.00 92.62 426 SER A CA 1
ATOM 3215 C C . SER A 1 426 ? 7.870 -12.349 20.721 1.00 92.62 426 SER A C 1
ATOM 3217 O O . SER A 1 426 ? 9.068 -12.073 20.660 1.00 92.62 426 SER A O 1
ATOM 3219 N N . GLN A 1 427 ? 7.421 -13.593 20.538 1.00 90.44 427 GLN A N 1
ATOM 3220 C CA . GLN A 1 427 ? 8.302 -14.707 20.184 1.00 90.44 427 GLN A CA 1
ATOM 3221 C C . GLN A 1 427 ? 8.938 -14.495 18.810 1.00 90.44 427 GLN A C 1
ATOM 3223 O O . GLN A 1 427 ? 10.153 -14.652 18.687 1.00 90.44 427 GLN A O 1
ATOM 3228 N N . ILE A 1 428 ? 8.151 -14.081 17.810 1.00 89.94 428 ILE A N 1
ATOM 3229 C CA . ILE A 1 428 ? 8.650 -13.753 16.468 1.00 89.94 428 ILE A CA 1
ATOM 3230 C C . ILE A 1 428 ? 9.742 -12.678 16.552 1.00 89.94 428 ILE A C 1
ATOM 3232 O O . ILE A 1 428 ? 10.824 -12.882 16.011 1.00 89.94 428 ILE A O 1
ATOM 3236 N N . LEU A 1 429 ? 9.499 -11.591 17.292 1.00 91.00 429 LEU A N 1
ATOM 3237 C CA . LEU A 1 429 ? 10.440 -10.473 17.448 1.00 91.00 429 LEU A CA 1
ATOM 3238 C C . LEU A 1 429 ? 11.729 -10.849 18.197 1.00 91.00 429 LEU A C 1
ATOM 3240 O O . LEU A 1 429 ? 12.787 -10.281 17.945 1.00 91.00 429 LEU A O 1
ATOM 3244 N N . SER A 1 430 ? 11.644 -11.789 19.141 1.00 85.88 430 SER A N 1
ATOM 3245 C CA . SER A 1 430 ? 12.778 -12.224 19.973 1.00 85.88 430 SER A CA 1
ATOM 3246 C C . SER A 1 430 ? 13.628 -13.346 19.364 1.00 85.88 430 SER A C 1
ATOM 3248 O O . SER A 1 430 ? 14.638 -13.737 19.952 1.00 85.88 430 SER A O 1
ATOM 3250 N N . SER A 1 431 ? 13.218 -13.898 18.222 1.00 85.25 431 SER A N 1
ATOM 3251 C CA . SER A 1 431 ? 13.834 -15.079 17.614 1.00 85.25 431 SER A CA 1
ATOM 3252 C C . SER A 1 431 ? 14.296 -14.812 16.183 1.00 85.25 431 SER A C 1
ATOM 3254 O O . SER A 1 431 ? 14.018 -13.774 15.594 1.00 85.25 431 SER A O 1
ATOM 3256 N N . ASP A 1 432 ? 14.994 -15.780 15.591 1.00 85.06 432 ASP A N 1
ATOM 3257 C CA . ASP A 1 432 ? 15.386 -15.750 14.179 1.00 85.06 432 ASP A CA 1
ATOM 3258 C C . ASP A 1 432 ? 14.264 -16.228 13.236 1.00 85.06 432 ASP A C 1
ATOM 3260 O O . ASP A 1 432 ? 14.523 -16.650 12.108 1.00 85.06 432 ASP A O 1
ATOM 3264 N N . TRP A 1 433 ? 13.006 -16.163 13.687 1.00 86.75 433 TRP A N 1
ATOM 3265 C CA . TRP A 1 433 ? 11.838 -16.682 12.974 1.00 86.75 433 TRP A CA 1
ATOM 3266 C C . TRP A 1 433 ? 11.646 -16.036 11.599 1.00 86.75 433 TRP A C 1
ATOM 3268 O O . TRP A 1 433 ? 11.487 -16.751 10.611 1.00 86.75 433 TRP A O 1
ATOM 3278 N N . CYS A 1 434 ? 11.741 -14.705 11.513 1.00 83.06 434 CYS A N 1
ATOM 3279 C CA . CYS A 1 434 ? 11.650 -13.976 10.242 1.00 83.06 434 CYS A CA 1
ATOM 3280 C C . CYS A 1 434 ? 12.844 -14.228 9.308 1.00 83.06 434 CYS A C 1
ATOM 3282 O O . CYS A 1 434 ? 12.736 -14.009 8.105 1.00 83.06 434 CYS A O 1
ATOM 3284 N N . SER A 1 435 ? 13.966 -14.714 9.842 1.00 78.94 435 SER A N 1
ATOM 3285 C CA . SER A 1 435 ? 15.203 -14.972 9.094 1.00 78.94 435 SER A CA 1
ATOM 3286 C C . SER A 1 435 ? 15.299 -16.406 8.563 1.00 78.94 435 SER A C 1
ATOM 3288 O O . SER A 1 435 ? 16.228 -16.728 7.824 1.00 78.94 435 SER A O 1
ATOM 3290 N N . LYS A 1 436 ? 14.359 -17.283 8.939 1.00 74.12 436 LYS A N 1
ATOM 3291 C CA . LYS A 1 436 ? 14.292 -18.683 8.502 1.00 74.12 436 LYS A CA 1
ATOM 3292 C C . LYS A 1 436 ? 13.077 -18.886 7.591 1.00 74.12 436 LYS A C 1
ATOM 3294 O O . LYS A 1 436 ? 11.974 -19.069 8.127 1.00 74.12 436 LYS A O 1
ATOM 3299 N N . PRO A 1 437 ? 13.243 -18.867 6.253 1.00 61.84 437 PRO A N 1
ATOM 3300 C CA . PRO A 1 437 ? 12.147 -19.173 5.336 1.00 61.84 437 PRO A CA 1
ATOM 3301 C C . PRO A 1 437 ? 11.563 -20.563 5.640 1.00 61.84 437 PRO A C 1
ATOM 3303 O O . PRO A 1 437 ? 12.278 -21.440 6.137 1.00 61.84 437 PRO A O 1
ATOM 3306 N N . GLN A 1 438 ? 10.249 -20.709 5.439 1.00 56.84 438 GLN A N 1
ATOM 3307 C CA . GLN A 1 438 ? 9.522 -21.970 5.640 1.00 56.84 438 GLN A CA 1
ATOM 3308 C C . GLN A 1 438 ? 9.795 -22.978 4.527 1.00 56.84 438 GLN A C 1
ATOM 3310 O O . GLN A 1 438 ? 9.926 -22.543 3.361 1.00 56.84 438 GLN A O 1
#

Sequence (438 aa):
MKGIWIGVALGIVASACGVNPDRMAVIEQRKAELAAKASGKIELEYSDSDPQPIRDAVQSVNESETKLEESDFDGYMTRRYAALAAVGPLASEEVLAHPKVPIILTKIANLDQKFAEAGNARSIEVVANPERSGAASADALYAVQDGLDTCARAYASTSRTETDELYRRYETNLERANATDSQVMAYVGKKPSGAGLIDVPAEIAFCEARISYKRAVWADEPAEAADLSTDYNGCGYFEVNIEAAQTSPNVFADYTIVGSSSQPQTGIAVACEKMPPASDAPTNVQRPLRDQLLWLAPGDLVSMAGPFEYEQRDVLYKKGTVRVFRSDAPLKTSKCGSEDPTITCEAEGSELAKAFNHAQHYLNRAEHHRAVPAPEKCTEMAQKAFDAANVSTQGAGDKQILTVDKEVLAQAQIVARVEAMKSQASQILSSDWCSKPQ

Foldseek 3Di:
DDDDDDDDDDDPDDPDDDDDVVVVVVVVVVVVVVCVVLVDPLDADDDPPDPPLLNLLSVLLVQLVVCVVVVVLVSNVVSLQSNCVSQNPPHDPVSVPDPCSVVSVSSSLSSQCVLLVLFDPLLNVLSPPPDADQDDDLVLLVLLVQLLVLLVVLLVDPDPVSNVVSNVSSVVSNVVSCVRPVNSSRYWYARPPDGGIDGSSSSVSSSRSSSSVVVVVVLLFPPQDPLQWDKFWFKAKWKWKWKWFAPDVVDTDQIDTPDTPPAGQAQDHDPPVPPDPAAPDDPSPVVNCVVVVVPQDPPWHKYWPDDWDWDDDVTIMTMTMMITIDGTGTHIDHPFNPVPSLEDAVSSVPLLNQLLQLLVSLCVQLLVCLQVLNLVSNLVSLVSSLVSLPDDLPDQDQHWYQHPVRDTHGSVVSNVSSVVSNVVSVVSNVDCSSVDRD

Radius of gyration: 32.18 Å; chains: 1; bounding box: 84×68×91 Å